Protein AF-A0A3M8SV12-F1 (afdb_monomer)

pLDDT: mean 85.82, std 16.97, range [22.94, 98.69]

Nearest PDB structures (foldseek):
  3gw4-assembly1_A  TM=4.735E-01  e=3.239E+00  Deinococcus radiodurans R1 = ATCC 13939 = DSM 20539

Secondary structure (DSSP, 8-state):
-PPPPP------TTS-BS--PPP-----HHHHHHHHHHHHHHHHHHHHHHHHHHHHHHTS-HHHHHHHHHHHHHHHHHHHHHHHHHHHHHHHHTT-EEEEEEETTEEEEE-SSSEEEEEPPTTS-S-EEEEEEPPTTT--HHHHHHHHHHHHHHHHHHHHHHHHHHHT--HHHHHHHHHHHHHHHHHHHHHHS---SSS--HHHHHHHHHTT-----TTHHHHHHHHHHHTT--GGGS-HHHHHHHHTSSTTHHHHHHHHHHHHHHHHT-HHHHHHTHHHHHHHHHHS-HHHHHHHHHHHHHHHHHHHHHHHHHHT-SHHHHSS---SSTTTT-TTHHHHHHHHHHHHTT-HHHHHHHHHHHHHHHHT-S-HHHHHHHHHHHHHHHTTSPP-

Solvent-accessible surface area (backbone atoms only — not comparable to full-atom values): 20528 Å² total; per-residue (Å²): 138,80,81,82,78,79,81,78,78,64,71,60,94,63,55,43,34,79,68,57,50,57,72,76,66,73,75,45,73,62,40,53,50,39,38,51,45,44,57,65,44,50,51,54,47,49,50,51,50,48,50,49,52,51,52,65,34,66,82,45,59,73,67,55,48,54,51,53,64,65,41,47,62,64,42,51,54,51,43,42,41,42,24,37,46,20,30,50,52,43,29,51,75,74,66,31,49,60,56,34,37,30,41,36,46,38,41,34,34,53,33,73,74,64,69,48,76,46,75,57,67,92,86,62,59,79,54,60,43,39,26,48,34,57,51,74,97,68,70,47,71,67,58,52,34,51,31,38,49,20,19,31,51,36,17,46,52,50,16,52,55,28,41,57,49,19,78,76,43,66,69,72,61,17,54,52,27,40,51,46,14,53,51,16,42,50,51,20,50,61,31,50,51,36,28,71,68,99,52,55,32,38,22,30,53,29,52,39,41,77,69,75,43,72,89,44,29,87,58,48,54,47,36,49,55,44,15,34,24,40,72,41,44,41,57,70,68,55,59,64,70,56,48,55,51,30,46,71,43,66,87,69,35,40,47,55,33,49,50,40,52,33,49,16,24,50,62,71,66,37,29,66,66,25,38,67,43,50,70,58,48,51,49,47,59,68,71,45,55,70,72,56,44,65,49,35,43,48,60,55,49,52,49,52,53,52,40,21,49,26,42,21,66,63,68,70,40,58,62,51,65,66,73,54,81,91,68,93,67,60,52,65,94,45,68,33,50,63,32,43,54,49,14,43,48,23,18,70,70,63,34,60,70,55,14,52,57,21,41,52,51,16,44,57,44,27,68,35,39,64,37,44,13,51,35,56,44,50,53,49,48,48,53,55,43,57,72,54,39,73,86,129

Organism: NCBI:txid1327343

Mean predicted aligned error: 7.26 Å

Sequence (392 aa):
MTEPAEPAGADAVGAATVGASVSPRQPSLVAKACSALHWLLGWPAYLLLMVWYLRALSGTSPGLVMAGLVAIGPVYVAVVAVHEFGHWLVARALGLRPLQVRIARWTLQPRRVGVRMRVLPRGEGWDGYVVVHPKPGVTTEREWVALLLAGAGANLVAMLVCGVWAGASDGAFSVLLNLFALMNLQTAISALVPTAKPRPNDGLMAWQLMRGGRLSVPGDEFALLNARSVHGVTADQLPEHELAALGRQPAPMPLFHDWLRLKAAQNRGDWAAAVALAPQIERNEAAMPPAMRELLDGASMALRVELAFSAAMLSRCPQPLETLPRGKGELWELPHLPPRLQALKAALAGDVAGCERALERSRRMADNSVDLSLRRSEKRLRAAVRAVLPAQ

Radius of gyration: 24.33 Å; Cα contacts (8 Å, |Δi|>4): 554; chains: 1; bounding box: 70×43×67 Å

Structure (mmCIF, N/CA/C/O backbone):
data_AF-A0A3M8SV12-F1
#
_entry.id   AF-A0A3M8SV12-F1
#
loop_
_atom_site.group_PDB
_atom_site.id
_atom_site.type_symbol
_atom_site.label_atom_id
_atom_site.label_alt_id
_atom_site.label_comp_id
_atom_site.label_asym_id
_atom_site.label_entity_id
_atom_site.label_seq_id
_atom_site.pdbx_PDB_ins_code
_atom_site.Cartn_x
_atom_site.Cartn_y
_atom_site.Cartn_z
_atom_site.occupancy
_atom_site.B_iso_or_equiv
_atom_site.auth_seq_id
_atom_site.auth_comp_id
_atom_site.auth_asym_id
_atom_site.auth_atom_id
_atom_site.pdbx_PDB_model_num
ATOM 1 N N . MET A 1 1 ? 34.765 13.343 6.347 1.00 29.98 1 MET A N 1
ATOM 2 C CA . MET A 1 1 ? 33.626 13.722 5.487 1.00 29.98 1 MET A CA 1
ATOM 3 C C . MET A 1 1 ? 32.795 12.474 5.277 1.00 29.98 1 MET A C 1
ATOM 5 O O . MET A 1 1 ? 33.172 11.620 4.493 1.00 29.98 1 MET A O 1
ATOM 9 N N . THR A 1 2 ? 31.772 12.305 6.106 1.00 27.20 2 THR A N 1
ATOM 10 C CA . THR A 1 2 ? 30.808 11.201 6.051 1.00 27.20 2 THR A CA 1
ATOM 11 C C . THR A 1 2 ? 29.759 11.530 4.994 1.00 27.20 2 THR A C 1
ATOM 13 O O . THR A 1 2 ? 29.167 12.608 5.060 1.00 27.20 2 THR A O 1
ATOM 16 N N . GLU A 1 3 ? 29.565 10.642 4.017 1.00 22.94 3 GLU A N 1
ATOM 17 C CA . GLU A 1 3 ? 28.469 10.742 3.046 1.00 22.94 3 GLU A CA 1
ATOM 18 C C . GLU A 1 3 ? 27.123 10.866 3.781 1.00 22.94 3 GLU A C 1
ATOM 20 O O . GLU A 1 3 ? 26.885 10.123 4.741 1.00 22.94 3 GLU A O 1
ATOM 25 N N . PRO A 1 4 ? 26.237 11.792 3.379 1.00 24.48 4 PRO A N 1
ATOM 26 C CA . PRO A 1 4 ? 24.879 11.813 3.896 1.00 24.48 4 PRO A CA 1
ATOM 27 C C . PRO A 1 4 ? 24.142 10.569 3.384 1.00 24.48 4 PRO A C 1
ATOM 29 O O . PRO A 1 4 ? 24.055 10.342 2.180 1.00 24.48 4 PRO A O 1
ATOM 32 N N . ALA A 1 5 ? 23.626 9.755 4.306 1.00 26.94 5 ALA A N 1
ATOM 33 C CA . ALA A 1 5 ? 22.747 8.642 3.974 1.00 26.94 5 ALA A CA 1
ATOM 34 C C . ALA A 1 5 ? 21.500 9.176 3.250 1.00 26.94 5 ALA A C 1
ATOM 36 O O . ALA A 1 5 ? 20.819 10.062 3.770 1.00 26.94 5 ALA A O 1
ATOM 37 N N . GLU A 1 6 ? 21.211 8.655 2.055 1.00 26.77 6 GLU A N 1
ATOM 38 C CA . GLU A 1 6 ? 19.977 8.968 1.333 1.00 26.77 6 GLU A CA 1
ATOM 39 C C . GLU A 1 6 ? 18.753 8.609 2.196 1.00 26.77 6 GLU A C 1
ATOM 41 O O . GLU A 1 6 ? 18.701 7.510 2.764 1.00 26.77 6 GLU A O 1
ATOM 46 N N . PRO A 1 7 ? 17.753 9.501 2.310 1.00 28.53 7 PRO A N 1
ATOM 47 C CA . PRO A 1 7 ? 16.522 9.194 3.020 1.00 28.53 7 PRO A CA 1
ATOM 48 C C . PRO A 1 7 ? 15.763 8.095 2.265 1.00 28.53 7 PRO A C 1
ATOM 50 O O . PRO A 1 7 ? 15.304 8.283 1.139 1.00 28.53 7 PRO A O 1
ATOM 53 N N . ALA A 1 8 ? 15.639 6.926 2.894 1.00 34.19 8 ALA A N 1
ATOM 54 C CA . ALA A 1 8 ? 14.804 5.840 2.404 1.00 34.19 8 ALA A CA 1
ATOM 55 C C . ALA A 1 8 ? 13.340 6.310 2.347 1.00 34.19 8 ALA A C 1
ATOM 57 O O . ALA A 1 8 ? 12.766 6.675 3.371 1.00 34.19 8 ALA A O 1
ATOM 58 N N . GLY A 1 9 ? 12.749 6.307 1.149 1.00 31.73 9 GLY A N 1
ATOM 59 C CA . GLY A 1 9 ? 11.364 6.722 0.918 1.00 31.73 9 GLY A CA 1
ATOM 60 C C . GLY A 1 9 ? 10.353 5.971 1.794 1.00 31.73 9 GLY A C 1
ATOM 61 O O . GLY A 1 9 ? 10.442 4.752 1.968 1.00 31.73 9 GLY A O 1
ATOM 62 N N . ALA A 1 10 ? 9.398 6.734 2.332 1.00 32.78 10 ALA A N 1
ATOM 63 C CA . ALA A 1 10 ? 8.313 6.335 3.229 1.00 32.78 10 ALA A CA 1
ATOM 64 C C . ALA A 1 10 ? 7.192 5.553 2.538 1.00 32.78 10 ALA A C 1
ATOM 66 O O . ALA A 1 10 ? 6.028 5.953 2.541 1.00 32.78 10 ALA A O 1
ATOM 67 N N . ASP A 1 11 ? 7.539 4.411 1.952 1.00 33.53 11 ASP A N 1
ATOM 68 C CA . ASP A 1 11 ? 6.558 3.543 1.315 1.00 33.53 11 ASP A CA 1
ATOM 69 C C . ASP A 1 11 ? 5.953 2.555 2.316 1.00 33.53 11 ASP A C 1
ATOM 71 O O . ASP A 1 11 ? 6.588 1.604 2.767 1.00 33.53 11 ASP A O 1
ATOM 75 N N . ALA A 1 12 ? 4.689 2.841 2.643 1.00 35.12 12 ALA A N 1
ATOM 76 C CA . ALA A 1 12 ? 3.653 1.930 3.118 1.00 35.12 12 ALA A CA 1
ATOM 77 C C . ALA A 1 12 ? 4.127 0.885 4.131 1.00 35.12 12 ALA A C 1
ATOM 79 O O . ALA A 1 12 ? 4.307 -0.298 3.824 1.00 35.12 12 ALA A O 1
ATOM 80 N N . VAL A 1 13 ? 4.249 1.313 5.384 1.00 34.31 13 VAL A N 1
ATOM 81 C CA . VAL A 1 13 ? 4.516 0.369 6.454 1.00 34.31 13 VAL A CA 1
ATOM 82 C C . VAL A 1 13 ? 3.340 -0.591 6.589 1.00 34.31 13 VAL A C 1
ATOM 84 O O . VAL A 1 13 ? 2.225 -0.217 6.955 1.00 34.31 13 VAL A O 1
ATOM 87 N N . GLY A 1 14 ? 3.620 -1.838 6.218 1.00 35.16 14 GLY A N 1
ATOM 88 C CA . GLY A 1 14 ? 2.728 -2.967 6.390 1.00 35.16 14 GLY A CA 1
ATOM 89 C C . GLY A 1 14 ? 2.296 -3.700 5.114 1.00 35.16 14 GLY A C 1
ATOM 90 O O . GLY A 1 14 ? 1.640 -4.748 5.143 1.00 35.16 14 GLY A O 1
ATOM 91 N N . ALA A 1 15 ? 2.668 -3.186 3.962 1.00 35.19 15 ALA A N 1
ATOM 92 C CA . ALA A 1 15 ? 2.459 -3.898 2.725 1.00 35.19 15 ALA A CA 1
ATOM 93 C C . ALA A 1 15 ? 3.729 -4.671 2.376 1.00 35.19 15 ALA A C 1
ATOM 95 O O . ALA A 1 15 ? 4.823 -4.114 2.428 1.00 35.19 15 ALA A O 1
ATOM 96 N N . ALA A 1 16 ? 3.590 -5.941 1.987 1.00 34.75 16 ALA A N 1
ATOM 97 C CA . ALA A 1 16 ? 4.614 -6.550 1.157 1.00 34.75 16 ALA A CA 1
ATOM 98 C C . ALA A 1 16 ? 4.599 -5.759 -0.160 1.00 34.75 16 ALA A C 1
ATOM 100 O O . ALA A 1 16 ? 3.818 -6.027 -1.076 1.00 34.75 16 ALA A O 1
ATOM 101 N N . THR A 1 17 ? 5.410 -4.706 -0.232 1.00 40.28 17 THR A N 1
ATOM 102 C CA . THR A 1 17 ? 5.942 -4.280 -1.516 1.00 40.28 17 THR A CA 1
ATOM 103 C C . THR A 1 17 ? 6.568 -5.521 -2.146 1.00 40.28 17 THR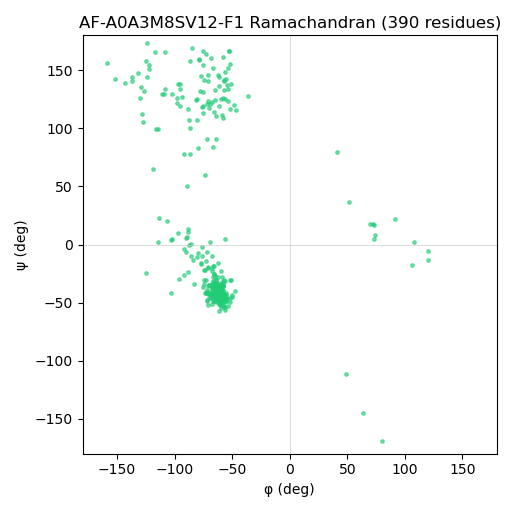 A C 1
ATOM 105 O O . THR A 1 17 ? 7.046 -6.420 -1.446 1.00 40.28 17 THR A O 1
ATOM 108 N N . VAL A 1 18 ? 6.671 -5.564 -3.469 1.00 39.69 18 VAL A N 1
ATOM 109 C CA . VAL A 1 18 ? 7.618 -6.482 -4.125 1.00 39.69 18 VAL A CA 1
ATOM 110 C C . VAL A 1 18 ? 9.078 -6.256 -3.620 1.00 39.69 18 VAL A C 1
ATOM 112 O O . VAL A 1 18 ? 9.991 -6.946 -4.024 1.00 39.69 18 VAL A O 1
ATOM 115 N N . GLY A 1 19 ? 9.317 -5.383 -2.629 1.00 33.50 19 GLY A N 1
ATOM 116 C CA . GLY A 1 19 ? 10.493 -5.340 -1.756 1.00 33.50 19 GLY A CA 1
ATOM 117 C C . GLY A 1 19 ? 10.378 -6.180 -0.475 1.00 33.50 19 GLY A C 1
ATOM 118 O O . GLY A 1 19 ? 10.679 -5.684 0.611 1.00 33.50 19 GLY A O 1
ATOM 119 N N . ALA A 1 20 ? 9.991 -7.453 -0.579 1.00 39.00 20 ALA A N 1
ATOM 120 C CA . ALA A 1 20 ? 10.215 -8.415 0.499 1.00 39.00 20 ALA A CA 1
ATOM 121 C C . ALA A 1 20 ? 11.730 -8.492 0.797 1.00 39.00 20 ALA A C 1
ATOM 123 O O . ALA A 1 20 ? 12.514 -8.988 -0.012 1.00 39.00 20 ALA A O 1
ATOM 124 N N . SER A 1 21 ? 12.180 -7.963 1.938 1.00 36.78 21 SER A N 1
ATOM 125 C CA . SER A 1 21 ? 13.578 -8.102 2.345 1.00 36.78 21 SER A CA 1
ATOM 126 C C . SER A 1 21 ? 13.788 -9.520 2.857 1.00 36.78 21 SER A C 1
ATOM 128 O O . SER A 1 21 ? 13.136 -9.958 3.787 1.00 36.78 21 SER A O 1
ATOM 130 N N . VAL A 1 22 ? 14.667 -10.281 2.219 1.00 39.84 22 VAL A N 1
ATOM 131 C CA . VAL A 1 22 ? 14.987 -11.639 2.665 1.00 39.84 22 VAL A CA 1
ATOM 132 C C . VAL A 1 22 ? 15.934 -11.534 3.854 1.00 39.84 22 VAL A C 1
ATOM 134 O O . VAL A 1 22 ? 16.917 -10.791 3.786 1.00 39.84 22 VAL A O 1
ATOM 137 N N . SER A 1 23 ? 15.656 -12.269 4.938 1.00 37.09 23 SER A N 1
ATOM 138 C CA . SER A 1 23 ? 16.598 -12.407 6.056 1.00 37.09 23 SER A CA 1
ATOM 139 C C . SER A 1 23 ? 17.978 -12.756 5.490 1.00 37.09 23 SER A C 1
ATOM 141 O O . SER A 1 23 ? 18.100 -13.753 4.766 1.00 37.09 23 SER A O 1
ATOM 143 N N . PRO A 1 24 ? 19.014 -11.933 5.733 1.00 38.06 24 PRO A N 1
ATOM 144 C CA . PRO A 1 24 ? 20.283 -12.087 5.058 1.00 38.06 24 PRO A CA 1
ATOM 145 C C . PRO A 1 24 ? 20.978 -13.335 5.603 1.00 38.06 24 PRO A C 1
ATOM 147 O O . PRO A 1 24 ? 21.798 -13.271 6.516 1.00 38.06 24 PRO A O 1
ATOM 150 N N . ARG A 1 25 ? 20.751 -14.491 4.968 1.00 47.59 25 ARG A N 1
ATOM 151 C CA . ARG A 1 25 ? 21.881 -15.400 4.767 1.00 47.59 25 ARG A CA 1
ATOM 152 C C . ARG A 1 25 ? 22.938 -14.547 4.085 1.00 47.59 25 ARG A C 1
ATOM 154 O O . ARG A 1 25 ? 22.619 -13.916 3.075 1.00 47.59 25 ARG A O 1
ATOM 161 N N . GLN A 1 26 ? 24.133 -14.463 4.682 1.00 51.62 26 GLN A N 1
ATOM 162 C CA . GLN A 1 26 ? 25.252 -13.697 4.132 1.00 51.62 26 GLN A CA 1
ATOM 163 C C . GLN A 1 26 ? 25.233 -13.818 2.607 1.00 51.62 26 GLN A C 1
ATOM 165 O O . GLN A 1 26 ? 25.121 -14.953 2.127 1.00 51.62 26 GLN A O 1
ATOM 170 N N . PRO A 1 27 ? 25.266 -12.694 1.859 1.00 55.16 27 PRO A N 1
ATOM 171 C CA . PRO A 1 27 ? 25.114 -12.733 0.416 1.00 55.16 27 PRO A CA 1
ATOM 172 C C . PRO A 1 27 ? 26.110 -13.752 -0.104 1.00 55.16 27 PRO A C 1
ATOM 174 O O . PRO A 1 27 ? 27.319 -13.612 0.123 1.00 55.16 27 PRO A O 1
ATOM 177 N N . SER A 1 28 ? 25.570 -14.818 -0.699 1.00 68.69 28 SER A N 1
ATOM 178 C CA . SER A 1 28 ? 26.377 -15.930 -1.171 1.00 68.69 28 SER A CA 1
ATOM 179 C C . SER A 1 28 ? 27.468 -15.369 -2.077 1.00 68.69 28 SER A C 1
ATOM 181 O O . SER A 1 28 ? 27.305 -14.316 -2.703 1.00 68.69 28 SER A O 1
ATOM 183 N N . LEU A 1 29 ? 28.603 -16.056 -2.152 1.00 75.81 29 LEU A N 1
ATOM 184 C CA . LEU A 1 29 ? 29.704 -15.649 -3.028 1.00 75.81 29 LEU A CA 1
ATOM 185 C C . LEU A 1 29 ? 29.202 -15.414 -4.470 1.00 75.81 29 LEU A C 1
ATOM 187 O O . LEU A 1 29 ? 29.641 -14.484 -5.139 1.00 75.81 29 LEU A O 1
ATOM 191 N N . VAL A 1 30 ? 28.161 -16.159 -4.863 1.00 71.38 30 VAL A N 1
ATOM 192 C CA . VAL A 1 30 ? 27.363 -15.975 -6.081 1.00 71.38 30 VAL A CA 1
ATOM 193 C C . VAL A 1 30 ? 26.681 -14.603 -6.152 1.00 71.38 30 VAL A C 1
ATOM 195 O O . VAL A 1 30 ? 26.882 -13.905 -7.132 1.00 71.38 30 VAL A O 1
ATOM 198 N N . ALA A 1 31 ? 25.929 -14.156 -5.140 1.00 67.75 31 ALA A N 1
ATOM 199 C CA . ALA A 1 31 ? 25.269 -12.842 -5.162 1.00 67.75 31 ALA A CA 1
ATOM 200 C C . ALA A 1 31 ? 26.271 -11.673 -5.236 1.00 67.75 31 ALA A C 1
ATOM 202 O O . ALA A 1 31 ? 26.016 -10.666 -5.902 1.00 67.75 31 ALA A O 1
ATOM 203 N N . LYS A 1 32 ? 27.437 -11.812 -4.588 1.00 74.94 32 LYS A N 1
ATOM 204 C CA . LYS A 1 32 ? 28.535 -10.837 -4.705 1.00 74.94 32 LYS A CA 1
ATOM 205 C C . LYS A 1 32 ? 29.145 -10.848 -6.108 1.00 74.94 32 LYS A C 1
ATOM 207 O O . LYS A 1 32 ? 29.334 -9.777 -6.678 1.00 74.94 32 LYS A O 1
ATOM 212 N N . ALA A 1 33 ? 29.393 -12.030 -6.673 1.00 78.69 33 ALA A N 1
ATOM 213 C CA . ALA A 1 33 ? 29.894 -12.185 -8.036 1.00 78.69 33 ALA A CA 1
ATOM 214 C C . ALA A 1 33 ? 28.897 -11.651 -9.077 1.00 78.69 33 ALA A C 1
ATOM 216 O O . ALA A 1 33 ? 29.302 -10.924 -9.971 1.00 78.69 33 ALA A O 1
ATOM 217 N N . CYS A 1 34 ? 27.596 -11.914 -8.926 1.00 75.00 34 CYS A N 1
ATOM 218 C CA . CYS A 1 34 ? 26.541 -11.369 -9.782 1.00 75.00 34 CYS A CA 1
ATOM 219 C C . CYS A 1 34 ? 26.415 -9.851 -9.647 1.00 75.00 34 CYS A C 1
ATOM 221 O O . CYS A 1 34 ? 26.234 -9.174 -10.651 1.00 75.00 34 CYS A O 1
ATOM 223 N N . SER A 1 35 ? 26.577 -9.296 -8.442 1.00 71.31 35 SER A N 1
ATOM 224 C CA . SER A 1 35 ? 26.625 -7.840 -8.259 1.00 71.31 35 SER A CA 1
ATOM 225 C C . SER A 1 35 ? 27.843 -7.237 -8.963 1.00 71.31 35 SER A C 1
ATOM 227 O O . SER A 1 35 ? 27.705 -6.252 -9.679 1.00 71.31 35 SER A O 1
ATOM 229 N N . ALA A 1 36 ? 29.027 -7.841 -8.818 1.00 75.44 36 ALA A N 1
ATOM 230 C CA . ALA A 1 36 ? 30.229 -7.402 -9.526 1.00 75.44 36 ALA A CA 1
ATOM 231 C C . ALA A 1 36 ? 30.064 -7.525 -11.048 1.00 75.44 36 ALA A C 1
ATOM 233 O O . ALA A 1 36 ? 30.403 -6.600 -11.774 1.00 75.44 36 ALA A O 1
ATOM 234 N N . LEU A 1 37 ? 29.470 -8.620 -11.526 1.00 74.19 37 LEU A N 1
ATOM 235 C CA . LEU A 1 37 ? 29.159 -8.838 -12.934 1.00 74.19 37 LEU A CA 1
ATOM 236 C C . LEU A 1 37 ? 28.138 -7.819 -13.452 1.00 74.19 37 LEU A C 1
ATOM 238 O O . LEU A 1 37 ? 28.299 -7.310 -14.549 1.00 74.19 37 LEU A O 1
ATOM 242 N N . HIS A 1 38 ? 27.121 -7.472 -12.664 1.00 70.38 38 HIS A N 1
ATOM 243 C CA . HIS A 1 38 ? 26.161 -6.427 -13.009 1.00 70.38 38 HIS A CA 1
ATOM 244 C C . HIS A 1 38 ? 26.839 -5.055 -13.115 1.00 70.38 38 HIS A C 1
ATOM 246 O O . HIS A 1 38 ? 26.566 -4.314 -14.049 1.00 70.38 38 HIS A O 1
ATOM 252 N N . TRP A 1 39 ? 27.777 -4.730 -12.224 1.00 72.19 39 TRP A N 1
ATOM 253 C CA . TRP A 1 39 ? 28.575 -3.507 -12.346 1.00 72.19 39 TRP A CA 1
ATOM 254 C C . TRP A 1 39 ? 29.507 -3.534 -13.565 1.00 72.19 39 TRP A C 1
ATOM 256 O O . TRP A 1 39 ? 29.595 -2.544 -14.286 1.00 72.19 39 TRP A O 1
ATOM 266 N N . LEU A 1 40 ? 30.162 -4.667 -13.824 1.00 69.31 40 LEU A N 1
ATOM 267 C CA . LEU A 1 40 ? 31.122 -4.836 -14.920 1.00 69.31 40 LEU A CA 1
ATOM 268 C C . LEU A 1 40 ? 30.466 -4.952 -16.297 1.00 69.31 40 LEU A C 1
ATOM 270 O O . LEU A 1 40 ? 31.073 -4.565 -17.287 1.00 69.31 40 LEU A O 1
ATOM 274 N N . LEU A 1 41 ? 29.255 -5.496 -16.381 1.00 68.06 41 LEU A N 1
ATOM 275 C CA . LEU A 1 41 ? 28.541 -5.674 -17.643 1.00 68.06 41 LEU A CA 1
ATOM 276 C C . LEU A 1 41 ? 27.451 -4.629 -17.822 1.00 68.06 41 LEU A C 1
ATOM 278 O O . LEU A 1 41 ? 27.318 -4.096 -18.910 1.00 68.06 41 LEU A O 1
ATOM 282 N N . GLY A 1 42 ? 26.689 -4.304 -16.781 1.00 67.94 42 GLY A N 1
ATOM 283 C CA . GLY A 1 42 ? 25.525 -3.426 -16.870 1.00 67.94 42 GLY A CA 1
ATOM 284 C C . GLY A 1 42 ? 25.886 -1.976 -17.177 1.00 67.94 42 GLY A C 1
ATOM 285 O O . GLY A 1 42 ? 25.289 -1.390 -18.076 1.00 67.94 42 GLY A O 1
ATOM 286 N N . TRP A 1 43 ? 26.881 -1.405 -16.489 1.00 67.62 43 TRP A N 1
ATOM 287 C CA . TRP A 1 43 ? 27.314 -0.024 -16.737 1.00 67.62 43 TRP A CA 1
ATOM 288 C C . TRP A 1 43 ? 28.062 0.134 -18.062 1.00 67.62 43 TRP A C 1
ATOM 290 O O . TRP A 1 43 ? 27.706 1.025 -18.831 1.00 67.62 43 TRP A O 1
ATOM 300 N N . PRO A 1 44 ? 29.045 -0.722 -18.397 1.00 69.69 44 PRO A N 1
ATOM 301 C CA . PRO A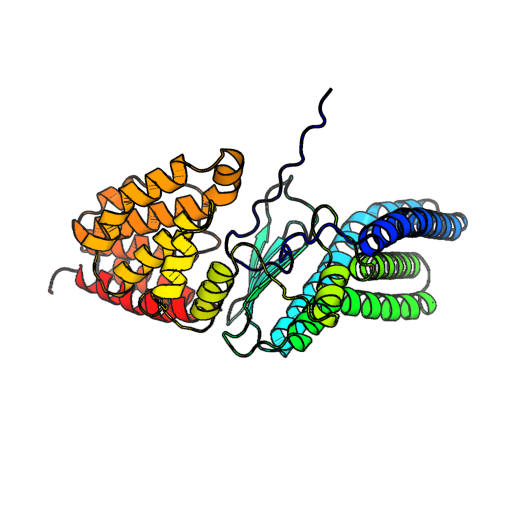 1 44 ? 29.676 -0.671 -19.708 1.00 69.69 44 PRO A CA 1
ATOM 302 C C . PRO A 1 44 ? 28.710 -0.992 -20.844 1.00 69.69 44 PRO A C 1
ATOM 304 O O . PRO A 1 44 ? 28.775 -0.315 -21.861 1.00 69.69 44 PRO A O 1
ATOM 307 N N . ALA A 1 45 ? 27.774 -1.936 -20.679 1.00 67.94 45 ALA A N 1
ATOM 308 C CA . ALA A 1 45 ? 26.726 -2.164 -21.672 1.00 67.94 45 ALA A CA 1
ATOM 309 C C . ALA A 1 45 ? 25.854 -0.923 -21.832 1.00 67.94 45 ALA A C 1
ATOM 311 O O . ALA A 1 45 ? 25.642 -0.517 -22.962 1.00 67.94 45 ALA A O 1
ATOM 312 N N . TYR A 1 46 ? 25.427 -0.273 -20.744 1.00 70.56 46 TYR A N 1
ATOM 313 C CA . TYR A 1 46 ? 24.671 0.981 -20.799 1.00 70.56 46 TYR A CA 1
ATOM 314 C C . TYR A 1 46 ? 25.438 2.089 -21.529 1.00 70.56 46 TYR A C 1
ATOM 316 O O . TYR A 1 46 ? 24.893 2.736 -22.420 1.00 70.56 46 TYR A O 1
ATOM 324 N N . LEU A 1 47 ? 26.717 2.284 -21.197 1.00 69.81 47 LEU A N 1
ATOM 325 C CA . LEU A 1 47 ? 27.573 3.271 -21.850 1.00 69.81 47 LEU A CA 1
ATOM 326 C C . LEU A 1 47 ? 27.786 2.938 -23.326 1.00 69.81 47 LEU A C 1
ATOM 328 O O . LEU A 1 47 ? 27.691 3.829 -24.158 1.00 69.81 47 LEU A O 1
ATOM 332 N N . LEU A 1 48 ? 28.013 1.671 -23.673 1.00 70.44 48 LEU A N 1
ATOM 333 C CA . LEU A 1 48 ? 28.138 1.220 -25.059 1.00 70.44 48 LEU A CA 1
ATOM 334 C C . LEU A 1 48 ? 26.830 1.396 -25.828 1.00 70.44 48 LEU A C 1
ATOM 336 O O . LEU A 1 48 ? 26.866 1.840 -26.969 1.00 70.44 48 LEU A O 1
ATOM 340 N N . LEU A 1 49 ? 25.686 1.111 -25.204 1.00 70.44 49 LEU A N 1
ATOM 341 C CA . LEU A 1 49 ? 24.356 1.319 -25.772 1.00 70.44 49 LEU A CA 1
ATOM 342 C C . LEU A 1 49 ? 24.108 2.800 -26.039 1.00 70.44 49 LEU A C 1
ATOM 344 O O . LEU A 1 49 ? 23.610 3.166 -27.098 1.00 70.44 49 LEU A O 1
ATOM 348 N N . MET A 1 50 ? 24.485 3.653 -25.086 1.00 70.69 50 MET A N 1
ATOM 349 C CA . MET A 1 50 ? 24.306 5.092 -25.188 1.00 70.69 50 MET A CA 1
ATOM 350 C C . MET A 1 50 ? 25.276 5.699 -26.199 1.00 70.69 50 MET A C 1
ATOM 352 O O . MET A 1 50 ? 24.880 6.543 -26.988 1.00 70.69 50 MET A O 1
ATOM 356 N N . VAL A 1 51 ? 26.521 5.226 -26.257 1.00 69.31 51 VAL A N 1
ATOM 357 C CA . VAL A 1 51 ? 27.494 5.602 -27.293 1.00 69.31 51 VAL A CA 1
ATOM 358 C C . VAL A 1 51 ? 27.034 5.122 -28.666 1.00 69.31 51 VAL A C 1
ATOM 360 O O . VAL A 1 51 ? 27.141 5.874 -29.628 1.00 69.31 51 VAL A O 1
ATOM 363 N N . TRP A 1 52 ? 26.490 3.910 -28.778 1.00 70.19 52 TRP A N 1
ATOM 364 C CA . TRP A 1 52 ? 25.923 3.394 -30.024 1.00 70.19 52 TRP A CA 1
ATOM 365 C C . TRP A 1 52 ? 24.716 4.221 -30.466 1.00 70.19 52 TRP A C 1
ATOM 367 O O . TRP A 1 52 ? 24.657 4.632 -31.620 1.00 70.19 52 TRP A O 1
ATOM 377 N N . TYR A 1 53 ? 23.815 4.552 -29.542 1.00 72.38 53 TYR A N 1
ATOM 378 C CA . TYR A 1 53 ? 22.671 5.428 -29.782 1.00 72.38 53 TYR A CA 1
ATOM 379 C C . TYR A 1 53 ? 23.111 6.838 -30.203 1.00 72.38 53 TYR A C 1
ATOM 381 O O . TYR A 1 53 ? 22.659 7.347 -31.225 1.00 72.38 53 TYR A O 1
ATOM 389 N N . LEU A 1 54 ? 24.065 7.444 -29.493 1.00 70.81 54 LEU A N 1
ATOM 390 C CA . LEU A 1 54 ? 24.640 8.750 -29.833 1.00 70.81 54 LEU A CA 1
ATOM 391 C C . LEU A 1 54 ? 25.401 8.722 -31.165 1.00 70.81 54 LEU A C 1
ATOM 393 O O . LEU A 1 54 ? 25.374 9.700 -31.905 1.00 70.81 54 LEU A O 1
ATOM 397 N N . ARG A 1 55 ? 26.049 7.606 -31.513 1.00 68.44 55 ARG A N 1
ATOM 398 C CA . ARG A 1 55 ? 26.725 7.423 -32.803 1.00 68.44 55 ARG A CA 1
ATOM 399 C C . ARG A 1 55 ? 25.725 7.231 -33.940 1.00 68.44 55 ARG A C 1
ATOM 401 O O . ARG A 1 55 ? 25.904 7.842 -34.989 1.00 68.44 55 ARG A O 1
ATOM 408 N N . ALA A 1 56 ? 24.661 6.459 -33.736 1.00 69.06 56 ALA A N 1
ATOM 409 C CA . ALA A 1 56 ? 23.548 6.366 -34.680 1.00 69.06 56 ALA A CA 1
ATOM 410 C C . ALA A 1 56 ? 22.914 7.748 -34.910 1.00 69.06 56 ALA A C 1
ATOM 412 O O . ALA A 1 56 ? 22.608 8.122 -36.039 1.00 69.06 56 ALA A O 1
ATOM 413 N N . LEU A 1 57 ? 22.833 8.552 -33.850 1.00 67.75 57 LEU A N 1
ATOM 414 C CA . LEU A 1 57 ? 22.393 9.938 -33.896 1.00 67.75 57 LEU A CA 1
ATOM 415 C C . LEU A 1 57 ? 23.425 10.913 -34.485 1.00 67.75 57 LEU A C 1
ATOM 417 O O . LEU A 1 57 ? 23.036 11.967 -34.975 1.00 67.75 57 LEU A O 1
ATOM 421 N N . SER A 1 58 ? 24.721 10.597 -34.496 1.00 63.62 58 SER A N 1
ATOM 422 C CA . SER A 1 58 ? 25.757 11.498 -35.033 1.00 63.62 58 SER A CA 1
ATOM 423 C C . SER A 1 58 ? 25.673 11.690 -36.555 1.00 63.62 58 SER A C 1
ATOM 425 O O . SER A 1 58 ? 26.156 12.694 -37.070 1.00 63.62 58 SER A O 1
ATOM 427 N N . GLY A 1 59 ? 25.008 10.771 -37.267 1.00 67.88 59 GLY A N 1
ATOM 428 C CA . GLY A 1 59 ? 24.617 10.939 -38.674 1.00 67.88 59 GLY A CA 1
ATOM 429 C C . GLY A 1 59 ? 23.283 11.671 -38.870 1.00 67.88 59 GLY A C 1
ATOM 430 O O . GLY A 1 59 ? 22.838 11.841 -40.002 1.00 67.88 59 GLY A O 1
ATOM 431 N N . THR A 1 60 ? 22.624 12.080 -37.782 1.00 67.62 60 THR A N 1
ATOM 432 C CA . THR A 1 60 ? 21.325 12.767 -37.786 1.00 67.62 60 THR A CA 1
ATOM 433 C C . THR A 1 60 ? 21.475 14.237 -37.395 1.00 67.62 60 THR A C 1
ATOM 435 O O . THR A 1 60 ? 22.525 14.672 -36.921 1.00 67.62 60 THR A O 1
ATOM 438 N N . SER A 1 61 ? 20.440 15.047 -37.630 1.00 78.00 61 SER A N 1
ATOM 439 C CA . SER A 1 61 ? 20.508 16.481 -37.342 1.00 78.00 61 SER A CA 1
ATOM 440 C C . SER A 1 61 ? 20.721 16.749 -35.837 1.00 78.00 61 SER A C 1
ATOM 442 O O . SER A 1 61 ? 20.155 16.039 -35.002 1.00 78.00 61 SER A O 1
ATOM 444 N N . PRO A 1 62 ? 21.461 17.809 -35.450 1.00 77.56 62 PRO A N 1
ATOM 445 C CA . PRO A 1 62 ? 21.675 18.167 -34.041 1.00 77.56 62 PRO A CA 1
ATOM 446 C C . PRO A 1 62 ? 20.381 18.289 -33.216 1.00 77.56 62 PRO A C 1
ATOM 448 O O . PRO A 1 62 ? 20.361 17.981 -32.025 1.00 77.56 62 PRO A O 1
ATOM 451 N N . GLY A 1 63 ? 19.274 18.687 -33.856 1.00 78.38 63 GLY A N 1
ATOM 452 C CA . GLY A 1 63 ? 17.956 18.756 -33.222 1.00 78.38 63 GLY A CA 1
ATOM 453 C C . GLY A 1 63 ? 17.420 17.395 -32.763 1.00 78.38 63 GLY A C 1
ATOM 454 O O . GLY A 1 63 ? 16.809 17.316 -31.700 1.00 78.38 63 GLY A O 1
ATOM 455 N N . LEU A 1 64 ? 17.688 16.316 -33.507 1.00 74.19 64 LEU A N 1
ATOM 456 C CA . LEU A 1 64 ? 17.280 14.957 -33.133 1.00 74.19 64 LEU A CA 1
ATOM 457 C C . LEU A 1 64 ? 18.077 14.430 -31.939 1.00 74.19 64 LEU A C 1
ATOM 459 O O . LEU A 1 64 ? 17.507 13.774 -31.068 1.00 74.19 64 LEU A O 1
ATOM 463 N N . VAL A 1 65 ? 19.361 14.787 -31.847 1.00 73.62 65 VAL A N 1
ATOM 464 C CA . VAL A 1 65 ? 20.199 14.465 -30.682 1.00 73.62 65 VAL A CA 1
ATOM 465 C C . VAL A 1 65 ? 19.633 15.112 -29.419 1.00 73.62 65 VAL A C 1
ATOM 467 O O . VAL A 1 65 ? 19.407 14.434 -28.417 1.00 73.62 65 VAL A O 1
ATOM 470 N N . MET A 1 66 ? 19.337 16.413 -29.482 1.00 77.25 66 MET A N 1
ATOM 471 C CA . MET A 1 66 ? 18.762 17.149 -28.353 1.00 77.25 66 MET A CA 1
ATOM 472 C C . MET A 1 66 ? 17.374 16.627 -27.969 1.00 77.25 66 MET A C 1
ATOM 474 O O . MET A 1 66 ? 17.096 16.462 -26.781 1.00 77.25 66 MET A O 1
ATOM 478 N N . ALA A 1 67 ? 16.522 16.313 -28.949 1.00 78.69 67 ALA A N 1
ATOM 479 C CA . ALA A 1 67 ? 15.217 15.705 -28.697 1.00 78.69 67 ALA A CA 1
ATOM 480 C C . ALA A 1 67 ? 15.349 14.346 -27.990 1.00 78.69 67 ALA A C 1
ATOM 482 O O . ALA A 1 67 ? 14.632 14.087 -27.025 1.00 78.69 67 ALA A O 1
ATOM 483 N N . GLY A 1 68 ? 16.306 13.512 -28.412 1.00 76.94 68 GLY A N 1
ATOM 484 C CA . GLY A 1 68 ? 16.612 12.235 -27.771 1.00 76.94 68 GLY A CA 1
ATOM 485 C C . GLY A 1 68 ? 17.044 12.393 -26.312 1.00 76.94 68 GLY A C 1
ATOM 486 O O . GLY A 1 68 ? 16.533 11.681 -25.453 1.00 76.94 68 GLY A O 1
ATOM 487 N N . LEU A 1 69 ? 17.925 13.355 -26.015 1.00 80.12 69 LEU A N 1
ATOM 488 C CA . LEU A 1 69 ? 18.372 13.638 -24.645 1.00 80.12 69 LEU A CA 1
ATOM 489 C C . LEU A 1 69 ? 17.226 14.122 -23.745 1.00 80.12 69 LEU A C 1
ATOM 491 O O . LEU A 1 69 ? 17.085 13.649 -22.618 1.00 80.12 69 LEU A O 1
ATOM 495 N N . VAL A 1 70 ? 16.374 15.021 -24.247 1.00 86.19 70 VAL A N 1
ATOM 496 C CA . VAL A 1 70 ? 15.192 15.510 -23.514 1.00 86.19 70 VAL A CA 1
ATOM 497 C C . VAL A 1 70 ? 14.177 14.384 -23.276 1.00 86.19 70 VAL A C 1
ATOM 499 O O . VAL A 1 70 ? 13.530 14.347 -22.228 1.00 86.19 70 VAL A O 1
ATOM 502 N N . ALA A 1 71 ? 14.061 13.435 -24.209 1.00 88.75 71 ALA A N 1
ATOM 503 C CA . ALA A 1 71 ? 13.135 12.313 -24.107 1.00 88.75 71 ALA A CA 1
ATOM 504 C C . ALA A 1 71 ? 13.527 11.271 -23.044 1.00 88.75 71 ALA A C 1
ATOM 506 O O . ALA A 1 71 ? 12.645 10.540 -22.595 1.00 88.75 71 ALA A O 1
ATOM 507 N N . ILE A 1 72 ? 14.788 11.216 -22.586 1.00 87.81 72 ILE A N 1
ATOM 508 C CA . ILE A 1 72 ? 15.259 10.201 -21.619 1.00 87.81 72 ILE A CA 1
ATOM 509 C C . ILE A 1 72 ? 14.394 10.172 -20.353 1.00 87.81 72 ILE A C 1
ATOM 511 O O . ILE A 1 72 ? 13.997 9.097 -19.913 1.00 87.81 72 ILE A O 1
ATOM 515 N N . GLY A 1 73 ? 14.068 11.333 -19.776 1.00 89.19 73 GLY A N 1
ATOM 516 C CA . GLY A 1 73 ? 13.270 11.412 -18.546 1.00 89.19 73 GLY A CA 1
ATOM 517 C C . GLY A 1 73 ? 11.858 10.824 -18.705 1.00 89.19 73 GLY A C 1
ATOM 518 O O . GLY A 1 73 ? 11.501 9.893 -17.981 1.00 89.19 73 GLY A O 1
ATOM 519 N N . PRO A 1 74 ? 11.043 11.320 -19.655 1.00 92.81 74 PRO A N 1
ATOM 520 C CA . PRO A 1 74 ? 9.728 10.748 -19.948 1.00 92.81 74 PRO A CA 1
ATOM 521 C C . PRO A 1 74 ? 9.768 9.264 -20.343 1.00 92.81 74 PRO A C 1
ATOM 523 O O . PRO A 1 74 ? 8.921 8.492 -19.897 1.00 92.81 74 PRO A O 1
ATOM 526 N N . VAL A 1 75 ? 10.761 8.852 -21.138 1.00 94.06 75 VAL A N 1
ATOM 527 C CA . VAL A 1 75 ? 10.957 7.450 -21.540 1.00 94.06 75 VAL A CA 1
ATOM 528 C C . VAL A 1 75 ? 11.266 6.582 -20.325 1.00 94.06 75 VAL A C 1
ATOM 530 O O . VAL A 1 75 ? 10.675 5.517 -20.187 1.00 94.06 75 VAL A O 1
ATOM 533 N N . TYR A 1 76 ? 12.117 7.042 -19.405 1.00 92.94 76 TYR A N 1
ATOM 534 C CA . TYR A 1 76 ? 12.405 6.330 -18.161 1.00 92.94 76 TYR A CA 1
ATOM 535 C C . TYR A 1 76 ? 11.137 6.085 -17.337 1.00 92.94 76 TYR A C 1
ATOM 537 O O . TYR A 1 76 ? 10.873 4.955 -16.934 1.00 92.94 76 TYR A O 1
ATOM 545 N N . VAL A 1 77 ? 10.303 7.115 -17.148 1.00 93.94 77 VAL A N 1
ATOM 546 C CA . VAL A 1 77 ? 9.009 6.976 -16.457 1.00 93.94 77 VAL A CA 1
ATOM 547 C C . VAL A 1 77 ? 8.121 5.944 -17.152 1.00 93.94 77 VAL A C 1
ATOM 549 O O . VAL A 1 77 ? 7.496 5.126 -16.481 1.00 93.94 77 VAL A O 1
ATOM 552 N N . ALA A 1 78 ? 8.069 5.961 -18.486 1.00 96.44 78 ALA A N 1
ATOM 553 C CA . ALA A 1 78 ? 7.295 4.991 -19.251 1.00 96.44 78 ALA A CA 1
ATOM 554 C C . ALA A 1 78 ? 7.843 3.558 -19.097 1.00 96.44 78 ALA A C 1
ATOM 556 O O . ALA A 1 78 ? 7.057 2.625 -18.978 1.00 96.44 78 ALA A O 1
ATOM 557 N N . VAL A 1 79 ? 9.166 3.374 -19.036 1.00 96.50 79 VAL A N 1
ATOM 558 C CA . VAL A 1 79 ? 9.808 2.069 -18.783 1.00 96.50 79 VAL A CA 1
ATOM 559 C C . VAL A 1 79 ? 9.458 1.549 -17.386 1.00 96.50 79 VAL A C 1
ATOM 561 O O . VAL A 1 79 ? 9.065 0.394 -17.246 1.00 96.50 79 VAL A O 1
ATOM 564 N N . VAL A 1 80 ? 9.529 2.399 -16.355 1.00 94.94 80 VAL A N 1
ATOM 565 C CA . VAL A 1 80 ? 9.089 2.040 -14.993 1.00 94.94 80 VAL A CA 1
ATOM 566 C C . VAL A 1 80 ? 7.602 1.677 -14.990 1.00 94.94 80 VAL A C 1
ATOM 568 O O . VAL A 1 80 ? 7.208 0.688 -14.381 1.00 94.94 80 VAL A O 1
ATOM 571 N N . ALA A 1 81 ? 6.769 2.426 -15.718 1.00 96.75 81 ALA A N 1
ATOM 572 C CA . ALA A 1 81 ? 5.346 2.125 -15.832 1.00 96.75 81 ALA A CA 1
ATOM 573 C C . ALA A 1 81 ? 5.084 0.740 -16.446 1.00 96.75 81 ALA A C 1
ATOM 575 O O . ALA A 1 81 ? 4.221 0.025 -15.942 1.00 96.75 81 ALA A O 1
ATOM 576 N N . VAL A 1 82 ? 5.820 0.346 -17.495 1.00 98.00 82 VAL A N 1
ATOM 577 C CA . VAL A 1 82 ? 5.722 -1.002 -18.087 1.00 98.00 82 VAL A CA 1
ATOM 578 C C . VAL A 1 82 ? 6.111 -2.074 -17.067 1.00 98.00 82 VAL A C 1
ATOM 580 O O . VAL A 1 82 ? 5.377 -3.053 -16.915 1.00 98.00 82 VAL A O 1
ATOM 583 N N . HIS A 1 83 ? 7.205 -1.860 -16.331 1.00 97.56 83 HIS A N 1
ATOM 584 C CA . HIS A 1 83 ? 7.698 -2.798 -15.318 1.00 97.56 83 HIS A CA 1
ATOM 585 C C . HIS A 1 83 ? 6.652 -3.041 -14.222 1.00 97.56 83 HIS A C 1
ATOM 587 O O . HIS A 1 83 ? 6.215 -4.171 -13.997 1.00 97.56 83 HIS A O 1
ATOM 593 N N . GLU A 1 84 ? 6.164 -1.972 -13.589 1.00 96.19 84 GLU A N 1
ATOM 594 C CA . GLU A 1 84 ? 5.168 -2.081 -12.517 1.00 96.19 84 GLU A CA 1
ATOM 595 C C . GLU A 1 84 ? 3.815 -2.592 -13.026 1.00 96.19 84 GLU A C 1
ATOM 597 O O . GLU A 1 84 ? 3.109 -3.333 -12.332 1.00 96.19 84 GLU A O 1
ATOM 602 N N . PHE A 1 85 ? 3.448 -2.259 -14.267 1.00 96.75 85 PHE A N 1
ATOM 603 C CA . PHE A 1 85 ? 2.251 -2.803 -14.898 1.00 96.75 85 PHE A CA 1
ATOM 604 C C . PHE A 1 85 ? 2.342 -4.323 -15.088 1.00 96.75 85 PHE A C 1
ATOM 606 O O . PHE A 1 85 ? 1.340 -5.012 -14.893 1.00 96.75 85 PHE A O 1
ATOM 613 N N . GLY A 1 86 ? 3.530 -4.860 -15.390 1.00 97.81 86 GLY A N 1
ATOM 614 C CA . GLY A 1 86 ? 3.783 -6.300 -15.444 1.00 97.81 86 GLY A CA 1
ATOM 615 C C . GLY A 1 86 ? 3.442 -6.998 -14.126 1.00 97.81 86 GLY A C 1
ATOM 616 O O . GLY A 1 86 ? 2.618 -7.919 -14.105 1.00 97.81 86 GLY A O 1
ATOM 617 N N . HIS A 1 87 ? 3.998 -6.512 -13.010 1.00 96.50 87 HIS A N 1
ATOM 618 C CA . HIS A 1 87 ? 3.677 -7.024 -11.673 1.00 96.50 87 HIS A CA 1
ATOM 619 C C . HIS A 1 87 ? 2.185 -6.920 -11.360 1.00 96.50 87 HIS A C 1
ATOM 621 O O . HIS A 1 87 ? 1.575 -7.886 -10.898 1.00 96.50 87 HIS A O 1
ATOM 627 N N . TRP A 1 88 ? 1.573 -5.768 -11.639 1.00 96.00 88 TRP A N 1
ATOM 628 C CA . TRP A 1 88 ? 0.149 -5.559 -11.402 1.00 96.00 88 TRP A CA 1
ATOM 629 C C . TRP A 1 88 ? -0.718 -6.546 -12.197 1.00 96.00 88 TRP A C 1
ATOM 631 O O . TRP A 1 88 ? -1.628 -7.158 -11.632 1.00 96.00 88 TRP A O 1
ATOM 641 N N . LEU A 1 89 ? -0.430 -6.739 -13.486 1.00 96.69 89 LEU A N 1
ATOM 642 C CA . LEU A 1 89 ? -1.198 -7.613 -14.369 1.00 96.69 89 LEU A CA 1
ATOM 643 C C . LEU A 1 89 ? -1.123 -9.072 -13.910 1.00 96.69 89 LEU A C 1
ATOM 645 O O . LEU A 1 89 ? -2.158 -9.727 -13.767 1.00 96.69 89 LEU A O 1
ATOM 649 N N . VAL A 1 90 ? 0.083 -9.569 -13.619 1.00 96.81 90 VAL A N 1
ATOM 650 C CA . VAL A 1 90 ? 0.272 -10.943 -13.133 1.00 96.81 90 VAL A CA 1
ATOM 651 C C . VAL A 1 90 ? -0.343 -11.119 -11.746 1.00 96.81 90 VAL A C 1
ATOM 653 O O . VAL A 1 90 ? -1.049 -12.101 -11.526 1.00 96.81 90 VAL A O 1
ATOM 656 N N . ALA A 1 91 ? -0.203 -10.147 -10.838 1.00 94.12 91 ALA A N 1
ATOM 657 C CA . ALA A 1 91 ? -0.886 -10.180 -9.544 1.00 94.12 91 ALA A CA 1
ATOM 658 C C . ALA A 1 91 ? -2.404 -10.341 -9.713 1.00 94.12 91 ALA A C 1
ATOM 660 O O . ALA A 1 91 ? -3.023 -11.180 -9.055 1.00 94.12 91 ALA A O 1
ATOM 661 N N . ARG A 1 92 ? -3.014 -9.578 -10.629 1.00 93.75 92 ARG A N 1
ATOM 662 C CA . ARG A 1 92 ? -4.447 -9.675 -10.932 1.00 93.75 92 ARG A CA 1
ATOM 663 C C . ARG A 1 92 ? -4.823 -11.033 -11.524 1.00 93.75 92 ARG A C 1
ATOM 665 O O . ARG A 1 92 ? -5.829 -11.595 -11.088 1.00 93.75 92 ARG A O 1
ATOM 672 N N . ALA A 1 93 ? -4.033 -11.552 -12.465 1.00 95.69 93 ALA A N 1
ATOM 673 C CA . ALA A 1 93 ? -4.265 -12.842 -13.116 1.00 95.69 93 ALA A CA 1
ATOM 674 C C . ALA A 1 93 ? -4.179 -14.020 -12.131 1.00 95.69 93 ALA A C 1
ATOM 676 O O . ALA A 1 93 ? -5.005 -14.926 -12.173 1.00 95.69 93 ALA A O 1
ATOM 677 N N . LEU A 1 94 ? -3.249 -13.960 -11.176 1.00 92.81 94 LEU A N 1
ATOM 678 C CA . LEU A 1 94 ? -3.102 -14.945 -10.101 1.00 92.81 94 LEU A CA 1
ATOM 679 C C . LEU A 1 94 ? -4.158 -14.781 -8.990 1.00 92.81 94 LEU A C 1
ATOM 681 O O . LEU A 1 94 ? -4.217 -15.553 -8.033 1.00 92.81 94 LEU A O 1
ATOM 685 N N . GLY A 1 95 ? -5.037 -13.780 -9.089 1.00 90.31 95 GLY A N 1
ATOM 686 C CA . GLY A 1 95 ? -6.050 -13.474 -8.079 1.00 90.31 95 GLY A CA 1
ATOM 687 C C . GLY A 1 95 ? -5.474 -12.911 -6.776 1.00 90.31 95 GLY A C 1
ATOM 688 O O . GLY A 1 95 ? -6.162 -12.940 -5.754 1.00 90.31 95 GLY A O 1
ATOM 689 N N . LEU A 1 96 ? -4.236 -12.417 -6.802 1.00 90.81 96 LEU A N 1
ATOM 690 C CA . LEU A 1 96 ? -3.667 -11.595 -5.741 1.00 90.81 96 LEU A CA 1
ATOM 691 C C . LEU A 1 96 ? -4.304 -10.197 -5.789 1.00 90.81 96 LEU A C 1
ATOM 693 O O . LEU A 1 96 ? -4.963 -9.807 -6.765 1.00 90.81 96 LEU A O 1
ATOM 697 N N . ARG A 1 97 ? -4.142 -9.432 -4.708 1.00 90.94 97 ARG A N 1
ATOM 698 C CA . ARG A 1 97 ? -4.784 -8.119 -4.564 1.00 90.94 97 ARG A CA 1
ATOM 699 C C . ARG A 1 97 ? -3.739 -7.008 -4.534 1.00 90.94 97 ARG A C 1
ATOM 701 O O . ARG A 1 97 ? -3.152 -6.785 -3.475 1.00 90.94 97 ARG A O 1
ATOM 708 N N . PRO A 1 98 ? -3.513 -6.310 -5.664 1.00 92.69 98 PRO A N 1
ATOM 709 C CA . PRO A 1 98 ? -2.704 -5.104 -5.657 1.00 92.69 98 PRO A CA 1
ATOM 710 C C . PRO A 1 98 ? -3.475 -3.979 -4.954 1.00 92.69 98 PRO A C 1
ATOM 712 O O . PRO A 1 98 ? -4.601 -3.662 -5.349 1.00 92.69 98 PRO A O 1
ATOM 715 N N . LEU A 1 99 ? -2.894 -3.395 -3.906 1.00 91.62 99 LEU A N 1
ATOM 716 C CA . LEU A 1 99 ? -3.513 -2.287 -3.159 1.00 91.62 99 LEU A CA 1
ATOM 717 C C . LEU A 1 99 ? -3.023 -0.920 -3.620 1.00 91.62 99 LEU A C 1
ATOM 719 O O . LEU A 1 99 ? -3.760 0.061 -3.532 1.00 91.62 99 LEU A O 1
ATOM 723 N N . GLN A 1 100 ? -1.785 -0.864 -4.097 1.00 93.50 100 GLN A N 1
ATOM 724 C CA . GLN A 1 100 ? -1.109 0.368 -4.457 1.00 93.50 100 GLN A CA 1
ATOM 725 C C . GLN A 1 100 ? -0.085 0.069 -5.548 1.00 93.50 100 GLN A C 1
ATOM 727 O O . GLN A 1 100 ? 0.549 -0.987 -5.543 1.00 93.50 100 GLN A O 1
ATOM 732 N N . VAL A 1 101 ? 0.050 0.993 -6.487 1.00 94.88 101 VAL A N 1
ATOM 733 C CA . VAL A 1 101 ? 1.075 0.990 -7.526 1.00 94.88 101 VAL A CA 1
ATOM 734 C C . VAL A 1 101 ? 1.704 2.370 -7.510 1.00 94.88 101 VAL A C 1
ATOM 736 O O . VAL A 1 101 ? 0.987 3.364 -7.619 1.00 94.88 101 VAL A O 1
ATOM 739 N N . ARG A 1 102 ? 3.020 2.456 -7.381 1.00 93.75 102 ARG A N 1
ATOM 740 C CA . ARG A 1 102 ? 3.756 3.702 -7.560 1.00 93.75 102 ARG A CA 1
ATOM 741 C C . ARG A 1 102 ? 4.546 3.627 -8.851 1.00 93.75 102 ARG A C 1
ATOM 743 O O . ARG A 1 102 ? 5.203 2.632 -9.121 1.00 93.75 102 ARG A O 1
ATOM 750 N N . ILE A 1 103 ? 4.465 4.691 -9.635 1.00 94.31 103 ILE A N 1
ATOM 751 C CA . ILE A 1 103 ? 5.252 4.894 -10.847 1.00 94.31 103 ILE A CA 1
ATOM 752 C C . ILE A 1 103 ? 5.904 6.256 -10.677 1.00 94.31 103 ILE A C 1
ATOM 754 O O . ILE A 1 103 ? 5.213 7.271 -10.760 1.00 94.31 103 ILE A O 1
ATOM 758 N N . ALA A 1 104 ? 7.203 6.301 -10.392 1.00 91.44 104 ALA A N 1
ATOM 759 C CA . ALA A 1 104 ? 7.913 7.531 -10.061 1.00 91.44 104 ALA A CA 1
ATOM 760 C C . ALA A 1 104 ? 7.167 8.349 -8.983 1.00 91.44 104 ALA A C 1
ATOM 762 O O . ALA A 1 104 ? 7.032 7.932 -7.834 1.00 91.44 104 ALA A O 1
ATOM 763 N N . ARG A 1 105 ? 6.618 9.509 -9.362 1.00 91.88 105 ARG A N 1
ATOM 764 C CA . ARG A 1 105 ? 5.897 10.418 -8.456 1.00 91.88 105 ARG A CA 1
ATOM 765 C C . ARG A 1 105 ? 4.393 10.170 -8.397 1.00 91.88 105 ARG A C 1
ATOM 767 O O . ARG A 1 105 ? 3.700 10.862 -7.655 1.00 91.88 105 ARG A O 1
ATOM 774 N N . TRP A 1 106 ? 3.863 9.250 -9.195 1.00 94.00 106 TRP A N 1
ATOM 775 C CA . TRP A 1 106 ? 2.441 8.930 -9.213 1.00 94.00 106 TRP A CA 1
ATOM 776 C C . TRP A 1 106 ? 2.166 7.732 -8.320 1.00 94.00 106 TRP A C 1
ATOM 778 O O . TRP A 1 106 ? 2.632 6.630 -8.587 1.00 94.00 106 TRP A O 1
ATOM 788 N N . THR A 1 107 ? 1.348 7.937 -7.295 1.00 93.69 107 THR A N 1
ATOM 789 C CA . THR A 1 107 ? 0.765 6.858 -6.502 1.00 93.69 107 THR A CA 1
ATOM 790 C C . THR A 1 107 ? -0.642 6.585 -7.010 1.00 93.69 107 THR A C 1
ATOM 792 O O . THR A 1 107 ? -1.504 7.468 -7.009 1.00 93.69 107 THR A O 1
ATOM 795 N N . LEU A 1 108 ? -0.884 5.350 -7.424 1.00 95.56 108 LEU A N 1
ATOM 796 C CA . LEU A 1 108 ? -2.161 4.825 -7.872 1.00 95.56 108 LEU A CA 1
ATOM 797 C C . LEU A 1 108 ? -2.683 3.850 -6.818 1.00 95.56 108 LEU A C 1
ATOM 799 O O . LEU A 1 108 ? -1.988 2.928 -6.407 1.00 95.56 108 LEU A O 1
ATOM 803 N N . GLN A 1 109 ? -3.929 4.024 -6.402 1.00 95.00 109 GLN A N 1
ATOM 804 C CA . GLN A 1 109 ? -4.624 3.131 -5.483 1.00 95.00 109 GLN A CA 1
ATOM 805 C C . GLN A 1 109 ? -5.807 2.505 -6.235 1.00 95.00 109 GLN A C 1
ATOM 807 O O . GLN A 1 109 ? -6.838 3.172 -6.425 1.00 95.00 109 GLN A O 1
ATOM 812 N N . PRO A 1 110 ? -5.664 1.258 -6.728 1.00 94.19 110 PRO A N 1
ATOM 813 C CA . PRO A 1 110 ? -6.752 0.525 -7.356 1.00 94.19 110 PRO A CA 1
ATOM 814 C C . PRO A 1 110 ? -7.971 0.414 -6.440 1.00 94.19 110 PRO A C 1
ATOM 816 O O . PRO A 1 110 ? -7.868 0.231 -5.226 1.00 94.19 110 PRO A O 1
ATOM 819 N N . ARG A 1 111 ? -9.156 0.509 -7.038 1.00 94.75 111 ARG A N 1
ATOM 820 C CA . ARG A 1 111 ? -10.444 0.323 -6.363 1.00 94.75 111 ARG A CA 1
ATOM 821 C C . ARG A 1 111 ? -11.225 -0.767 -7.080 1.00 94.75 111 ARG A C 1
ATOM 823 O O . ARG A 1 111 ? -10.816 -1.233 -8.139 1.00 94.75 111 ARG A O 1
ATOM 830 N N . ARG A 1 112 ? -12.367 -1.180 -6.526 1.00 92.81 112 ARG A N 1
ATOM 831 C CA . ARG A 1 112 ? -13.251 -2.108 -7.260 1.00 92.81 112 ARG A CA 1
ATOM 832 C C . ARG A 1 112 ? -13.768 -1.473 -8.549 1.00 92.81 112 ARG A C 1
ATOM 834 O O . ARG A 1 112 ? -13.904 -2.151 -9.558 1.00 92.81 112 ARG A O 1
ATOM 841 N N . VAL A 1 113 ? -14.038 -0.172 -8.486 1.00 94.19 113 VAL A N 1
ATOM 842 C CA . VAL A 1 113 ? -14.462 0.682 -9.589 1.00 94.19 113 VAL A CA 1
ATOM 843 C C . VAL A 1 113 ? -13.551 1.907 -9.619 1.00 94.19 113 VAL A C 1
ATOM 845 O O . VAL A 1 113 ? -13.587 2.747 -8.710 1.00 94.19 113 VAL A O 1
ATOM 848 N N . GLY A 1 114 ? -12.743 1.996 -10.675 1.00 95.00 114 GLY A N 1
ATOM 849 C CA . GLY A 1 114 ? -11.811 3.094 -10.927 1.00 95.00 114 GLY A CA 1
ATOM 850 C C . GLY A 1 114 ? -10.495 3.007 -10.147 1.00 95.00 114 GLY A C 1
ATOM 851 O O . GLY A 1 114 ? -10.163 1.998 -9.528 1.00 95.00 114 GLY A O 1
ATOM 852 N N . VAL A 1 115 ? -9.738 4.101 -10.189 1.00 95.81 115 VAL A N 1
ATOM 853 C CA . VAL A 1 115 ? -8.423 4.253 -9.552 1.00 95.81 115 VAL A CA 1
ATOM 854 C C . VAL A 1 115 ? -8.371 5.623 -8.884 1.00 95.81 115 VAL A C 1
ATOM 856 O O . VAL A 1 115 ? -8.887 6.601 -9.426 1.00 95.81 115 VAL A O 1
ATOM 859 N N . ARG A 1 116 ? -7.772 5.712 -7.694 1.00 95.12 116 ARG A N 1
ATOM 860 C CA . ARG A 1 116 ? -7.395 7.001 -7.097 1.00 95.12 116 ARG A CA 1
ATOM 861 C C . ARG A 1 116 ? -5.936 7.279 -7.395 1.00 95.12 116 ARG A C 1
ATOM 863 O O . ARG A 1 116 ? -5.115 6.383 -7.275 1.00 95.12 116 ARG A O 1
ATOM 870 N N . MET A 1 117 ? -5.628 8.518 -7.747 1.00 95.62 117 MET A N 1
ATOM 871 C CA . MET A 1 117 ? -4.272 8.944 -8.066 1.00 95.62 117 MET A CA 1
ATOM 872 C C . MET A 1 117 ? -3.866 10.119 -7.181 1.00 95.62 117 MET A C 1
ATOM 874 O O . MET A 1 117 ? -4.693 10.975 -6.855 1.00 95.62 117 MET A O 1
ATOM 878 N N . ARG A 1 118 ? -2.592 10.158 -6.799 1.00 93.38 118 ARG A N 1
ATOM 879 C CA . ARG A 1 118 ? -1.936 11.309 -6.179 1.00 93.38 118 ARG A CA 1
ATOM 880 C C . ARG A 1 118 ? -0.558 11.487 -6.793 1.00 93.38 118 ARG A C 1
ATOM 882 O O . ARG A 1 118 ? 0.110 10.508 -7.103 1.00 93.38 118 ARG A O 1
ATOM 889 N N . VAL A 1 119 ? -0.152 12.741 -6.945 1.00 92.00 119 VAL A N 1
ATOM 890 C CA . VAL A 1 119 ? 1.225 13.096 -7.280 1.00 92.00 119 VAL A CA 1
ATOM 891 C C . VAL A 1 119 ? 1.939 13.458 -5.986 1.00 92.00 119 VAL A C 1
ATOM 893 O O . VAL A 1 119 ? 1.451 14.301 -5.231 1.00 92.00 119 VAL A O 1
ATOM 896 N N . LEU A 1 120 ? 3.062 12.805 -5.727 1.00 86.94 120 LEU A N 1
ATOM 897 C CA . LEU A 1 120 ? 3.899 13.044 -4.561 1.00 86.94 120 LEU A CA 1
ATOM 898 C C . LEU A 1 120 ? 4.697 14.353 -4.718 1.00 86.94 120 LEU A C 1
ATOM 900 O O . LEU A 1 120 ? 4.941 14.798 -5.852 1.00 86.94 120 LEU A O 1
ATOM 904 N N . PRO A 1 121 ? 5.099 15.011 -3.614 1.00 83.38 121 PRO A N 1
ATOM 905 C CA . PRO A 1 121 ? 5.985 16.176 -3.639 1.00 83.38 121 PRO A CA 1
ATOM 906 C C . PRO A 1 121 ? 7.287 15.939 -4.431 1.00 83.38 121 PRO A C 1
ATOM 908 O O . PRO A 1 121 ? 7.615 14.825 -4.840 1.00 83.38 121 PRO A O 1
ATOM 911 N N . ARG A 1 122 ? 8.026 17.012 -4.738 1.00 77.06 122 ARG A N 1
ATOM 912 C CA . ARG A 1 122 ? 9.353 16.880 -5.371 1.00 77.06 122 ARG A CA 1
ATOM 913 C C . ARG A 1 122 ? 10.343 16.326 -4.341 1.00 77.06 122 ARG A C 1
ATOM 915 O O . ARG A 1 122 ? 10.304 16.765 -3.200 1.00 77.06 122 ARG A O 1
ATOM 922 N N . GLY A 1 123 ? 11.233 15.427 -4.761 1.00 73.56 123 GLY A N 1
ATOM 923 C CA . GLY A 1 123 ? 12.262 14.824 -3.900 1.00 73.56 123 GLY A CA 1
ATOM 924 C C . GLY A 1 123 ? 11.980 13.373 -3.508 1.00 73.56 123 GLY A C 1
ATOM 925 O O . GLY A 1 123 ? 12.910 12.659 -3.158 1.00 73.56 123 GLY A O 1
ATOM 926 N N . GLU A 1 124 ? 10.738 12.906 -3.650 1.00 68.81 124 GLU A N 1
ATOM 927 C CA . GLU A 1 124 ? 10.430 11.476 -3.580 1.00 68.81 124 GLU A CA 1
ATOM 928 C C . GLU A 1 124 ? 10.881 10.804 -4.888 1.00 68.81 124 GLU A C 1
ATOM 930 O O . GLU A 1 124 ? 10.641 11.344 -5.972 1.00 68.81 124 GLU A O 1
ATOM 935 N N . GLY A 1 125 ? 11.613 9.690 -4.773 1.00 73.25 125 GLY A N 1
ATOM 936 C CA . GLY A 1 125 ? 12.377 9.053 -5.852 1.00 73.25 125 GLY A CA 1
ATOM 937 C C . GLY A 1 125 ? 11.608 8.748 -7.146 1.00 73.25 125 GLY A C 1
ATOM 938 O O . GLY A 1 125 ? 10.377 8.784 -7.215 1.00 73.25 125 GLY A O 1
ATOM 939 N N . TRP A 1 126 ? 12.363 8.433 -8.203 1.00 77.44 126 TRP A N 1
ATOM 940 C CA . TRP A 1 126 ? 11.840 8.053 -9.527 1.00 77.44 126 TRP A CA 1
ATOM 941 C C . TRP A 1 126 ? 11.574 6.547 -9.670 1.00 77.44 126 TRP A C 1
ATOM 943 O O . TRP A 1 126 ? 11.376 6.051 -10.777 1.00 77.44 126 TRP A O 1
ATOM 953 N N . ASP A 1 127 ? 11.580 5.833 -8.552 1.00 85.38 127 ASP A N 1
ATOM 954 C CA . ASP A 1 127 ? 11.348 4.403 -8.457 1.00 85.38 127 ASP A CA 1
ATOM 955 C C . ASP A 1 127 ? 9.868 4.026 -8.622 1.00 85.38 127 ASP A C 1
ATOM 957 O O . ASP A 1 127 ? 8.962 4.867 -8.624 1.00 85.38 127 ASP A O 1
ATOM 961 N N . GLY A 1 128 ? 9.632 2.733 -8.818 1.00 90.12 128 GLY A N 1
ATOM 962 C CA . GLY A 1 128 ? 8.309 2.135 -8.879 1.00 90.12 128 GLY A CA 1
ATOM 963 C C . GLY A 1 128 ? 8.175 1.008 -7.864 1.00 90.12 128 GLY A C 1
ATOM 964 O O . GLY A 1 128 ? 9.171 0.465 -7.384 1.00 90.12 128 GLY A O 1
ATOM 965 N N . TYR A 1 129 ? 6.934 0.698 -7.504 1.00 92.25 129 TYR A N 1
ATOM 966 C CA . TYR A 1 129 ? 6.609 -0.552 -6.825 1.00 92.25 129 TYR A CA 1
ATOM 967 C C . TYR A 1 129 ? 5.137 -0.906 -6.998 1.00 92.25 129 TYR A C 1
ATOM 969 O O . TYR A 1 129 ? 4.264 -0.037 -7.101 1.00 92.25 129 TYR A O 1
ATOM 977 N N . VAL A 1 130 ? 4.839 -2.196 -6.874 1.00 92.81 130 VAL A N 1
ATOM 978 C CA . VAL A 1 130 ? 3.492 -2.695 -6.606 1.00 92.81 130 VAL A CA 1
ATOM 979 C C . VAL A 1 130 ? 3.433 -3.281 -5.201 1.00 92.81 130 VAL A C 1
ATOM 981 O O . VAL A 1 130 ? 4.239 -4.122 -4.808 1.00 92.81 130 VAL A O 1
ATOM 984 N N . VAL A 1 131 ? 2.433 -2.852 -4.439 1.00 90.69 131 VAL A N 1
ATOM 985 C CA . VAL A 1 131 ? 2.044 -3.484 -3.179 1.00 90.69 131 VAL A CA 1
ATOM 986 C C . VAL A 1 131 ? 1.033 -4.576 -3.479 1.00 90.69 131 VAL A C 1
ATOM 988 O O . VAL A 1 131 ? -0.077 -4.280 -3.936 1.00 90.69 131 VAL A O 1
ATOM 991 N N . VAL A 1 132 ? 1.384 -5.827 -3.182 1.00 90.12 132 VAL A N 1
ATOM 992 C CA . VAL A 1 132 ? 0.534 -6.993 -3.450 1.00 90.12 132 VAL A CA 1
ATOM 993 C C . VAL A 1 132 ? 0.342 -7.807 -2.180 1.00 90.12 132 VAL A C 1
ATOM 995 O O . VAL A 1 132 ? 1.303 -8.166 -1.509 1.00 90.12 132 VAL A O 1
ATOM 998 N N . HIS A 1 133 ? -0.909 -8.166 -1.885 1.00 87.94 133 HIS A N 1
ATOM 999 C CA . HIS A 1 133 ? -1.206 -9.104 -0.805 1.00 87.94 133 HIS A CA 1
ATOM 1000 C C . HIS A 1 133 ? -1.523 -10.507 -1.334 1.00 87.94 133 HIS A C 1
ATOM 1002 O O . HIS A 1 133 ? -2.394 -10.644 -2.209 1.00 87.94 133 HIS A O 1
ATOM 1008 N N . PRO A 1 134 ? -0.868 -11.548 -0.783 1.00 86.75 134 PRO A N 1
ATOM 1009 C CA . PRO A 1 134 ? -1.135 -12.931 -1.149 1.00 86.75 134 PRO A CA 1
ATOM 1010 C C . PRO A 1 134 ? -2.516 -13.394 -0.687 1.00 86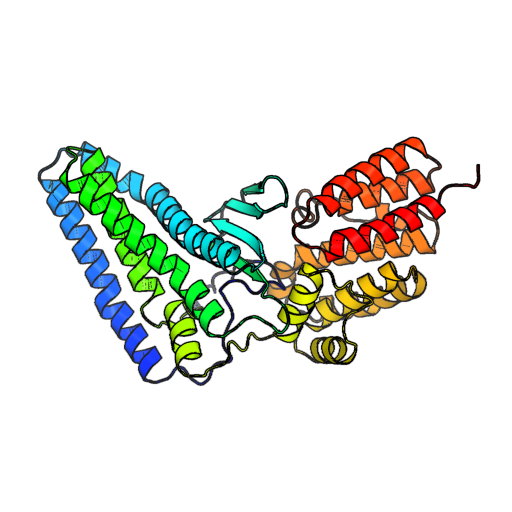.75 134 PRO A C 1
ATOM 1012 O O . PRO A 1 134 ? -3.102 -12.834 0.241 1.00 86.75 134 PRO A O 1
ATOM 1015 N N . LYS A 1 135 ? -3.024 -14.469 -1.296 1.00 87.06 135 LYS A N 1
ATOM 1016 C CA . LYS A 1 135 ? -4.157 -15.221 -0.740 1.00 87.06 135 LYS A CA 1
ATOM 1017 C C . LYS A 1 135 ? -3.667 -15.992 0.493 1.00 87.06 135 LYS A C 1
ATOM 1019 O O . LYS A 1 135 ? -2.752 -16.815 0.339 1.00 87.06 135 LYS A O 1
ATOM 1024 N N . PRO A 1 136 ? -4.244 -15.770 1.689 1.00 81.94 136 PRO A N 1
ATOM 1025 C CA . PRO A 1 136 ? -3.831 -16.470 2.901 1.00 81.94 136 PRO A CA 1
ATOM 1026 C C . PRO A 1 136 ? -3.929 -17.989 2.722 1.00 81.94 136 PRO A C 1
ATOM 1028 O O . PRO A 1 136 ? -4.987 -18.495 2.361 1.00 81.94 136 PRO A O 1
ATOM 1031 N N . GLY A 1 137 ? -2.827 -18.704 2.962 1.00 78.88 137 GLY A N 1
ATOM 1032 C CA . GLY A 1 137 ? -2.784 -20.173 2.964 1.00 78.88 137 GLY A CA 1
ATOM 1033 C C . GLY A 1 137 ? -2.867 -20.871 1.600 1.00 78.88 137 GLY A C 1
ATOM 1034 O O . GLY A 1 137 ? -2.924 -22.094 1.575 1.00 78.88 137 GLY A O 1
ATOM 1035 N N . VAL A 1 138 ? -2.882 -20.135 0.482 1.00 77.56 138 VAL A N 1
ATOM 1036 C CA . VAL A 1 138 ? -3.047 -20.725 -0.868 1.00 77.56 138 VAL A CA 1
ATOM 1037 C C . VAL A 1 138 ? -1.917 -20.349 -1.825 1.00 77.56 138 VAL A C 1
ATOM 1039 O O . VAL A 1 138 ? -1.659 -21.078 -2.776 1.00 77.56 138 VAL A O 1
ATOM 1042 N N . THR A 1 139 ? -1.238 -19.226 -1.584 1.00 80.38 139 THR A N 1
ATOM 1043 C CA . THR A 1 139 ? -0.256 -18.705 -2.545 1.00 80.38 139 THR A CA 1
ATOM 1044 C C . THR A 1 139 ? 0.974 -19.608 -2.608 1.00 80.38 139 THR A C 1
ATOM 1046 O O . THR A 1 139 ? 1.647 -19.819 -1.600 1.00 80.38 139 THR A O 1
ATOM 1049 N N . THR A 1 140 ? 1.266 -20.133 -3.792 1.00 85.81 140 THR A N 1
ATOM 1050 C CA . THR A 1 140 ? 2.389 -21.044 -4.033 1.00 85.81 140 THR A CA 1
ATOM 1051 C C . THR A 1 140 ? 3.680 -20.282 -4.331 1.00 85.81 140 THR A C 1
ATOM 1053 O O . THR A 1 140 ? 3.667 -19.143 -4.797 1.00 85.81 140 THR A O 1
ATOM 1056 N N . GLU A 1 141 ? 4.830 -20.927 -4.132 1.00 87.94 141 GLU A N 1
ATOM 1057 C CA . GLU A 1 141 ? 6.136 -20.364 -4.514 1.00 87.94 141 GLU A CA 1
ATOM 1058 C C . GLU A 1 141 ? 6.205 -20.041 -6.014 1.00 87.94 141 GLU A C 1
ATOM 1060 O O . GLU A 1 141 ? 6.789 -19.037 -6.410 1.00 87.94 141 GLU A O 1
ATOM 1065 N N . ARG A 1 142 ? 5.550 -20.852 -6.858 1.00 90.88 142 ARG A N 1
ATOM 1066 C CA . ARG A 1 142 ? 5.479 -20.630 -8.310 1.00 90.88 142 ARG A CA 1
ATOM 1067 C C . ARG A 1 142 ? 4.735 -19.344 -8.660 1.00 90.88 142 ARG A C 1
ATOM 1069 O O . ARG A 1 142 ? 5.156 -18.638 -9.569 1.00 90.88 142 ARG A O 1
ATOM 1076 N N . GLU A 1 143 ? 3.659 -19.035 -7.942 1.00 91.50 143 GLU A N 1
ATOM 1077 C CA . GLU A 1 143 ? 2.911 -17.785 -8.117 1.00 91.50 143 GLU A CA 1
ATOM 1078 C C . GLU A 1 143 ? 3.757 -16.570 -7.727 1.00 91.50 143 GLU A C 1
ATOM 1080 O O . GLU A 1 143 ? 3.760 -15.574 -8.446 1.00 91.50 143 GLU A O 1
ATOM 1085 N N . TRP A 1 144 ? 4.535 -16.668 -6.646 1.00 90.56 144 TRP A N 1
ATOM 1086 C CA . TRP A 1 144 ? 5.479 -15.616 -6.262 1.00 90.56 144 TRP A CA 1
ATOM 1087 C C . TRP A 1 144 ? 6.603 -15.430 -7.275 1.00 90.56 144 TRP A C 1
ATOM 1089 O O . TRP A 1 144 ? 6.904 -14.303 -7.650 1.00 90.56 144 TRP A O 1
ATOM 1099 N N . VAL A 1 145 ? 7.197 -16.520 -7.759 1.00 93.06 145 VAL A N 1
ATOM 1100 C CA . VAL A 1 145 ? 8.211 -16.465 -8.817 1.00 93.06 145 VAL A CA 1
ATOM 1101 C C . VAL A 1 145 ? 7.641 -15.824 -10.082 1.00 93.06 145 VAL A C 1
ATOM 1103 O O . VAL A 1 145 ? 8.275 -14.942 -10.654 1.00 93.06 145 VAL A O 1
ATOM 1106 N N . ALA A 1 146 ? 6.436 -16.220 -10.502 1.00 95.56 146 ALA A N 1
ATOM 1107 C CA . ALA A 1 146 ? 5.773 -15.622 -11.655 1.00 95.56 146 ALA A CA 1
ATOM 1108 C C . ALA A 1 146 ? 5.527 -14.121 -11.449 1.00 95.56 146 ALA A C 1
ATOM 1110 O O . ALA A 1 146 ? 5.784 -13.336 -12.358 1.00 95.56 146 ALA A O 1
ATOM 1111 N N . LEU A 1 147 ? 5.081 -13.716 -10.254 1.00 94.38 147 LEU A N 1
ATOM 1112 C CA . LEU A 1 147 ? 4.891 -12.311 -9.907 1.00 94.38 147 LEU A CA 1
ATOM 1113 C C . LEU A 1 147 ? 6.205 -11.523 -9.964 1.00 94.38 147 LEU A C 1
ATOM 1115 O O . LEU A 1 147 ? 6.216 -10.436 -10.528 1.00 94.38 147 LEU A O 1
ATOM 1119 N N . LEU A 1 148 ? 7.294 -12.056 -9.408 1.00 94.00 148 LEU A N 1
ATOM 1120 C CA . LEU A 1 148 ? 8.605 -11.398 -9.388 1.00 94.00 148 LEU A CA 1
ATOM 1121 C C . LEU A 1 148 ? 9.175 -11.238 -10.800 1.00 94.00 148 LEU A C 1
ATOM 1123 O O . LEU A 1 148 ? 9.668 -10.180 -11.162 1.00 94.00 148 LEU A O 1
ATOM 1127 N N . LEU A 1 149 ? 9.044 -12.254 -11.649 1.00 96.12 149 LEU A N 1
ATOM 1128 C CA . LEU A 1 149 ? 9.535 -12.183 -13.028 1.00 96.12 149 LEU A CA 1
ATOM 1129 C C . LEU A 1 149 ? 8.641 -11.339 -13.951 1.00 96.12 149 LEU A C 1
ATOM 1131 O O . LEU A 1 149 ? 9.037 -11.043 -15.080 1.00 96.12 149 LEU A O 1
ATOM 1135 N N . ALA A 1 150 ? 7.449 -10.946 -13.497 1.00 97.50 150 ALA A N 1
ATOM 1136 C CA . ALA A 1 150 ? 6.454 -10.276 -14.324 1.00 97.50 150 ALA A CA 1
ATOM 1137 C C . ALA A 1 150 ? 6.911 -8.907 -14.845 1.00 97.50 150 ALA A C 1
ATOM 1139 O O . ALA A 1 150 ? 6.682 -8.612 -16.017 1.00 97.50 150 ALA A O 1
ATOM 1140 N N . GLY A 1 151 ? 7.561 -8.088 -14.009 1.00 96.62 151 GLY A N 1
ATOM 1141 C CA . GLY A 1 151 ? 8.031 -6.761 -14.417 1.00 96.62 151 GLY A CA 1
ATOM 1142 C C . GLY A 1 151 ? 9.101 -6.843 -15.503 1.00 96.62 151 GLY A C 1
ATOM 1143 O O . GLY A 1 151 ? 8.950 -6.275 -16.586 1.00 96.62 151 GLY A O 1
ATOM 1144 N N . ALA A 1 152 ? 10.118 -7.681 -15.286 1.00 97.31 152 ALA A N 1
ATOM 1145 C CA . ALA A 1 152 ? 11.136 -7.947 -16.298 1.00 97.31 152 ALA A CA 1
ATOM 1146 C C . ALA A 1 152 ? 10.547 -8.542 -17.589 1.00 97.31 152 ALA A C 1
ATOM 1148 O O . ALA A 1 152 ? 10.931 -8.139 -18.687 1.00 97.31 152 ALA A O 1
ATOM 1149 N N . GLY A 1 153 ? 9.595 -9.473 -17.469 1.00 97.94 153 GLY A N 1
ATOM 1150 C CA . GLY A 1 153 ? 8.893 -10.057 -18.610 1.00 97.94 153 GLY A CA 1
ATOM 1151 C C . GLY A 1 153 ? 8.141 -9.013 -19.439 1.00 97.94 153 GLY A C 1
ATOM 1152 O O . GLY A 1 153 ? 8.254 -9.013 -20.664 1.00 97.94 153 GLY A O 1
ATOM 1153 N N . ALA A 1 154 ? 7.432 -8.085 -18.788 1.00 98.31 154 ALA A N 1
ATOM 1154 C CA . ALA A 1 154 ? 6.729 -6.993 -19.461 1.00 98.31 154 ALA A CA 1
ATOM 1155 C C . ALA A 1 154 ? 7.694 -6.083 -20.234 1.00 98.31 154 ALA A C 1
ATOM 1157 O O . ALA A 1 154 ? 7.438 -5.755 -21.394 1.00 98.31 154 ALA A O 1
ATOM 1158 N N . ASN A 1 155 ? 8.840 -5.753 -19.639 1.00 98.19 155 ASN A N 1
ATOM 1159 C CA . ASN A 1 155 ? 9.861 -4.951 -20.303 1.00 98.19 155 ASN A CA 1
ATOM 1160 C C . ASN A 1 155 ? 10.466 -5.667 -21.519 1.00 98.19 155 ASN A C 1
ATOM 1162 O O . ASN A 1 155 ? 10.650 -5.047 -22.563 1.00 98.19 155 ASN A O 1
ATOM 1166 N N . LEU A 1 156 ? 10.734 -6.976 -21.441 1.00 98.12 156 LEU A N 1
ATOM 1167 C CA . LEU A 1 156 ? 11.219 -7.740 -22.600 1.00 98.12 156 LEU A CA 1
ATOM 1168 C C . LEU A 1 156 ? 10.204 -7.740 -23.750 1.00 98.12 156 LEU A C 1
ATOM 1170 O O . LEU A 1 156 ? 10.592 -7.569 -24.905 1.00 98.12 156 LEU A O 1
ATOM 1174 N N . VAL A 1 157 ? 8.910 -7.876 -23.449 1.00 98.38 157 VAL A N 1
ATOM 1175 C CA . VAL A 1 157 ? 7.847 -7.778 -24.462 1.00 98.38 157 VAL A CA 1
ATOM 1176 C C . VAL A 1 157 ? 7.819 -6.382 -25.086 1.00 98.38 157 VAL A C 1
ATOM 1178 O O . VAL A 1 157 ? 7.804 -6.266 -26.311 1.00 98.38 157 VAL A O 1
ATOM 1181 N N . ALA A 1 158 ? 7.867 -5.323 -24.272 1.00 98.12 158 ALA A N 1
ATOM 1182 C CA . ALA A 1 158 ? 7.897 -3.947 -24.763 1.00 98.12 158 ALA A CA 1
ATOM 1183 C C . ALA A 1 158 ? 9.131 -3.672 -25.637 1.00 98.12 158 ALA A C 1
ATOM 1185 O O . ALA A 1 158 ? 9.012 -3.059 -26.696 1.00 98.12 158 ALA A O 1
ATOM 1186 N N . MET A 1 159 ? 10.297 -4.186 -25.240 1.00 96.94 159 MET A N 1
ATOM 1187 C CA . MET A 1 159 ? 11.529 -4.109 -26.020 1.00 96.94 159 MET A CA 1
ATOM 1188 C C . MET A 1 159 ? 11.377 -4.751 -27.399 1.00 96.94 159 MET A C 1
ATOM 1190 O O . MET A 1 159 ? 11.697 -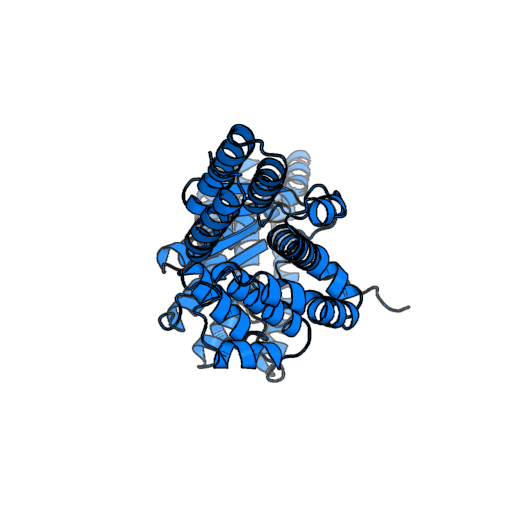4.106 -28.396 1.00 96.94 159 MET A O 1
ATOM 1194 N N . LEU A 1 160 ? 10.850 -5.977 -27.472 1.00 97.56 160 LEU A N 1
ATOM 1195 C CA . LEU A 1 160 ? 10.667 -6.680 -28.744 1.00 97.56 160 LEU A CA 1
ATOM 1196 C C . LEU A 1 160 ? 9.691 -5.937 -29.661 1.00 97.56 160 LEU A C 1
ATOM 1198 O O . LEU A 1 160 ? 9.997 -5.709 -30.830 1.00 97.56 160 LEU A O 1
ATOM 1202 N N . VAL A 1 161 ? 8.540 -5.518 -29.129 1.00 97.81 161 VAL A N 1
ATOM 1203 C CA . VAL A 1 161 ? 7.511 -4.803 -29.901 1.00 97.81 161 VAL A CA 1
ATOM 1204 C C . VAL A 1 161 ? 8.049 -3.473 -30.429 1.00 97.81 161 VAL A C 1
ATOM 1206 O O . VAL A 1 161 ? 7.922 -3.186 -31.620 1.00 97.81 161 VAL A O 1
ATOM 1209 N N . CYS A 1 162 ? 8.686 -2.671 -29.574 1.00 96.69 162 CYS A N 1
ATOM 1210 C CA . CYS A 1 162 ? 9.219 -1.373 -29.976 1.00 96.69 162 CYS A CA 1
ATOM 1211 C C . CYS A 1 162 ? 10.433 -1.498 -30.900 1.00 96.69 162 CYS A C 1
ATOM 1213 O O . CYS A 1 162 ? 10.551 -0.694 -31.817 1.00 96.69 162 CYS A O 1
ATOM 1215 N N . GLY A 1 163 ? 11.290 -2.507 -30.722 1.00 94.06 163 GLY A N 1
ATOM 1216 C CA . GLY A 1 163 ? 12.421 -2.766 -31.617 1.00 94.06 163 GLY A CA 1
ATOM 1217 C C . GLY A 1 163 ? 11.977 -3.155 -33.029 1.00 94.06 163 GLY A C 1
ATOM 1218 O O . GLY A 1 163 ? 12.474 -2.600 -34.007 1.00 94.06 163 GLY A O 1
ATOM 1219 N N . VAL A 1 164 ? 10.985 -4.047 -33.150 1.00 96.00 164 VAL A N 1
ATOM 1220 C CA . VAL A 1 164 ? 10.398 -4.413 -34.453 1.00 96.00 164 VAL A CA 1
ATOM 1221 C C . VAL A 1 164 ? 9.748 -3.198 -35.113 1.00 96.00 164 VAL A C 1
ATOM 1223 O O . VAL A 1 164 ? 9.977 -2.941 -36.294 1.00 96.00 164 VAL A O 1
ATOM 1226 N N . TRP A 1 165 ? 8.974 -2.416 -34.357 1.00 96.44 165 TRP A N 1
ATOM 1227 C CA . TRP A 1 165 ? 8.306 -1.235 -34.902 1.00 96.44 165 TRP A CA 1
ATOM 1228 C C . TRP A 1 165 ? 9.297 -0.128 -35.290 1.00 96.44 165 TRP A C 1
ATOM 1230 O O . TRP A 1 165 ? 9.098 0.552 -36.298 1.00 96.44 165 TRP A O 1
ATOM 1240 N N . ALA A 1 166 ? 10.401 0.020 -34.554 1.00 92.25 166 ALA A N 1
ATOM 1241 C CA . ALA A 1 166 ? 11.466 0.950 -34.908 1.00 92.25 166 ALA A CA 1
ATOM 1242 C C . ALA A 1 166 ? 12.090 0.608 -36.268 1.00 92.25 166 ALA A C 1
ATOM 1244 O O . ALA A 1 166 ? 12.328 1.513 -37.061 1.00 92.25 166 ALA A O 1
ATOM 1245 N N . GLY A 1 167 ? 12.285 -0.682 -36.572 1.00 89.81 167 GLY A N 1
ATOM 1246 C CA . GLY A 1 167 ? 12.798 -1.137 -37.871 1.00 89.81 167 GLY A CA 1
ATOM 1247 C C . GLY A 1 167 ? 11.858 -0.878 -39.055 1.00 89.81 167 GLY A C 1
ATOM 1248 O O . GLY A 1 167 ? 12.308 -0.877 -40.196 1.00 89.81 167 GLY A O 1
ATOM 1249 N N . ALA A 1 168 ? 10.571 -0.638 -38.790 1.00 93.69 168 ALA A N 1
ATOM 1250 C CA . ALA A 1 168 ? 9.564 -0.273 -39.788 1.00 93.69 168 ALA A CA 1
ATOM 1251 C C . ALA A 1 168 ? 9.232 1.233 -39.796 1.00 93.69 168 ALA A C 1
ATOM 1253 O O . ALA A 1 168 ? 8.305 1.653 -40.487 1.00 93.69 168 ALA A O 1
ATOM 1254 N N . SER A 1 169 ? 9.937 2.035 -38.995 1.00 91.38 169 SER A N 1
ATOM 1255 C CA . SER A 1 169 ? 9.697 3.469 -38.831 1.00 91.38 169 SER A CA 1
ATOM 1256 C C . SER A 1 169 ? 10.946 4.268 -39.186 1.00 91.38 169 SER A C 1
ATOM 1258 O O . SER A 1 169 ? 12.061 3.794 -38.986 1.00 91.38 169 SER A O 1
ATOM 1260 N N . ASP A 1 170 ? 10.764 5.528 -39.582 1.00 87.12 170 ASP A N 1
ATOM 1261 C CA . ASP A 1 170 ? 11.862 6.438 -39.917 1.00 87.12 170 ASP A CA 1
ATOM 1262 C C . ASP A 1 170 ? 11.941 7.656 -38.981 1.00 87.12 170 ASP A C 1
ATOM 1264 O O . ASP A 1 170 ? 11.017 7.986 -38.227 1.00 87.12 170 ASP A O 1
ATOM 1268 N N . GLY A 1 171 ? 13.080 8.350 -39.038 1.00 84.62 171 GLY A N 1
ATOM 1269 C CA . GLY A 1 171 ? 13.288 9.647 -38.397 1.00 84.62 171 GLY A CA 1
ATOM 1270 C C . GLY A 1 171 ? 13.206 9.629 -36.865 1.00 84.62 171 GLY A C 1
ATOM 1271 O O . GLY A 1 171 ? 13.626 8.682 -36.199 1.00 84.62 171 GLY A O 1
ATOM 1272 N N . ALA A 1 172 ? 12.672 10.714 -36.292 1.00 83.19 172 ALA A N 1
ATOM 1273 C CA . ALA A 1 172 ? 12.629 10.945 -34.843 1.00 83.19 172 ALA A CA 1
ATOM 1274 C C . ALA A 1 172 ? 11.850 9.871 -34.069 1.00 83.19 172 ALA A C 1
ATOM 1276 O O . ALA A 1 172 ? 12.188 9.546 -32.932 1.00 83.19 172 ALA A O 1
ATOM 1277 N N . PHE A 1 173 ? 10.800 9.323 -34.681 1.00 87.75 173 PHE A N 1
ATOM 1278 C CA . PHE A 1 173 ? 9.956 8.323 -34.041 1.00 87.75 173 PHE A CA 1
ATOM 1279 C C . PHE A 1 173 ? 10.680 6.979 -33.903 1.00 87.75 173 PHE A C 1
ATOM 1281 O O . PHE A 1 173 ? 10.650 6.379 -32.831 1.00 87.75 173 PHE A O 1
ATOM 1288 N N . SER A 1 174 ? 11.412 6.556 -34.941 1.00 87.19 174 SER A N 1
ATOM 1289 C CA . SER A 1 174 ? 12.266 5.361 -34.885 1.00 87.19 174 SER A CA 1
ATOM 1290 C C . SER A 1 174 ? 13.345 5.477 -33.807 1.00 87.19 174 SER A C 1
ATOM 1292 O O . SER A 1 174 ? 13.564 4.552 -33.026 1.00 87.19 174 SER A O 1
ATOM 1294 N N . VAL A 1 175 ? 13.974 6.650 -33.695 1.00 84.00 175 VAL A N 1
ATOM 1295 C CA . VAL A 1 175 ? 14.940 6.962 -32.631 1.00 84.00 175 VAL A CA 1
ATOM 1296 C C . VAL A 1 175 ? 14.310 6.800 -31.241 1.00 84.00 175 VAL A C 1
ATOM 1298 O O . VAL A 1 175 ? 14.891 6.138 -30.381 1.00 84.00 175 VAL A O 1
ATOM 1301 N N . LEU A 1 176 ? 13.109 7.348 -31.025 1.00 88.56 176 LEU A N 1
ATOM 1302 C CA . LEU A 1 176 ? 12.399 7.247 -29.746 1.00 88.56 176 LEU A CA 1
ATOM 1303 C C . LEU A 1 176 ? 12.026 5.798 -29.398 1.00 88.56 176 LEU A C 1
ATOM 1305 O O . LEU A 1 176 ? 12.212 5.376 -28.256 1.00 88.56 176 LEU A O 1
ATOM 1309 N N . LEU A 1 177 ? 11.527 5.030 -30.372 1.00 92.19 177 LEU A N 1
ATOM 1310 C CA . LEU A 1 177 ? 11.198 3.614 -30.195 1.00 92.19 177 LEU A CA 1
ATOM 1311 C C . LEU A 1 177 ? 12.439 2.782 -29.855 1.00 92.19 177 LEU A C 1
ATOM 1313 O O . LEU A 1 177 ? 12.380 1.957 -28.945 1.00 92.19 177 LEU A O 1
ATOM 1317 N N . ASN A 1 178 ? 13.564 3.036 -30.530 1.00 88.56 178 ASN A N 1
ATOM 1318 C CA . ASN A 1 178 ? 14.840 2.399 -30.217 1.00 88.56 178 ASN A CA 1
ATOM 1319 C C . ASN A 1 178 ? 15.298 2.742 -28.796 1.00 88.56 178 ASN A C 1
ATOM 1321 O O . ASN A 1 178 ? 15.625 1.836 -28.034 1.00 88.56 178 ASN A O 1
ATOM 13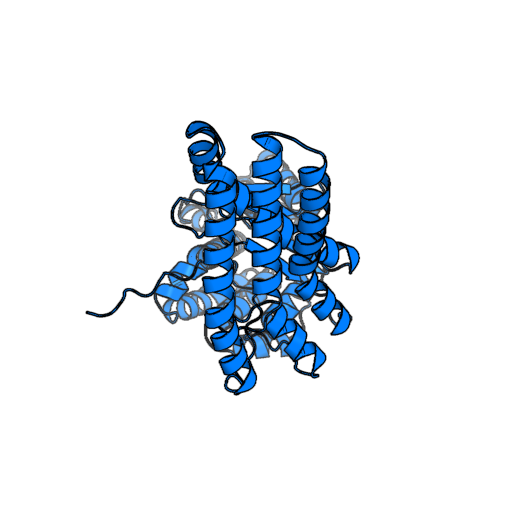25 N N . LEU A 1 179 ? 15.267 4.018 -28.396 1.00 88.75 179 LEU A N 1
ATOM 1326 C CA . LEU A 1 179 ? 15.612 4.429 -27.031 1.00 88.75 179 LEU A CA 1
ATOM 1327 C C . LEU A 1 179 ? 14.744 3.704 -25.991 1.00 88.75 179 LEU A C 1
ATOM 1329 O O . LEU A 1 179 ? 15.266 3.140 -25.030 1.00 88.75 179 LEU A O 1
ATOM 1333 N N . PHE A 1 180 ? 13.426 3.672 -26.199 1.00 93.75 180 PHE A N 1
ATOM 1334 C CA . PHE A 1 180 ? 12.498 2.986 -25.303 1.00 93.75 180 PHE A CA 1
ATOM 1335 C C . PHE A 1 180 ? 12.750 1.472 -25.256 1.00 93.75 180 PHE A C 1
ATOM 1337 O O . PHE A 1 180 ? 12.768 0.895 -24.167 1.00 93.75 180 PHE A O 1
ATOM 1344 N N . ALA A 1 181 ? 13.002 0.822 -26.396 1.00 94.31 181 ALA A N 1
ATOM 1345 C CA . ALA A 1 181 ? 13.317 -0.605 -26.455 1.00 94.31 181 ALA A CA 1
ATOM 1346 C C . ALA A 1 181 ? 14.612 -0.939 -25.698 1.00 94.31 181 ALA A C 1
ATOM 1348 O O . ALA A 1 181 ? 14.648 -1.866 -24.887 1.00 94.31 181 ALA A O 1
ATOM 1349 N N . LEU A 1 182 ? 15.656 -0.137 -25.909 1.00 91.06 182 LEU A N 1
ATOM 1350 C CA . LEU A 1 182 ? 16.955 -0.271 -25.258 1.00 91.06 182 LEU A CA 1
ATOM 1351 C C . LEU A 1 182 ? 16.867 -0.075 -23.738 1.00 91.06 182 LEU A C 1
ATOM 1353 O O . LEU A 1 182 ? 17.439 -0.856 -22.977 1.00 91.06 182 LEU A O 1
ATOM 1357 N N . MET A 1 183 ? 16.109 0.921 -23.276 1.00 91.94 183 MET A N 1
ATOM 1358 C CA . MET A 1 183 ? 15.897 1.138 -21.842 1.00 91.94 183 MET A CA 1
ATOM 1359 C C . MET A 1 183 ? 15.068 0.016 -21.204 1.00 91.94 183 MET A C 1
ATOM 1361 O O . MET A 1 183 ? 15.389 -0.418 -20.100 1.00 91.94 183 MET A O 1
ATOM 1365 N N . ASN A 1 184 ? 14.058 -0.514 -21.899 1.00 95.56 184 ASN A N 1
ATOM 1366 C CA . ASN A 1 184 ? 13.319 -1.689 -21.433 1.00 95.56 184 ASN A CA 1
ATOM 1367 C C . ASN A 1 184 ? 14.222 -2.929 -21.317 1.00 95.56 184 ASN A C 1
ATOM 1369 O O . ASN A 1 184 ? 14.163 -3.625 -20.303 1.00 95.56 184 ASN A O 1
ATOM 1373 N N . LEU A 1 185 ? 15.097 -3.180 -22.302 1.00 94.12 185 LEU A N 1
ATOM 1374 C CA . LEU A 1 185 ? 16.087 -4.263 -22.230 1.00 94.12 185 LEU A CA 1
ATOM 1375 C C . LEU A 1 185 ? 16.963 -4.126 -20.984 1.00 94.12 185 LEU A C 1
ATOM 1377 O O . LEU A 1 185 ? 17.120 -5.079 -20.222 1.00 94.12 185 LEU A O 1
ATOM 1381 N N . GLN A 1 186 ? 17.508 -2.928 -20.769 1.00 90.38 186 GLN A N 1
ATOM 1382 C CA . GLN A 1 186 ? 18.384 -2.646 -19.639 1.00 90.38 186 GLN A CA 1
ATOM 1383 C C . GLN A 1 186 ? 17.671 -2.880 -18.306 1.00 90.38 186 GLN A C 1
ATOM 1385 O O . GLN A 1 186 ? 18.224 -3.534 -17.418 1.00 90.38 186 GLN A O 1
ATOM 1390 N N . THR A 1 187 ? 16.442 -2.384 -18.160 1.00 91.62 187 THR A N 1
ATOM 1391 C CA . THR A 1 187 ? 15.655 -2.570 -16.937 1.00 91.62 187 THR A CA 1
ATOM 1392 C C . THR A 1 187 ? 15.322 -4.045 -16.722 1.00 91.62 187 THR A C 1
ATOM 1394 O O . THR A 1 187 ? 15.471 -4.535 -15.607 1.00 91.62 187 THR A O 1
ATOM 1397 N N . ALA A 1 188 ? 14.970 -4.792 -17.776 1.00 94.88 188 ALA A N 1
ATOM 1398 C CA . ALA A 1 188 ? 14.738 -6.233 -17.677 1.00 94.88 188 ALA A CA 1
ATOM 1399 C C . ALA A 1 188 ? 15.989 -6.998 -17.217 1.00 94.88 188 ALA A C 1
ATOM 1401 O O . ALA A 1 188 ? 15.907 -7.816 -16.304 1.00 94.88 188 ALA A O 1
ATOM 1402 N N . ILE A 1 189 ? 17.160 -6.711 -17.797 1.00 91.62 189 ILE A N 1
ATOM 1403 C CA . ILE A 1 189 ? 18.431 -7.322 -17.374 1.00 91.62 189 ILE A CA 1
ATOM 1404 C C . ILE A 1 189 ? 18.725 -6.970 -15.913 1.00 91.62 189 ILE A C 1
ATOM 1406 O O . ILE A 1 189 ? 19.055 -7.849 -15.119 1.00 91.62 189 ILE A O 1
ATOM 1410 N N . SER A 1 190 ? 18.566 -5.701 -15.540 1.00 88.75 190 SER A N 1
ATOM 1411 C CA . SER A 1 190 ? 18.809 -5.216 -14.175 1.00 88.75 190 SER A CA 1
ATOM 1412 C C . SER A 1 190 ? 17.877 -5.861 -13.151 1.00 88.75 190 SER A C 1
ATOM 1414 O O . SER A 1 190 ? 18.300 -6.139 -12.033 1.00 88.75 190 SER A O 1
ATOM 1416 N N . ALA A 1 191 ? 16.632 -6.143 -13.535 1.00 91.69 191 ALA A N 1
ATOM 1417 C CA . ALA A 1 191 ? 15.670 -6.837 -12.693 1.00 91.69 191 ALA A CA 1
ATOM 1418 C C . ALA A 1 191 ? 15.960 -8.344 -12.592 1.00 91.69 191 ALA A C 1
ATOM 1420 O O . ALA A 1 191 ? 15.795 -8.913 -11.520 1.00 91.69 191 ALA A O 1
ATOM 1421 N N . LEU A 1 192 ? 16.427 -8.995 -13.665 1.00 93.25 192 LEU A N 1
ATOM 1422 C CA . LEU A 1 192 ? 16.658 -10.448 -13.703 1.00 93.25 192 LEU A CA 1
ATOM 1423 C C . LEU A 1 192 ? 18.002 -10.889 -13.119 1.00 93.25 192 LEU A C 1
ATOM 1425 O O . LEU A 1 192 ? 18.085 -11.978 -12.553 1.00 93.25 192 LEU A O 1
ATOM 1429 N N . VAL A 1 193 ? 19.064 -10.092 -13.270 1.00 90.31 193 VAL A N 1
ATOM 1430 C CA . VAL A 1 193 ? 20.399 -10.444 -12.761 1.00 90.31 193 VAL A CA 1
ATOM 1431 C C . VAL A 1 193 ? 20.377 -10.374 -11.235 1.00 90.31 193 VAL A C 1
ATOM 1433 O O . VAL A 1 193 ? 20.185 -9.285 -10.711 1.00 90.31 193 VAL A O 1
ATOM 1436 N N . PRO A 1 194 ? 20.602 -11.470 -10.489 1.00 88.69 194 PRO A N 1
ATOM 1437 C CA . PRO A 1 194 ? 20.481 -11.456 -9.033 1.00 88.69 194 PRO A CA 1
ATOM 1438 C C . PRO A 1 194 ? 21.425 -10.445 -8.367 1.00 88.69 194 PRO A C 1
ATOM 1440 O O . PRO A 1 194 ? 22.643 -10.636 -8.352 1.00 88.69 194 PRO A O 1
ATOM 1443 N N . THR A 1 195 ? 20.873 -9.382 -7.781 1.00 83.56 195 THR A N 1
ATOM 1444 C CA . THR A 1 195 ? 21.643 -8.353 -7.067 1.00 83.56 195 THR A CA 1
ATOM 1445 C C . THR A 1 195 ? 21.030 -8.046 -5.706 1.00 83.56 195 THR A C 1
ATOM 1447 O O . THR A 1 195 ? 19.823 -8.154 -5.500 1.00 83.56 195 THR A O 1
ATOM 1450 N N . ALA A 1 196 ? 21.890 -7.713 -4.741 1.00 78.00 196 ALA A N 1
ATOM 1451 C CA . ALA A 1 196 ? 21.520 -7.618 -3.329 1.00 78.00 196 ALA A CA 1
ATOM 1452 C C . ALA A 1 196 ? 21.585 -6.187 -2.755 1.00 78.00 196 ALA A C 1
ATOM 1454 O O . ALA A 1 196 ? 21.800 -6.051 -1.553 1.00 78.00 196 ALA A O 1
ATOM 1455 N N . LYS A 1 197 ? 21.498 -5.113 -3.562 1.00 68.06 197 LYS A N 1
ATOM 1456 C CA . LYS A 1 197 ? 21.843 -3.760 -3.077 1.00 68.06 197 LYS A CA 1
ATOM 1457 C C . LYS A 1 197 ? 20.975 -2.619 -3.622 1.00 68.06 197 LYS A C 1
ATOM 1459 O O . LYS A 1 197 ? 20.768 -2.572 -4.828 1.00 68.06 197 LYS A O 1
ATOM 1464 N N . PRO A 1 198 ? 20.598 -1.635 -2.773 1.00 71.38 198 PRO A N 1
ATOM 1465 C CA . PRO A 1 198 ? 20.461 -1.703 -1.305 1.00 71.38 198 PRO A CA 1
ATOM 1466 C C . PRO A 1 198 ? 19.295 -2.610 -0.861 1.00 71.38 198 PRO A C 1
ATOM 1468 O O . PRO A 1 198 ? 19.176 -2.940 0.315 1.00 71.38 198 PRO A O 1
ATOM 1471 N N . ARG A 1 199 ? 18.454 -3.037 -1.807 1.00 74.44 199 ARG A N 1
ATOM 1472 C CA . ARG A 1 199 ? 17.376 -4.014 -1.637 1.00 74.44 199 ARG A CA 1
ATOM 1473 C C . ARG A 1 199 ? 17.602 -5.178 -2.613 1.00 74.44 199 ARG A C 1
ATOM 1475 O O . ARG A 1 199 ? 18.239 -4.963 -3.647 1.00 74.44 199 ARG A O 1
ATOM 1482 N N . PRO A 1 200 ? 17.155 -6.404 -2.291 1.00 84.19 200 PRO A N 1
ATOM 1483 C CA . PRO A 1 200 ? 17.170 -7.491 -3.261 1.00 84.19 200 PRO A CA 1
ATOM 1484 C C . PRO A 1 200 ? 16.277 -7.115 -4.447 1.00 84.19 200 PRO A C 1
ATOM 1486 O O . PRO A 1 200 ? 15.190 -6.578 -4.247 1.00 84.19 200 PRO A O 1
ATOM 1489 N N . ASN A 1 201 ? 16.744 -7.371 -5.666 1.00 89.12 201 ASN A N 1
ATOM 1490 C CA . ASN A 1 201 ? 15.913 -7.205 -6.854 1.00 89.12 201 ASN A CA 1
ATOM 1491 C C . ASN A 1 201 ? 15.061 -8.455 -7.133 1.00 89.12 201 ASN A C 1
ATOM 1493 O O . ASN A 1 201 ? 15.296 -9.530 -6.567 1.00 89.12 201 ASN A O 1
ATOM 1497 N N . ASP A 1 202 ? 14.115 -8.315 -8.060 1.00 92.62 202 ASP A N 1
ATOM 1498 C CA . ASP A 1 202 ? 13.170 -9.362 -8.457 1.00 92.62 202 ASP A CA 1
ATOM 1499 C C . ASP A 1 202 ? 13.853 -10.694 -8.792 1.00 92.62 202 ASP A C 1
ATOM 1501 O O . ASP A 1 202 ? 13.437 -11.759 -8.334 1.00 92.62 202 ASP A O 1
ATOM 1505 N N . GLY A 1 203 ? 14.940 -10.644 -9.563 1.00 92.25 203 GLY A N 1
ATOM 1506 C CA . GLY A 1 203 ? 15.694 -11.809 -10.009 1.00 92.25 203 GLY A CA 1
ATOM 1507 C C . GLY A 1 203 ? 16.374 -12.551 -8.864 1.00 92.25 203 GLY A C 1
ATOM 1508 O O . GLY A 1 203 ? 16.340 -13.782 -8.830 1.00 92.25 203 GLY A O 1
ATOM 1509 N N . LEU A 1 204 ? 16.942 -11.834 -7.886 1.00 90.75 204 LEU A N 1
ATOM 1510 C CA . LEU A 1 204 ? 17.505 -12.465 -6.692 1.00 90.75 204 LEU A CA 1
ATOM 1511 C C . LEU A 1 204 ? 16.416 -13.149 -5.865 1.00 90.75 204 LEU A C 1
ATOM 1513 O O . LEU A 1 204 ? 16.603 -14.291 -5.444 1.00 90.75 204 LEU A O 1
ATOM 1517 N N . MET A 1 205 ? 15.283 -12.480 -5.663 1.00 90.38 205 MET A N 1
ATOM 1518 C CA . MET A 1 205 ? 14.156 -13.023 -4.904 1.00 90.38 205 MET A CA 1
ATOM 1519 C C . MET A 1 205 ? 13.560 -14.259 -5.586 1.00 90.38 205 MET A C 1
ATOM 1521 O O . MET A 1 205 ? 13.345 -15.286 -4.940 1.00 90.38 205 MET A O 1
ATOM 1525 N N . ALA A 1 206 ? 13.360 -14.199 -6.905 1.00 92.25 206 ALA A N 1
ATOM 1526 C CA . ALA A 1 206 ? 12.855 -15.315 -7.695 1.00 92.25 206 ALA A CA 1
ATOM 1527 C C . ALA A 1 206 ? 13.833 -16.496 -7.664 1.00 92.25 206 ALA A C 1
ATOM 1529 O O . ALA A 1 206 ? 13.424 -17.633 -7.434 1.00 92.25 206 ALA A O 1
ATOM 1530 N N . TRP A 1 207 ? 15.134 -16.235 -7.823 1.00 91.75 207 TRP A N 1
ATOM 1531 C CA . TRP A 1 207 ? 16.169 -17.265 -7.748 1.00 91.75 207 TRP A CA 1
ATOM 1532 C C . TRP A 1 207 ? 16.214 -17.948 -6.376 1.00 91.75 207 TRP A C 1
ATOM 1534 O O . TRP A 1 207 ? 16.320 -19.173 -6.298 1.00 91.75 207 TRP A O 1
ATOM 1544 N N . GLN A 1 208 ? 16.103 -17.179 -5.290 1.00 89.25 208 GLN A N 1
ATOM 1545 C CA . GLN A 1 208 ? 16.071 -17.726 -3.933 1.00 89.25 208 GLN A CA 1
ATOM 1546 C C . GLN A 1 208 ? 14.848 -18.620 -3.714 1.00 89.25 208 GLN A C 1
ATOM 1548 O O . GLN A 1 208 ? 15.004 -19.723 -3.190 1.00 89.25 208 GLN A O 1
ATOM 1553 N N . LEU A 1 209 ? 13.665 -18.195 -4.166 1.00 89.56 209 LEU A N 1
ATOM 1554 C CA . LEU A 1 209 ? 12.452 -19.016 -4.125 1.00 89.56 209 LEU A CA 1
ATOM 1555 C C . LEU A 1 209 ? 12.600 -20.312 -4.925 1.00 89.56 209 LEU A C 1
ATOM 1557 O O . LEU A 1 209 ? 12.316 -21.389 -4.413 1.00 89.56 209 LEU A O 1
ATOM 1561 N N . MET A 1 210 ? 13.118 -20.237 -6.154 1.00 90.50 210 MET A N 1
ATOM 1562 C CA . MET A 1 210 ? 13.355 -21.424 -6.987 1.00 90.50 210 MET A CA 1
ATOM 1563 C C . MET A 1 210 ? 14.324 -22.429 -6.339 1.00 90.50 210 MET A C 1
ATOM 1565 O O . MET A 1 210 ? 14.302 -23.612 -6.671 1.00 90.50 210 MET A O 1
ATOM 1569 N N . ARG A 1 211 ? 15.181 -21.980 -5.413 1.00 90.19 211 ARG A N 1
ATOM 1570 C CA . ARG A 1 211 ? 16.114 -22.821 -4.644 1.00 90.19 211 ARG A CA 1
ATOM 1571 C C . ARG A 1 211 ? 15.509 -23.381 -3.348 1.00 90.19 211 ARG A C 1
ATOM 1573 O O . ARG A 1 211 ? 16.256 -23.906 -2.524 1.00 90.19 211 ARG A O 1
ATOM 1580 N N . GLY A 1 212 ? 14.196 -23.264 -3.149 1.00 84.50 212 GLY A N 1
ATOM 1581 C CA . GLY A 1 212 ? 13.521 -23.660 -1.909 1.00 84.50 212 GLY A CA 1
ATOM 1582 C C . GLY A 1 212 ? 13.801 -22.708 -0.743 1.00 84.50 212 GLY A C 1
ATOM 1583 O O . GLY A 1 212 ? 13.628 -23.068 0.423 1.00 84.50 212 GLY A O 1
ATOM 1584 N N . GLY A 1 213 ? 14.289 -21.499 -1.035 1.00 81.69 213 GLY A N 1
ATOM 1585 C CA . GLY A 1 213 ? 14.295 -20.411 -0.071 1.00 81.69 213 GLY A CA 1
ATOM 1586 C C . GLY A 1 213 ? 12.864 -19.984 0.234 1.00 81.69 213 GLY A C 1
ATOM 1587 O O . GLY A 1 213 ? 11.973 -20.103 -0.600 1.00 81.69 213 GLY A O 1
ATOM 1588 N N . ARG A 1 214 ? 12.641 -19.454 1.434 1.00 73.19 214 ARG A N 1
ATOM 1589 C CA . ARG A 1 214 ? 11.389 -18.773 1.761 1.00 73.19 214 ARG A CA 1
ATOM 1590 C C . ARG A 1 214 ? 11.594 -17.285 1.538 1.00 73.19 214 ARG A C 1
ATOM 1592 O O . ARG A 1 214 ? 12.631 -16.753 1.939 1.00 73.19 214 ARG A O 1
ATOM 1599 N N . LEU A 1 215 ? 10.607 -16.615 0.949 1.00 69.00 215 LEU A N 1
ATOM 1600 C CA . LEU A 1 215 ? 10.469 -15.174 1.134 1.00 69.00 215 LEU A CA 1
ATOM 1601 C C . LEU A 1 215 ? 10.114 -14.964 2.608 1.00 69.00 215 LEU A C 1
ATOM 1603 O O . LEU A 1 215 ? 8.941 -14.951 2.951 1.00 69.00 215 LEU A O 1
ATOM 1607 N N . SER A 1 216 ? 11.118 -14.929 3.485 1.00 56.50 216 SER A N 1
ATOM 1608 C CA . SER A 1 216 ? 10.909 -14.475 4.854 1.00 56.50 216 SER A CA 1
ATOM 1609 C C . SER A 1 216 ? 11.080 -12.968 4.846 1.00 56.50 216 SER A C 1
ATOM 1611 O O . SER A 1 216 ? 12.218 -12.491 4.793 1.00 56.50 216 SER A O 1
ATOM 1613 N N . VAL A 1 217 ? 9.982 -12.233 4.842 1.00 53.12 217 VAL A N 1
ATOM 1614 C CA . VAL A 1 217 ? 9.995 -10.792 5.052 1.00 53.12 217 VAL A CA 1
ATOM 1615 C C . VAL A 1 217 ? 10.090 -10.575 6.563 1.00 53.12 217 VAL A C 1
ATOM 1617 O O . VAL A 1 217 ? 9.277 -11.117 7.307 1.00 53.12 217 VAL A O 1
ATOM 1620 N N . PRO A 1 218 ? 11.059 -9.818 7.098 1.00 44.09 218 PRO A N 1
ATOM 1621 C CA . PRO A 1 218 ? 10.933 -9.242 8.428 1.00 44.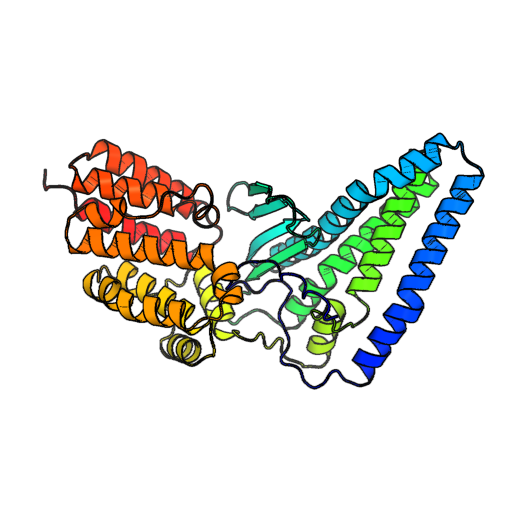09 218 PRO A CA 1
ATOM 1622 C C . PRO A 1 218 ? 9.542 -8.600 8.567 1.00 44.09 218 PRO A C 1
ATOM 1624 O O . PRO A 1 218 ? 9.216 -7.681 7.817 1.00 44.09 218 PRO A O 1
ATOM 1627 N N . GLY A 1 219 ? 8.705 -9.117 9.471 1.00 55.59 219 GLY A N 1
ATOM 1628 C CA . GLY A 1 219 ? 7.285 -8.750 9.546 1.00 55.59 219 GLY A CA 1
ATOM 1629 C C . GLY A 1 219 ? 6.331 -9.642 8.736 1.00 55.59 219 GLY A C 1
ATOM 1630 O O . GLY A 1 219 ? 5.224 -9.199 8.425 1.00 55.59 219 GLY A O 1
ATOM 1631 N N . ASP A 1 220 ? 6.714 -10.879 8.402 1.00 72.81 220 ASP A N 1
ATOM 1632 C CA . ASP A 1 220 ? 5.867 -11.895 7.749 1.00 72.81 220 ASP A CA 1
ATOM 1633 C C . ASP A 1 220 ? 4.491 -12.021 8.414 1.00 72.81 220 ASP A C 1
ATOM 1635 O O . ASP A 1 220 ? 3.466 -12.127 7.740 1.00 72.81 220 ASP A O 1
ATOM 1639 N N . GLU A 1 221 ? 4.451 -11.949 9.741 1.00 83.75 221 GLU A N 1
ATOM 1640 C CA . GLU A 1 221 ? 3.228 -11.972 10.529 1.00 83.75 221 GLU A CA 1
ATOM 1641 C C . GLU A 1 221 ? 2.347 -10.771 10.201 1.00 83.75 221 GLU A C 1
ATOM 1643 O O . GLU A 1 221 ? 1.145 -10.935 9.994 1.00 83.75 221 GLU A O 1
ATOM 1648 N N . PHE A 1 222 ? 2.921 -9.572 10.067 1.00 88.00 222 PHE A N 1
ATOM 1649 C CA . PHE A 1 222 ? 2.152 -8.411 9.636 1.00 88.00 222 PHE A CA 1
ATOM 1650 C C . PHE A 1 222 ? 1.618 -8.596 8.216 1.00 88.00 222 PHE A C 1
ATOM 1652 O O . PHE A 1 222 ? 0.432 -8.375 7.970 1.00 88.00 222 PHE A O 1
ATOM 1659 N N . ALA A 1 223 ? 2.465 -9.034 7.281 1.00 84.06 223 ALA A N 1
ATOM 1660 C CA . ALA A 1 223 ? 2.065 -9.252 5.895 1.00 84.06 223 ALA A CA 1
ATOM 1661 C C . ALA A 1 223 ? 0.935 -10.291 5.785 1.00 84.06 223 ALA A C 1
ATOM 1663 O O . ALA A 1 223 ? -0.020 -10.082 5.030 1.00 84.06 223 ALA A O 1
ATOM 1664 N N . LEU A 1 224 ? 0.996 -11.368 6.576 1.00 86.12 224 LEU A N 1
ATOM 1665 C CA . LEU A 1 224 ? -0.031 -12.403 6.666 1.00 86.12 224 LEU A CA 1
ATOM 1666 C C . LEU A 1 224 ? -1.334 -11.868 7.273 1.00 86.12 224 LEU A C 1
ATOM 1668 O O . LEU A 1 224 ? -2.407 -12.070 6.698 1.00 86.12 224 LEU A O 1
ATOM 1672 N N . LEU A 1 225 ? -1.263 -11.160 8.403 1.00 91.50 225 LEU A N 1
ATOM 1673 C CA . LEU A 1 225 ? -2.430 -10.563 9.064 1.00 91.50 225 LEU A CA 1
ATOM 1674 C C . LEU A 1 225 ? -3.104 -9.514 8.165 1.00 91.50 225 LEU A C 1
ATOM 1676 O O . LEU A 1 225 ? -4.335 -9.474 8.046 1.00 91.50 225 LEU A O 1
ATOM 1680 N N . ASN A 1 226 ? -2.310 -8.711 7.457 1.00 90.38 226 ASN A N 1
ATOM 1681 C CA . ASN A 1 226 ? -2.808 -7.750 6.482 1.00 90.38 226 ASN A CA 1
ATOM 1682 C C . ASN A 1 226 ? -3.416 -8.465 5.262 1.00 90.38 226 ASN A C 1
ATOM 1684 O O . ASN A 1 226 ? -4.517 -8.134 4.829 1.00 90.38 226 ASN A O 1
ATOM 1688 N N . ALA A 1 227 ? -2.789 -9.536 4.765 1.00 89.88 227 ALA A N 1
ATOM 1689 C CA . ALA A 1 227 ? -3.354 -10.364 3.701 1.00 89.88 227 ALA A CA 1
ATOM 1690 C C . ALA A 1 227 ? -4.712 -10.974 4.091 1.00 89.88 227 ALA A C 1
ATOM 1692 O O . ALA A 1 227 ? -5.648 -10.943 3.287 1.00 89.88 227 ALA A O 1
ATOM 1693 N N . ARG A 1 228 ? -4.864 -11.477 5.325 1.00 92.81 228 ARG A N 1
ATOM 1694 C CA . ARG A 1 228 ? -6.155 -11.941 5.869 1.00 92.81 228 ARG A CA 1
ATOM 1695 C C . ARG A 1 228 ? -7.191 -10.814 5.879 1.00 92.81 228 ARG A C 1
ATOM 1697 O O . ARG A 1 228 ? -8.327 -11.031 5.448 1.00 92.81 228 ARG A O 1
ATOM 1704 N N . SER A 1 229 ? -6.784 -9.615 6.294 1.00 93.00 229 SER A N 1
ATOM 1705 C CA . SER A 1 229 ? -7.638 -8.420 6.320 1.00 93.00 229 SER A CA 1
ATOM 1706 C C . SER A 1 229 ? -8.134 -8.045 4.927 1.00 93.00 229 SER A C 1
ATOM 1708 O O . SER A 1 229 ? -9.338 -8.016 4.666 1.00 93.00 229 SER A O 1
ATOM 1710 N N . VAL A 1 230 ? -7.221 -7.933 3.968 1.00 92.00 230 VAL A N 1
ATOM 1711 C CA . VAL A 1 230 ? -7.540 -7.659 2.563 1.00 92.00 230 VAL A CA 1
ATOM 1712 C C . VAL A 1 230 ? -8.506 -8.705 1.974 1.00 92.00 230 VAL A C 1
ATOM 1714 O O . VAL A 1 230 ? -9.345 -8.371 1.130 1.00 92.00 230 VAL A O 1
ATOM 1717 N N . HIS A 1 231 ? -8.455 -9.950 2.462 1.00 92.31 231 HIS A N 1
ATOM 1718 C CA . HIS A 1 231 ? -9.353 -11.049 2.087 1.00 92.31 231 HIS A CA 1
ATOM 1719 C C . HIS A 1 231 ? -10.621 -11.179 2.950 1.00 92.31 231 HIS A C 1
ATOM 1721 O O . HIS A 1 231 ? -11.431 -12.076 2.720 1.00 92.31 231 HIS A O 1
ATOM 1727 N N . GLY A 1 232 ? -10.874 -10.246 3.869 1.00 94.31 232 GLY A N 1
ATOM 1728 C CA . GLY A 1 232 ? -12.171 -10.077 4.530 1.00 94.31 232 GLY A CA 1
ATOM 1729 C C . GLY A 1 232 ? -12.236 -10.504 5.990 1.00 94.31 232 GLY A C 1
ATOM 1730 O O . GLY A 1 232 ? -13.317 -10.402 6.579 1.00 94.31 232 GLY A O 1
ATOM 1731 N N . VAL A 1 233 ? -11.125 -10.956 6.572 1.00 96.50 233 VAL A N 1
ATOM 1732 C CA . VAL A 1 233 ? -11.027 -11.249 8.008 1.00 96.50 233 VAL A CA 1
ATOM 1733 C C . VAL A 1 233 ? -10.904 -9.927 8.756 1.00 96.50 233 VAL A C 1
ATOM 1735 O O . VAL A 1 233 ? -9.977 -9.167 8.514 1.00 96.50 233 VAL A O 1
ATOM 1738 N N . THR A 1 234 ? -11.850 -9.593 9.627 1.00 97.31 234 THR A N 1
ATOM 1739 C CA . THR A 1 234 ? -11.748 -8.344 10.396 1.00 97.31 234 THR A CA 1
ATOM 1740 C C . THR A 1 234 ? -10.774 -8.502 11.564 1.00 97.31 234 THR A C 1
ATOM 1742 O O . THR A 1 234 ? -10.503 -9.616 11.999 1.00 97.31 234 THR A O 1
ATOM 1745 N N . ALA A 1 235 ? -10.240 -7.395 12.088 1.00 97.25 235 ALA A N 1
ATOM 1746 C CA . ALA A 1 235 ? -9.204 -7.428 13.128 1.00 97.25 235 ALA A CA 1
ATOM 1747 C C . ALA A 1 235 ? -9.603 -8.210 14.401 1.00 97.25 235 ALA A C 1
ATOM 1749 O O . ALA A 1 235 ? -8.770 -8.848 15.028 1.00 97.25 235 ALA A O 1
ATOM 1750 N N . ASP A 1 236 ? -10.892 -8.219 14.749 1.00 98.12 236 ASP A N 1
ATOM 1751 C CA . ASP A 1 236 ? -11.495 -8.997 15.843 1.00 98.12 236 ASP A CA 1
ATOM 1752 C C . ASP A 1 236 ? -11.591 -10.509 15.579 1.00 98.12 236 ASP A C 1
ATOM 1754 O O . ASP A 1 236 ? -11.992 -11.252 16.467 1.00 98.12 236 ASP A O 1
ATOM 1758 N N . GLN A 1 237 ? -11.248 -10.954 14.371 1.00 97.75 237 GLN A N 1
ATOM 1759 C CA . GLN A 1 237 ? -11.269 -12.351 13.929 1.00 97.75 237 GLN A CA 1
ATOM 1760 C C . GLN A 1 237 ? -9.862 -12.884 13.622 1.00 97.75 237 GLN A C 1
ATOM 1762 O O . GLN A 1 237 ? -9.723 -14.013 13.147 1.00 97.75 237 GLN A O 1
ATOM 1767 N N . LEU A 1 238 ? -8.823 -12.068 13.823 1.00 95.56 238 LEU A N 1
ATOM 1768 C CA . LEU A 1 238 ? -7.448 -12.487 13.588 1.00 95.56 238 LEU A CA 1
ATOM 1769 C C . LEU A 1 238 ? -7.009 -13.502 14.658 1.00 95.56 238 LEU A C 1
ATOM 1771 O O . LEU A 1 238 ? -7.434 -13.391 15.809 1.00 95.56 238 LEU A O 1
ATOM 1775 N N . PRO A 1 239 ? -6.165 -14.492 14.312 1.00 94.06 239 PRO A N 1
ATOM 1776 C CA . PRO A 1 239 ? -5.698 -15.468 15.287 1.00 94.06 239 PRO A CA 1
ATOM 1777 C C . PRO A 1 239 ? -4.831 -14.812 16.369 1.00 94.06 239 PRO A C 1
ATOM 1779 O O . PRO A 1 239 ? -3.806 -14.203 16.066 1.00 94.06 239 PRO A O 1
ATOM 1782 N N . GLU A 1 240 ? -5.204 -14.992 17.638 1.00 94.12 240 GLU A N 1
ATOM 1783 C CA . GLU A 1 240 ? -4.519 -14.357 18.777 1.00 94.12 240 GLU A CA 1
ATOM 1784 C C . GLU A 1 240 ? -3.027 -14.714 18.841 1.00 94.12 240 GLU A C 1
ATOM 1786 O O . GLU A 1 240 ? -2.196 -13.877 19.169 1.00 94.12 240 GLU A O 1
ATOM 1791 N N . HIS A 1 241 ? -2.657 -15.945 18.473 1.00 93.00 241 HIS A N 1
ATOM 1792 C CA . HIS A 1 241 ? -1.258 -16.374 18.475 1.00 93.00 241 HIS A CA 1
ATOM 1793 C C . HIS A 1 241 ? -0.405 -15.656 17.411 1.00 93.00 241 HIS A C 1
ATOM 1795 O O . HIS A 1 241 ? 0.752 -15.341 17.689 1.00 93.00 241 HIS A O 1
ATOM 1801 N N . GLU A 1 242 ? -0.966 -15.370 16.225 1.00 92.00 242 GLU A N 1
ATOM 1802 C CA . GLU A 1 242 ? -0.304 -14.588 15.165 1.00 92.00 242 GLU A CA 1
ATOM 1803 C C . GLU A 1 242 ? -0.165 -13.123 15.604 1.00 92.00 242 GLU A C 1
ATOM 1805 O O . GLU A 1 242 ? 0.899 -12.521 15.463 1.00 92.00 242 GLU A O 1
ATOM 1810 N N . LEU A 1 243 ? -1.216 -12.565 16.214 1.00 93.75 243 LEU A N 1
ATOM 1811 C CA . LEU A 1 243 ? -1.200 -11.207 16.751 1.00 93.75 243 LEU A CA 1
ATOM 1812 C C . LEU A 1 243 ? -0.161 -11.064 17.878 1.00 93.75 243 LEU A C 1
ATOM 1814 O O . LEU A 1 243 ? 0.672 -10.161 17.849 1.00 93.75 243 LEU A O 1
ATOM 1818 N N . ALA A 1 244 ? -0.127 -12.003 18.823 1.00 93.94 244 ALA A N 1
ATOM 1819 C CA . ALA A 1 244 ? 0.860 -12.018 19.897 1.00 93.94 244 ALA A CA 1
ATOM 1820 C C . ALA A 1 244 ? 2.298 -12.177 19.374 1.00 93.94 244 ALA A C 1
ATOM 1822 O O . ALA A 1 244 ? 3.227 -11.634 19.971 1.00 93.94 244 ALA A O 1
ATOM 1823 N N . ALA A 1 245 ? 2.506 -12.914 18.276 1.00 92.06 245 ALA A N 1
ATOM 1824 C CA . ALA A 1 245 ? 3.811 -13.014 17.625 1.00 92.06 245 ALA A CA 1
ATOM 1825 C C . ALA A 1 245 ? 4.260 -11.669 17.041 1.00 92.06 245 ALA A C 1
ATOM 1827 O O . ALA A 1 245 ? 5.393 -11.260 17.294 1.00 92.06 245 ALA A O 1
ATOM 1828 N N . LEU A 1 246 ? 3.358 -10.946 16.369 1.00 92.62 246 LEU A N 1
ATOM 1829 C CA . LEU A 1 246 ? 3.626 -9.602 15.852 1.00 92.62 246 LEU A CA 1
ATOM 1830 C C . LEU A 1 246 ? 4.055 -8.631 16.967 1.00 92.62 246 LEU A C 1
ATOM 1832 O O . LEU A 1 246 ? 5.020 -7.889 16.807 1.00 92.62 246 LEU A O 1
ATOM 1836 N N . GLY A 1 247 ? 3.385 -8.670 18.123 1.00 93.44 247 GLY A N 1
ATOM 1837 C CA . GLY A 1 247 ? 3.705 -7.802 19.263 1.00 93.44 247 GLY A CA 1
ATOM 1838 C C . GLY A 1 247 ? 5.075 -8.060 19.909 1.00 93.44 247 GLY A C 1
ATOM 1839 O O . GLY A 1 247 ? 5.586 -7.192 20.610 1.00 93.44 247 GLY A O 1
ATOM 1840 N N . ARG A 1 248 ? 5.687 -9.231 19.674 1.00 93.31 248 ARG A N 1
ATOM 1841 C CA . ARG A 1 248 ? 7.029 -9.584 20.182 1.00 93.31 248 ARG A CA 1
ATOM 1842 C C . ARG A 1 248 ? 8.164 -9.189 19.238 1.00 93.31 248 ARG A C 1
ATOM 1844 O O . ARG A 1 248 ? 9.329 -9.366 19.588 1.00 93.31 248 ARG A O 1
ATOM 1851 N N . GLN A 1 249 ? 7.848 -8.707 18.041 1.00 90.50 249 GLN A N 1
ATOM 1852 C CA . GLN A 1 249 ? 8.860 -8.325 17.063 1.00 90.50 249 GLN A CA 1
ATOM 1853 C C . GLN A 1 249 ? 9.473 -6.954 17.380 1.00 90.50 249 GLN A C 1
ATOM 1855 O O . GLN A 1 249 ? 8.866 -6.154 18.095 1.00 90.50 249 GLN A O 1
ATOM 1860 N N . PRO A 1 250 ? 10.672 -6.655 16.846 1.00 90.38 250 PRO A N 1
ATOM 1861 C CA . PRO A 1 250 ? 11.268 -5.330 16.964 1.00 90.38 250 PRO A CA 1
ATOM 1862 C C . PRO A 1 250 ? 10.375 -4.225 16.382 1.00 90.38 250 PRO A C 1
ATOM 1864 O O . PRO A 1 250 ? 9.495 -4.471 15.552 1.00 90.38 250 PRO A O 1
ATOM 1867 N N . ALA A 1 251 ? 10.638 -2.980 16.784 1.00 89.00 251 ALA A N 1
ATOM 1868 C CA . ALA A 1 251 ? 10.005 -1.816 16.172 1.00 89.00 251 ALA A CA 1
ATOM 1869 C C . ALA A 1 251 ? 10.149 -1.856 14.631 1.00 89.00 251 ALA A C 1
ATOM 1871 O O . ALA A 1 251 ? 11.223 -2.210 14.137 1.00 89.00 251 ALA A O 1
ATOM 1872 N N . PRO A 1 252 ? 9.091 -1.516 13.868 1.00 91.7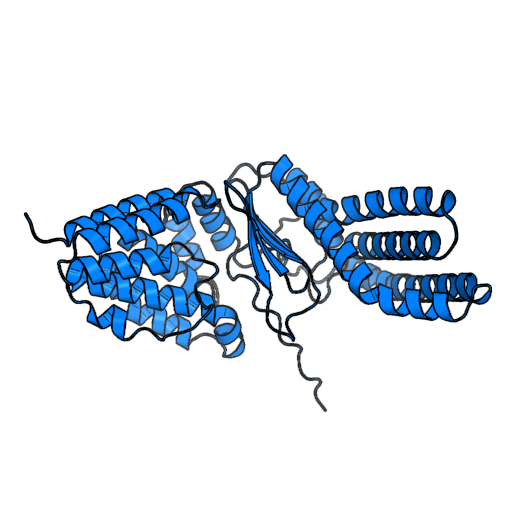5 252 PRO A N 1
ATOM 1873 C CA . PRO A 1 252 ? 7.855 -0.865 14.318 1.00 91.75 252 PRO A CA 1
ATOM 1874 C C . PRO A 1 252 ? 6.678 -1.821 14.600 1.00 91.75 252 PRO A C 1
ATOM 1876 O O . PRO A 1 252 ? 5.552 -1.372 14.795 1.00 91.75 252 PRO A O 1
ATOM 1879 N N . MET A 1 253 ? 6.895 -3.136 14.623 1.00 92.56 253 MET A N 1
ATOM 1880 C CA . MET A 1 253 ? 5.812 -4.131 14.672 1.00 92.56 253 MET A CA 1
ATOM 1881 C C . MET A 1 253 ? 4.880 -4.045 15.898 1.00 92.56 253 MET A C 1
ATOM 1883 O O . MET A 1 253 ? 3.672 -4.218 15.715 1.00 92.56 253 MET A O 1
ATOM 1887 N N . PRO A 1 254 ? 5.346 -3.686 17.114 1.00 94.31 254 PRO A N 1
ATOM 1888 C CA . PRO A 1 254 ? 4.455 -3.467 18.255 1.00 94.31 254 PRO A CA 1
ATOM 1889 C C . PRO A 1 254 ? 3.395 -2.378 18.020 1.00 94.31 254 PRO A C 1
ATOM 1891 O O . PRO A 1 254 ? 2.269 -2.509 18.495 1.00 94.31 254 PRO A O 1
ATOM 1894 N N . LEU A 1 255 ? 3.704 -1.343 17.228 1.00 94.25 255 LEU A N 1
ATOM 1895 C CA . LEU A 1 255 ? 2.734 -0.305 16.861 1.00 94.25 255 LEU A CA 1
ATOM 1896 C C . LEU A 1 255 ? 1.607 -0.879 15.988 1.00 94.25 255 LEU A C 1
ATOM 1898 O O . LEU A 1 255 ? 0.433 -0.576 16.187 1.00 94.25 255 LEU A O 1
ATOM 1902 N N . PHE A 1 256 ? 1.954 -1.752 15.041 1.00 94.50 256 PHE A N 1
ATOM 1903 C CA . PHE A 1 256 ? 0.986 -2.437 14.182 1.00 94.50 256 PHE A CA 1
ATOM 1904 C C . PHE A 1 256 ? 0.156 -3.479 14.925 1.00 94.50 256 PHE A C 1
ATOM 1906 O O . PHE A 1 256 ? -1.027 -3.659 14.637 1.00 94.50 256 PHE A O 1
ATOM 1913 N N . HIS A 1 257 ? 0.756 -4.148 15.902 1.00 95.94 257 HIS A N 1
ATOM 1914 C CA . HIS A 1 257 ? 0.026 -4.985 16.839 1.00 95.94 257 HIS A CA 1
ATOM 1915 C C . HIS A 1 257 ? -1.051 -4.175 17.575 1.00 95.94 257 HIS A C 1
ATOM 1917 O O . HIS A 1 257 ? -2.221 -4.567 17.585 1.00 95.94 257 HIS A O 1
ATOM 1923 N N . ASP A 1 258 ? -0.693 -3.009 18.119 1.00 96.88 258 ASP A N 1
ATOM 1924 C CA . ASP A 1 258 ? -1.651 -2.149 18.816 1.00 96.88 258 ASP A CA 1
ATOM 1925 C C . ASP A 1 258 ? -2.711 -1.571 17.873 1.00 96.88 258 ASP A C 1
ATOM 1927 O O . ASP A 1 258 ? -3.883 -1.507 18.249 1.00 96.88 258 ASP A O 1
ATOM 1931 N N . TRP A 1 259 ? -2.345 -1.245 16.626 1.00 96.81 259 TRP A N 1
ATOM 1932 C CA . TRP A 1 259 ? -3.300 -0.893 15.572 1.00 96.81 259 TRP A CA 1
ATOM 1933 C C . TRP A 1 259 ? -4.369 -1.976 15.415 1.00 96.81 259 TRP A C 1
ATOM 1935 O O . TRP A 1 259 ? -5.568 -1.694 15.455 1.00 96.81 259 TRP A O 1
ATOM 1945 N N . LEU A 1 260 ? -3.960 -3.236 15.245 1.00 97.50 260 LEU A N 1
ATOM 1946 C CA . LEU A 1 260 ? -4.892 -4.345 15.050 1.00 97.50 260 LEU A CA 1
ATOM 1947 C C . LEU A 1 260 ? -5.769 -4.568 16.289 1.00 97.50 260 LEU A C 1
ATOM 1949 O O . LEU A 1 260 ? -6.976 -4.774 16.143 1.00 97.50 260 LEU A O 1
ATOM 1953 N N . ARG A 1 261 ? -5.218 -4.437 17.503 1.00 98.12 261 ARG A N 1
ATOM 1954 C CA . ARG A 1 261 ? -6.000 -4.506 18.752 1.00 98.12 261 ARG A CA 1
ATOM 1955 C C . ARG A 1 261 ? -7.019 -3.376 18.869 1.00 98.12 261 ARG A C 1
ATOM 1957 O O . ARG A 1 261 ? -8.162 -3.637 19.248 1.00 98.12 261 ARG A O 1
ATOM 1964 N N . LEU A 1 262 ? -6.646 -2.156 18.484 1.00 98.44 262 LEU A N 1
ATOM 1965 C CA . LEU A 1 262 ? -7.547 -1.007 18.429 1.00 98.44 262 LEU A CA 1
ATOM 1966 C C . LEU A 1 262 ? -8.703 -1.278 17.463 1.00 98.44 262 LEU A C 1
ATOM 1968 O O . LEU A 1 262 ? -9.869 -1.186 17.852 1.00 98.44 262 LEU A O 1
ATOM 1972 N N . LYS A 1 263 ? -8.405 -1.694 16.225 1.00 98.38 263 LYS A N 1
ATOM 1973 C CA . LYS A 1 263 ? -9.439 -2.039 15.236 1.00 98.38 263 LYS A CA 1
ATOM 1974 C C . LYS A 1 263 ? -10.326 -3.192 15.712 1.00 98.38 263 LYS A C 1
ATOM 1976 O O . LYS A 1 263 ? -11.529 -3.172 15.462 1.00 98.38 263 LYS A O 1
ATOM 1981 N N . ALA A 1 264 ? -9.768 -4.179 16.410 1.00 98.38 264 ALA A N 1
ATOM 1982 C CA . ALA A 1 264 ? -10.524 -5.291 16.977 1.00 98.38 264 ALA A CA 1
ATOM 1983 C C . ALA A 1 264 ? -11.508 -4.824 18.065 1.00 98.38 264 ALA A C 1
ATOM 1985 O O . ALA A 1 264 ? -12.682 -5.191 18.023 1.00 98.38 264 ALA A O 1
ATOM 1986 N N . ALA A 1 265 ? -11.062 -3.978 18.999 1.00 98.62 265 ALA A N 1
ATOM 1987 C CA . ALA A 1 265 ? -11.917 -3.392 20.033 1.00 98.62 265 ALA A CA 1
ATOM 1988 C C . ALA A 1 265 ? -13.045 -2.546 19.418 1.00 98.62 265 ALA A C 1
ATOM 1990 O O . ALA A 1 265 ? -14.220 -2.757 19.719 1.00 98.62 265 ALA A O 1
ATOM 1991 N N . GLN A 1 266 ? -12.711 -1.690 18.450 1.00 98.50 266 GLN A N 1
ATOM 1992 C CA . GLN A 1 266 ? -13.683 -0.906 17.686 1.00 98.50 266 GLN A CA 1
ATOM 1993 C C . GLN A 1 266 ? -14.720 -1.776 16.955 1.00 98.50 266 GLN A C 1
ATOM 1995 O O . GLN A 1 266 ? -15.913 -1.478 16.975 1.00 98.50 266 GLN A O 1
ATOM 2000 N N . ASN A 1 267 ? -14.293 -2.874 16.325 1.00 98.44 267 ASN A N 1
ATOM 2001 C CA . ASN A 1 267 ? -15.191 -3.796 15.627 1.00 98.44 267 ASN A CA 1
ATOM 2002 C C . ASN A 1 267 ? -16.157 -4.530 16.565 1.00 98.44 267 ASN A C 1
ATOM 2004 O O . ASN A 1 267 ? -17.220 -4.952 16.102 1.00 98.44 267 ASN A O 1
ATOM 2008 N N . ARG A 1 268 ? -15.784 -4.694 17.840 1.00 98.50 268 ARG A N 1
ATOM 2009 C CA . ARG A 1 268 ? -16.637 -5.229 18.911 1.00 98.50 268 ARG A CA 1
ATOM 2010 C C . ARG A 1 268 ? -17.505 -4.159 19.582 1.00 98.50 268 ARG A C 1
ATOM 2012 O O . ARG A 1 268 ? -18.392 -4.510 20.348 1.00 98.50 268 ARG A O 1
ATOM 2019 N N . GLY A 1 269 ? -17.271 -2.877 19.295 1.00 98.19 269 GLY A N 1
ATOM 2020 C CA . GLY A 1 269 ? -17.916 -1.761 19.991 1.00 98.19 269 GLY A CA 1
ATOM 2021 C C . GLY A 1 269 ? -17.389 -1.529 21.411 1.00 98.19 269 GLY A C 1
ATOM 2022 O O . GLY A 1 269 ? -18.037 -0.838 22.191 1.00 98.19 269 GLY A O 1
ATOM 2023 N N . ASP A 1 270 ? -16.227 -2.090 21.754 1.00 98.62 270 ASP A N 1
ATOM 2024 C CA . ASP A 1 270 ? -15.579 -1.914 23.054 1.00 98.62 270 ASP A CA 1
ATOM 2025 C C . ASP A 1 270 ? -14.710 -0.647 23.043 1.00 98.62 270 ASP A C 1
ATOM 2027 O O . ASP A 1 270 ? -13.490 -0.678 22.854 1.00 98.62 270 ASP A O 1
ATOM 2031 N N . TRP A 1 271 ? -15.371 0.505 23.174 1.00 98.50 271 TRP A N 1
ATOM 2032 C CA . TRP A 1 271 ? -14.712 1.813 23.119 1.00 98.50 271 TRP A CA 1
ATOM 2033 C C . TRP A 1 271 ? -13.766 2.040 24.300 1.00 98.50 271 TRP A C 1
ATOM 2035 O O . TRP A 1 271 ? -12.743 2.701 24.137 1.00 98.50 271 TRP A O 1
ATOM 2045 N N . ALA A 1 272 ? -14.074 1.471 25.468 1.00 98.69 272 ALA A N 1
ATOM 2046 C CA . ALA A 1 272 ? -13.228 1.573 26.652 1.00 98.69 272 ALA A CA 1
ATOM 2047 C C . ALA A 1 272 ? -11.891 0.852 26.434 1.00 98.69 272 ALA A C 1
ATOM 2049 O O . ALA A 1 272 ? -10.836 1.458 26.632 1.00 98.69 272 ALA A O 1
ATOM 2050 N N . ALA A 1 273 ? -11.915 -0.390 25.937 1.00 98.50 273 ALA A N 1
ATOM 2051 C CA . ALA A 1 273 ? -10.687 -1.109 25.605 1.00 98.50 273 ALA A CA 1
ATOM 2052 C C . ALA A 1 273 ? -9.899 -0.430 24.476 1.00 98.50 273 ALA A C 1
ATOM 2054 O O . ALA A 1 273 ? -8.672 -0.392 24.527 1.00 98.50 273 ALA A O 1
ATOM 2055 N N . ALA A 1 274 ? -10.586 0.137 23.478 1.00 98.50 274 ALA A N 1
ATOM 2056 C CA . ALA A 1 274 ? -9.946 0.898 22.406 1.00 98.50 274 ALA A CA 1
ATOM 2057 C C . ALA A 1 274 ? -9.171 2.116 22.943 1.00 98.50 274 ALA A C 1
ATOM 2059 O O . ALA A 1 274 ? -8.011 2.314 22.589 1.00 98.50 274 ALA A O 1
ATOM 2060 N N . VAL A 1 275 ? -9.786 2.911 23.824 1.00 98.56 275 VAL A N 1
ATOM 2061 C CA . VAL A 1 275 ? -9.157 4.098 24.432 1.00 98.56 275 VAL A CA 1
ATOM 2062 C C . VAL A 1 275 ? -8.014 3.715 25.375 1.00 98.56 275 VAL A C 1
ATOM 2064 O O . VAL A 1 275 ? -6.988 4.392 25.392 1.00 98.56 275 VAL A O 1
ATOM 2067 N N . ALA A 1 276 ? -8.137 2.603 26.105 1.00 98.44 276 ALA A N 1
ATOM 2068 C CA . ALA A 1 276 ? -7.102 2.121 27.021 1.00 98.44 276 ALA A CA 1
ATOM 2069 C C . ALA A 1 276 ? -5.767 1.766 26.330 1.00 98.44 276 ALA A C 1
ATOM 2071 O O . ALA A 1 276 ? -4.741 1.661 27.002 1.00 98.44 276 ALA A O 1
ATOM 2072 N N . LEU A 1 277 ? -5.753 1.608 25.000 1.00 98.19 277 LEU A N 1
ATOM 2073 C CA . LEU A 1 277 ? -4.531 1.376 24.224 1.00 98.19 277 LEU A CA 1
ATOM 2074 C C . LEU A 1 277 ? -3.696 2.646 23.998 1.00 98.19 277 LEU A C 1
ATOM 2076 O O . LEU A 1 277 ? -2.516 2.518 23.672 1.00 98.19 277 LEU A O 1
ATOM 2080 N N . ALA A 1 278 ? -4.252 3.850 24.185 1.00 98.06 278 ALA A N 1
ATOM 2081 C CA . ALA A 1 278 ? -3.555 5.104 23.873 1.00 98.06 278 ALA A CA 1
ATOM 2082 C C . ALA A 1 278 ? -2.176 5.236 24.557 1.00 98.06 278 ALA A C 1
ATOM 2084 O O . ALA A 1 278 ? -1.198 5.448 23.839 1.00 98.06 278 ALA A O 1
ATOM 2085 N N . PRO A 1 279 ? -2.018 4.984 25.877 1.00 98.12 279 PRO A N 1
ATOM 2086 C CA . PRO A 1 279 ? -0.709 5.098 26.525 1.00 98.12 279 PRO A CA 1
ATOM 2087 C C . PRO A 1 279 ? 0.320 4.092 25.994 1.00 98.12 279 PRO A C 1
ATOM 2089 O O . PRO A 1 279 ? 1.520 4.351 26.020 1.00 98.12 279 PRO A O 1
ATOM 2092 N N . GLN A 1 280 ? -0.126 2.913 25.545 1.00 97.44 280 GLN A N 1
ATOM 2093 C CA . GLN A 1 280 ? 0.765 1.905 24.971 1.00 97.44 280 GLN A CA 1
ATOM 2094 C C . GLN A 1 280 ? 1.226 2.309 23.566 1.00 97.44 280 GLN A C 1
ATOM 2096 O O . GLN A 1 280 ? 2.414 2.193 23.269 1.00 97.44 280 GLN A O 1
ATOM 2101 N N . ILE A 1 281 ? 0.314 2.836 22.745 1.00 96.50 281 ILE A N 1
ATOM 2102 C CA . ILE A 1 281 ? 0.624 3.363 21.412 1.00 96.50 281 ILE A CA 1
ATOM 2103 C C . ILE A 1 281 ? 1.619 4.521 21.520 1.00 96.50 281 ILE A C 1
ATOM 2105 O O . ILE A 1 281 ? 2.642 4.499 20.844 1.00 96.50 281 ILE A O 1
ATOM 2109 N N . GLU A 1 282 ? 1.389 5.475 22.423 1.00 96.75 282 GLU A N 1
ATOM 2110 C CA . GLU A 1 282 ? 2.301 6.604 22.659 1.00 96.75 282 GLU A CA 1
ATOM 2111 C C . GLU A 1 282 ? 3.705 6.143 23.074 1.00 96.75 282 GLU A C 1
ATOM 2113 O O . GLU A 1 282 ? 4.702 6.644 22.553 1.00 96.75 282 GLU A O 1
ATOM 2118 N N . ARG A 1 283 ? 3.806 5.145 23.966 1.00 96.62 283 ARG A N 1
ATOM 2119 C CA . ARG A 1 283 ? 5.098 4.542 24.338 1.00 96.62 283 ARG A CA 1
ATOM 2120 C C . ARG A 1 283 ? 5.796 3.903 23.141 1.00 96.62 283 ARG A C 1
ATOM 2122 O O . ARG A 1 283 ? 6.996 4.104 22.965 1.00 96.62 283 ARG A O 1
ATOM 2129 N N . ASN A 1 284 ? 5.056 3.150 22.330 1.00 95.19 284 ASN A N 1
ATOM 2130 C CA . ASN A 1 284 ? 5.599 2.504 21.140 1.00 95.19 284 ASN A CA 1
ATOM 2131 C C . ASN A 1 284 ? 6.067 3.538 20.105 1.00 95.19 284 ASN A C 1
ATOM 2133 O O . ASN A 1 284 ? 7.152 3.376 19.554 1.00 95.19 284 ASN A O 1
ATOM 2137 N N . GLU A 1 285 ? 5.328 4.634 19.900 1.00 93.56 285 GLU A N 1
ATOM 2138 C CA . GLU A 1 285 ? 5.759 5.749 19.047 1.00 93.56 285 GLU A CA 1
ATOM 2139 C C . GLU A 1 285 ? 7.023 6.435 19.576 1.00 93.56 285 GLU A C 1
ATOM 2141 O O . GLU A 1 285 ? 7.966 6.680 18.819 1.00 93.56 285 GLU A O 1
ATOM 2146 N N . ALA A 1 286 ? 7.074 6.720 20.878 1.00 94.94 286 ALA A N 1
ATOM 2147 C CA . ALA A 1 286 ? 8.211 7.383 21.508 1.00 94.94 286 ALA A CA 1
ATOM 2148 C C . ALA A 1 286 ? 9.497 6.541 21.447 1.00 94.94 286 ALA A C 1
ATOM 2150 O O . ALA A 1 286 ? 10.583 7.103 21.292 1.00 94.94 286 ALA A O 1
ATOM 2151 N N . ALA A 1 287 ? 9.373 5.212 21.517 1.00 94.25 287 ALA A N 1
ATOM 2152 C CA . ALA A 1 287 ? 10.490 4.272 21.444 1.00 94.25 287 ALA A CA 1
ATOM 2153 C C . ALA A 1 287 ? 11.093 4.124 20.032 1.00 94.25 287 ALA A C 1
ATOM 2155 O O . ALA A 1 287 ? 12.188 3.577 19.891 1.00 94.25 287 ALA A O 1
ATOM 2156 N N . MET A 1 288 ? 10.411 4.596 18.980 1.00 93.12 288 MET A N 1
ATOM 2157 C CA . MET A 1 288 ? 10.930 4.512 17.614 1.00 93.12 288 MET A CA 1
ATOM 2158 C C . MET A 1 288 ? 12.052 5.534 17.353 1.00 93.12 288 MET A C 1
ATOM 2160 O O . MET A 1 288 ? 11.943 6.694 17.772 1.00 93.12 288 MET A O 1
ATOM 2164 N N . PRO A 1 289 ? 13.098 5.162 16.586 1.00 94.06 289 PRO A N 1
ATOM 2165 C CA . PRO A 1 289 ? 14.102 6.109 16.105 1.00 94.06 289 PRO A CA 1
ATOM 2166 C C . PRO A 1 289 ? 13.475 7.264 15.299 1.00 94.06 289 PRO A C 1
ATOM 2168 O O . PRO A 1 289 ? 12.497 7.030 14.585 1.00 94.06 289 PRO A O 1
ATOM 2171 N N . PRO A 1 290 ? 14.047 8.487 15.320 1.00 91.81 290 PRO A N 1
ATOM 2172 C CA . PRO A 1 290 ? 13.487 9.645 14.615 1.00 91.81 290 PRO A CA 1
ATOM 2173 C C . PRO A 1 290 ? 13.189 9.401 13.131 1.00 91.81 290 PRO A C 1
ATOM 2175 O O . PRO A 1 290 ? 12.083 9.689 12.687 1.00 91.81 290 PRO A O 1
ATOM 2178 N N . ALA A 1 291 ? 14.123 8.787 12.397 1.00 88.75 291 ALA A N 1
ATOM 2179 C CA . ALA A 1 291 ? 13.939 8.464 10.980 1.00 88.75 291 ALA A CA 1
ATOM 2180 C C . ALA A 1 291 ? 12.763 7.500 10.740 1.00 88.75 291 ALA A C 1
ATOM 2182 O O . ALA A 1 291 ? 12.049 7.608 9.750 1.00 88.75 291 ALA A O 1
ATOM 2183 N N . MET A 1 292 ? 12.527 6.567 11.667 1.00 88.00 292 MET A N 1
ATOM 2184 C CA . MET A 1 292 ? 11.404 5.636 11.577 1.00 88.00 292 MET A CA 1
ATOM 2185 C C . MET A 1 292 ? 10.073 6.315 11.900 1.00 88.00 292 MET A C 1
ATOM 2187 O O . MET A 1 292 ? 9.068 5.972 11.291 1.00 88.00 292 MET A O 1
ATOM 2191 N N . ARG A 1 293 ? 10.061 7.294 12.813 1.00 89.56 293 ARG A N 1
ATOM 2192 C CA . ARG A 1 293 ? 8.870 8.115 13.078 1.00 89.56 293 ARG A CA 1
ATOM 2193 C C . ARG A 1 293 ? 8.479 8.952 11.870 1.00 89.56 293 ARG A C 1
ATOM 2195 O O . ARG A 1 293 ? 7.304 8.993 11.543 1.00 89.56 293 ARG A O 1
ATOM 2202 N N . GLU A 1 294 ? 9.451 9.565 11.199 1.00 86.69 294 GLU A N 1
ATOM 2203 C CA . GLU A 1 294 ? 9.211 10.313 9.960 1.00 86.69 294 GLU A CA 1
ATOM 2204 C C . GLU A 1 294 ? 8.634 9.403 8.866 1.00 86.69 294 GLU A C 1
ATOM 2206 O O . GLU A 1 294 ? 7.618 9.730 8.258 1.00 86.69 294 GLU A O 1
ATOM 2211 N N . LEU A 1 295 ? 9.206 8.203 8.702 1.00 82.56 295 LEU A N 1
ATOM 2212 C CA . LEU A 1 295 ? 8.698 7.174 7.787 1.00 82.56 295 LEU A CA 1
ATOM 2213 C C . LEU A 1 295 ? 7.242 6.766 8.086 1.00 82.56 295 LEU A C 1
ATOM 2215 O O . LEU A 1 295 ? 6.491 6.393 7.187 1.00 82.56 295 LEU A O 1
ATOM 2219 N N . LEU A 1 296 ? 6.861 6.793 9.363 1.00 88.88 296 LEU A N 1
ATOM 2220 C CA . LEU A 1 296 ? 5.582 6.308 9.878 1.00 88.88 296 LEU A CA 1
ATOM 2221 C C . LEU A 1 296 ? 4.571 7.401 10.199 1.00 88.88 296 LEU A C 1
ATOM 2223 O O . LEU A 1 296 ? 3.485 7.075 10.676 1.00 88.88 296 LEU A O 1
ATOM 2227 N N . ASP A 1 297 ? 4.877 8.664 9.916 1.00 87.88 297 ASP A N 1
ATOM 2228 C CA . ASP A 1 297 ? 4.067 9.796 10.367 1.00 87.88 297 ASP A CA 1
ATOM 2229 C C . ASP A 1 297 ? 2.599 9.677 9.924 1.00 87.88 297 ASP A C 1
ATOM 2231 O O . ASP A 1 297 ? 1.680 9.825 10.730 1.00 87.88 297 ASP A O 1
ATOM 2235 N N . GLY A 1 298 ? 2.355 9.252 8.679 1.00 87.94 298 GLY A N 1
ATOM 2236 C CA . GLY A 1 298 ? 0.999 9.006 8.179 1.00 87.94 298 GLY A CA 1
ATOM 2237 C C . GLY A 1 298 ? 0.253 7.878 8.912 1.00 87.94 298 GLY A C 1
ATOM 2238 O O . GLY A 1 298 ? -0.947 7.996 9.175 1.00 87.94 298 GLY A O 1
ATOM 2239 N N . ALA A 1 299 ? 0.944 6.796 9.284 1.00 89.56 299 ALA A N 1
ATOM 2240 C CA . ALA A 1 299 ? 0.352 5.694 10.046 1.00 89.56 299 ALA A CA 1
ATOM 2241 C C . ALA A 1 299 ? 0.067 6.112 11.500 1.00 89.56 299 ALA A C 1
ATOM 2243 O O . ALA A 1 299 ? -1.020 5.851 12.018 1.00 89.56 299 ALA A O 1
ATOM 2244 N N . SER A 1 300 ? 1.004 6.830 12.122 1.00 90.75 300 SER A N 1
ATOM 2245 C CA . SER A 1 300 ? 0.854 7.442 13.445 1.00 90.75 300 SER A CA 1
ATOM 2246 C C . SER A 1 300 ? -0.311 8.429 13.492 1.00 90.75 300 SER A C 1
ATOM 2248 O O . SER A 1 300 ? -1.147 8.381 14.396 1.00 90.75 300 SER A O 1
ATOM 2250 N N . MET A 1 301 ? -0.447 9.280 12.473 1.00 91.44 301 MET A N 1
ATOM 2251 C CA . MET A 1 301 ? -1.592 10.177 12.346 1.00 91.44 301 MET A CA 1
ATOM 2252 C C . MET A 1 301 ? -2.904 9.397 12.291 1.00 91.44 301 MET A C 1
ATOM 2254 O O . MET A 1 301 ? -3.852 9.701 13.017 1.00 91.44 301 MET A O 1
ATOM 2258 N N . ALA A 1 302 ? -2.963 8.356 11.462 1.00 92.62 302 ALA A N 1
ATOM 2259 C CA . ALA A 1 302 ? -4.159 7.543 11.345 1.00 92.62 302 ALA A CA 1
ATOM 2260 C C . ALA A 1 302 ? -4.521 6.829 12.665 1.00 92.62 302 ALA A C 1
ATOM 2262 O O . ALA A 1 302 ? -5.705 6.768 13.004 1.00 92.62 302 ALA A O 1
ATOM 2263 N N . LEU A 1 303 ?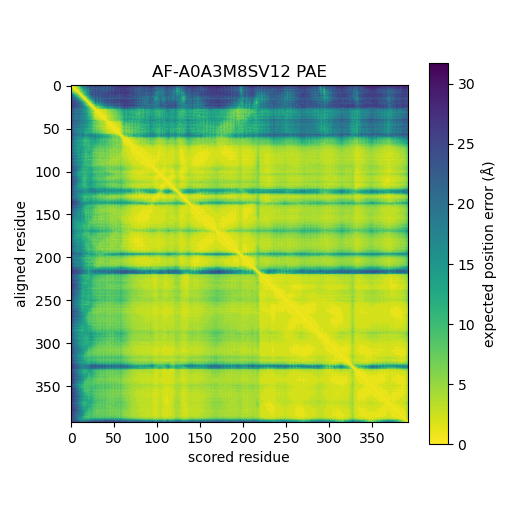 -3.536 6.384 13.458 1.00 94.31 303 LEU A N 1
ATOM 2264 C CA . LEU A 1 303 ? -3.761 5.850 14.811 1.00 94.31 303 LEU A CA 1
ATOM 2265 C C . LEU A 1 303 ? -4.380 6.881 15.743 1.00 94.31 303 LEU A C 1
ATOM 2267 O O . LEU A 1 303 ? -5.382 6.596 16.396 1.00 94.31 303 LEU A O 1
ATOM 2271 N N . ARG A 1 304 ? -3.811 8.087 15.792 1.00 94.56 304 ARG A N 1
ATOM 2272 C CA . ARG A 1 304 ? -4.308 9.174 16.648 1.00 94.56 304 ARG A CA 1
ATOM 2273 C C . ARG A 1 304 ? -5.747 9.537 16.303 1.00 94.56 304 ARG A C 1
ATOM 2275 O O . ARG A 1 304 ? -6.571 9.718 17.196 1.00 94.56 304 ARG A O 1
ATOM 2282 N N . VAL A 1 305 ? -6.077 9.568 15.014 1.00 95.81 305 VAL A N 1
ATOM 2283 C CA . VAL A 1 305 ? -7.444 9.793 14.532 1.00 95.81 305 VAL A CA 1
ATOM 2284 C C . VAL A 1 305 ? -8.397 8.670 14.969 1.00 95.81 305 VAL A C 1
ATOM 2286 O O . VAL A 1 305 ? -9.516 8.944 15.405 1.00 95.81 305 VAL A O 1
ATOM 2289 N N . GLU A 1 306 ? -7.976 7.409 14.872 1.00 97.62 306 GLU A N 1
ATOM 2290 C CA . GLU A 1 306 ? -8.762 6.247 15.309 1.00 97.62 306 GLU A CA 1
ATOM 2291 C C . GLU A 1 306 ? -8.967 6.214 16.839 1.00 97.62 306 GLU A C 1
ATOM 2293 O O . GLU A 1 306 ? -10.060 5.891 17.322 1.00 97.62 306 GLU A O 1
ATOM 2298 N N . LEU A 1 307 ? -7.956 6.610 17.616 1.00 97.94 307 LEU A N 1
ATOM 2299 C CA . LEU A 1 307 ? -8.054 6.774 19.069 1.00 97.94 307 LEU A CA 1
ATOM 2300 C C . LEU A 1 307 ? -9.006 7.912 19.443 1.00 97.94 307 LEU A C 1
ATOM 2302 O O . LEU A 1 307 ? -9.906 7.705 20.254 1.00 97.94 307 LEU A O 1
ATOM 2306 N N . ALA A 1 308 ? -8.881 9.078 18.806 1.00 97.94 308 ALA A N 1
ATOM 2307 C CA . ALA A 1 308 ? -9.780 10.212 19.011 1.00 97.94 308 ALA A CA 1
ATOM 2308 C C . ALA A 1 308 ? -11.239 9.863 18.678 1.00 97.94 308 ALA A C 1
ATOM 2310 O O . ALA A 1 308 ? -12.152 10.228 19.418 1.00 97.94 308 ALA A O 1
ATOM 2311 N N . PHE A 1 309 ? -11.467 9.105 17.600 1.00 98.56 309 PHE A N 1
ATOM 2312 C CA . PHE A 1 309 ? -12.783 8.554 17.276 1.00 98.56 309 PHE A CA 1
ATOM 2313 C C . PHE A 1 309 ? -13.324 7.673 18.406 1.00 98.56 309 PHE A C 1
ATOM 2315 O O . PHE A 1 309 ? -14.462 7.853 18.836 1.00 98.56 309 PHE A O 1
ATOM 2322 N N . SER A 1 310 ? -12.504 6.758 18.921 1.00 98.69 310 SER A N 1
ATOM 2323 C CA . SER A 1 310 ? -12.900 5.850 20.004 1.00 98.69 310 SER A CA 1
ATOM 2324 C C . SER A 1 310 ? -13.181 6.606 21.311 1.00 98.69 310 SER A C 1
ATOM 2326 O O . SER A 1 310 ? -14.160 6.314 21.993 1.00 98.69 310 SER A O 1
ATOM 2328 N N . ALA A 1 311 ? -12.381 7.629 21.623 1.00 98.56 311 ALA A N 1
ATOM 2329 C CA . ALA A 1 311 ? -12.570 8.497 22.783 1.00 98.56 311 ALA A CA 1
ATOM 2330 C C . ALA A 1 311 ? -13.857 9.326 22.692 1.00 98.56 311 ALA A C 1
ATOM 2332 O O . ALA A 1 311 ? -14.586 9.434 23.677 1.00 98.56 311 ALA A O 1
ATOM 2333 N N . ALA A 1 312 ? -14.173 9.873 21.516 1.00 98.44 312 ALA A N 1
ATOM 2334 C CA . ALA A 1 312 ? -15.424 10.590 21.279 1.00 98.44 312 ALA A CA 1
ATOM 2335 C C . ALA A 1 312 ? -16.656 9.671 21.363 1.00 98.44 312 ALA A C 1
ATOM 2337 O O . ALA A 1 312 ? -17.677 10.062 21.926 1.00 98.44 312 ALA A O 1
ATOM 2338 N N . MET A 1 313 ? -16.553 8.431 20.869 1.00 98.56 313 MET A N 1
ATOM 2339 C CA . MET A 1 313 ? -17.597 7.410 21.036 1.00 98.56 313 MET A CA 1
ATOM 2340 C C . MET A 1 313 ? -17.840 7.070 22.511 1.00 98.56 313 MET A C 1
ATOM 2342 O O . MET A 1 313 ? -18.993 6.993 22.933 1.00 98.56 313 MET A O 1
ATOM 2346 N N . LEU A 1 314 ? -16.768 6.893 23.291 1.00 98.31 314 LEU A N 1
ATOM 2347 C CA . LEU A 1 314 ? -16.841 6.549 24.713 1.00 98.31 314 LEU A CA 1
ATOM 2348 C C . LEU A 1 314 ? -17.420 7.694 25.555 1.00 98.31 314 LEU A C 1
ATOM 2350 O O . LEU A 1 314 ? -18.350 7.488 26.328 1.00 98.31 314 LEU A O 1
ATOM 2354 N N . SER A 1 315 ? -16.869 8.898 25.394 1.00 97.94 315 SER A N 1
ATOM 2355 C CA . SER A 1 315 ? -17.221 10.082 26.192 1.00 97.94 315 SER A CA 1
ATOM 2356 C C . SER A 1 315 ? -18.500 10.782 25.740 1.00 97.94 315 SER A C 1
ATOM 2358 O O . SER A 1 315 ? -18.973 11.675 26.436 1.00 97.94 315 SER A O 1
ATOM 2360 N N . ARG A 1 316 ? -19.041 10.416 24.568 1.00 97.50 316 ARG A N 1
ATOM 2361 C CA . ARG A 1 316 ? -20.131 11.144 23.896 1.00 97.50 316 ARG A CA 1
ATOM 2362 C C . ARG A 1 316 ? -19.822 12.643 23.744 1.00 97.50 316 ARG A C 1
ATOM 2364 O O . ARG A 1 316 ? -20.714 13.478 23.832 1.00 97.50 316 ARG A O 1
ATOM 2371 N N . CYS A 1 317 ? -18.557 12.980 23.492 1.00 97.12 317 CYS A N 1
ATOM 2372 C CA . CYS A 1 317 ? -18.075 14.354 23.374 1.00 97.12 317 CYS A CA 1
ATOM 2373 C C . CYS A 1 317 ? -17.275 14.541 22.071 1.00 97.12 317 CYS A C 1
ATOM 2375 O O . CYS A 1 317 ? -16.445 13.687 21.747 1.00 97.12 317 CYS A O 1
ATOM 2377 N N . PRO A 1 318 ? -17.480 15.632 21.302 1.00 96.69 318 PRO A N 1
ATOM 2378 C CA . PRO A 1 318 ? -16.749 15.859 20.054 1.00 96.69 318 PRO A CA 1
ATOM 2379 C C . PRO A 1 318 ? -15.310 16.348 20.269 1.00 96.69 318 PRO A C 1
ATOM 2381 O O . PRO A 1 318 ? -14.507 16.250 19.341 1.00 96.69 318 PRO A O 1
ATOM 2384 N N . GLN A 1 319 ? -14.964 16.828 21.469 1.00 97.12 319 GLN A N 1
ATOM 2385 C CA . GLN A 1 319 ? -13.679 17.464 21.780 1.00 97.12 319 GLN A CA 1
ATOM 2386 C C . GLN A 1 319 ? -12.443 16.653 21.334 1.00 97.12 319 GLN A C 1
ATOM 2388 O O . GLN A 1 319 ? -11.560 17.250 20.715 1.00 97.12 319 GLN A O 1
ATOM 2393 N N . PRO A 1 320 ? -12.356 15.315 21.522 1.00 96.62 320 PRO A N 1
ATOM 2394 C CA . PRO A 1 320 ? -11.205 14.542 21.043 1.00 96.62 320 PRO A CA 1
ATOM 2395 C C . PRO A 1 320 ? -10.986 14.638 19.526 1.00 96.62 320 PRO A C 1
ATOM 2397 O O . PRO A 1 320 ? -9.867 14.520 19.043 1.00 96.62 320 PRO A O 1
ATOM 2400 N N . LEU A 1 321 ? -12.050 14.862 18.751 1.00 95.75 321 LEU A N 1
ATOM 2401 C CA . LEU A 1 321 ? -11.980 15.014 17.297 1.00 95.75 321 LEU A CA 1
ATOM 2402 C C . LEU A 1 321 ? -11.620 16.440 16.855 1.00 95.75 321 LEU A C 1
ATOM 2404 O O . LEU A 1 321 ? -11.403 16.680 15.662 1.00 95.75 321 LEU A O 1
ATOM 2408 N N . GLU A 1 322 ? -11.675 17.413 17.760 1.00 93.56 322 GLU A N 1
ATOM 2409 C CA . GLU A 1 322 ? -11.382 18.826 17.498 1.00 93.56 322 GLU A CA 1
ATOM 2410 C C . GLU A 1 322 ? -9.917 19.163 17.762 1.00 93.56 322 GLU A C 1
ATOM 2412 O O . GLU A 1 322 ? -9.378 20.055 17.111 1.00 93.56 322 GLU A O 1
ATOM 2417 N N . THR A 1 323 ? -9.270 18.402 18.646 1.00 91.44 323 THR A N 1
ATOM 2418 C CA . THR A 1 323 ? -7.842 18.518 18.971 1.00 91.44 323 THR A CA 1
ATOM 2419 C C . THR A 1 323 ? -6.927 17.850 17.944 1.00 91.44 323 THR A C 1
ATOM 2421 O O . THR A 1 323 ? -5.709 18.004 18.018 1.00 91.44 323 THR A O 1
ATOM 2424 N N . LEU A 1 324 ? -7.490 17.121 16.974 1.00 90.56 324 LEU A N 1
ATOM 2425 C CA . LEU A 1 324 ? -6.711 16.487 15.916 1.00 90.56 324 LEU A CA 1
ATOM 2426 C C . LEU A 1 324 ? -6.021 17.544 15.032 1.00 90.56 324 LEU A C 1
ATOM 2428 O O . LEU A 1 324 ? -6.682 18.488 14.578 1.00 90.56 324 LEU A O 1
ATOM 2432 N N . PRO A 1 325 ? -4.719 17.381 14.735 1.00 83.44 325 PRO A N 1
ATOM 2433 C CA . PRO A 1 325 ? -4.010 18.269 13.826 1.00 83.44 325 PRO A CA 1
ATOM 2434 C C . PRO A 1 325 ? -4.686 18.318 12.450 1.00 83.44 325 PRO A C 1
ATOM 2436 O O . PRO A 1 325 ? -5.188 17.324 11.924 1.00 83.44 325 PRO A O 1
ATOM 2439 N N . ARG A 1 326 ? -4.732 19.518 11.860 1.00 75.06 326 ARG A N 1
ATOM 2440 C CA . ARG A 1 326 ? -5.336 19.755 10.542 1.00 75.06 326 ARG A CA 1
ATOM 2441 C C . ARG A 1 326 ? -4.275 19.633 9.448 1.00 75.06 326 ARG A C 1
ATOM 2443 O O . ARG A 1 326 ? -3.824 20.645 8.920 1.00 75.06 326 ARG A O 1
ATOM 2450 N N . GLY A 1 327 ? -3.900 18.410 9.085 1.00 67.00 327 GLY A N 1
ATOM 2451 C CA . GLY A 1 327 ? -3.006 18.152 7.956 1.00 67.00 327 GLY A CA 1
ATOM 2452 C C . GLY A 1 327 ? -3.753 17.879 6.649 1.00 67.00 327 GLY A C 1
ATOM 2453 O O . GLY A 1 327 ? -4.628 17.014 6.562 1.00 67.00 327 GLY A O 1
ATOM 2454 N N . LYS A 1 328 ? -3.414 18.612 5.580 1.00 54.41 328 LYS A N 1
ATOM 2455 C CA . LYS A 1 328 ? -3.891 18.299 4.223 1.00 54.41 328 LYS A CA 1
ATOM 2456 C C . LYS A 1 328 ? -3.030 17.171 3.648 1.00 54.41 328 LYS A C 1
ATOM 2458 O O . LYS A 1 328 ? -1.903 17.414 3.246 1.00 54.41 328 LYS A O 1
ATOM 2463 N N . GLY A 1 329 ? -3.580 15.961 3.550 1.00 66.50 329 GLY A N 1
ATOM 2464 C CA . GLY A 1 329 ? -2.972 14.850 2.796 1.00 66.50 329 GLY A CA 1
ATOM 2465 C C . GLY A 1 329 ? -2.646 13.592 3.602 1.00 66.50 329 GLY A C 1
ATOM 2466 O O . GLY A 1 329 ? -2.465 12.537 2.995 1.00 66.50 329 GLY A O 1
ATOM 2467 N N . GLU A 1 330 ? -2.667 13.675 4.932 1.00 71.25 330 GLU A N 1
ATOM 2468 C CA . GLU A 1 330 ? -2.264 12.591 5.848 1.00 71.25 330 GLU A CA 1
ATOM 2469 C C . GLU A 1 330 ? -3.167 11.353 5.758 1.00 71.25 330 GLU A C 1
ATOM 2471 O O . GLU A 1 330 ? -2.722 10.231 5.963 1.00 71.25 330 GLU A O 1
ATOM 2476 N N . LEU A 1 331 ? -4.433 11.529 5.368 1.00 87.50 331 LEU A N 1
ATOM 2477 C CA . LEU A 1 331 ? -5.410 10.438 5.281 1.00 87.50 331 LEU A CA 1
ATOM 2478 C C . LEU A 1 331 ? -5.730 10.024 3.839 1.00 87.50 331 LEU A C 1
ATOM 2480 O O . LEU A 1 331 ? -6.783 9.435 3.587 1.00 87.50 331 LEU A O 1
ATOM 2484 N N . TRP A 1 332 ? -4.861 10.336 2.865 1.00 89.56 332 TRP A N 1
ATOM 2485 C CA . TRP A 1 332 ? -5.118 9.966 1.467 1.00 89.56 332 TRP A CA 1
ATOM 2486 C C . TRP A 1 332 ? -5.309 8.454 1.301 1.00 89.56 332 TRP A C 1
ATOM 2488 O O . TRP A 1 332 ? -6.229 8.058 0.583 1.00 89.56 332 TRP A O 1
ATOM 2498 N N . GLU A 1 333 ? -4.531 7.634 2.013 1.00 88.56 333 GLU A N 1
ATOM 2499 C CA . GLU A 1 333 ? -4.629 6.165 1.993 1.00 88.56 333 GLU A CA 1
ATOM 2500 C C . GLU A 1 333 ? -5.937 5.636 2.608 1.00 88.56 333 GLU A C 1
ATOM 2502 O O . GLU A 1 333 ? -6.408 4.559 2.244 1.00 88.56 333 GLU A O 1
ATOM 2507 N N . LEU A 1 334 ? -6.584 6.423 3.478 1.00 92.44 334 LEU A N 1
ATOM 2508 C CA . LEU A 1 334 ? -7.782 6.053 4.238 1.00 92.44 334 LEU A CA 1
ATOM 2509 C C . LEU A 1 334 ? -8.968 6.974 3.891 1.00 92.44 334 LEU A C 1
ATOM 2511 O O . LEU A 1 334 ? -9.477 7.700 4.748 1.00 92.44 334 LEU A O 1
ATOM 2515 N N . PRO A 1 335 ? -9.481 6.948 2.644 1.00 93.81 335 PRO A N 1
ATOM 2516 C CA . PRO A 1 335 ? -10.486 7.912 2.186 1.00 93.81 335 PRO A CA 1
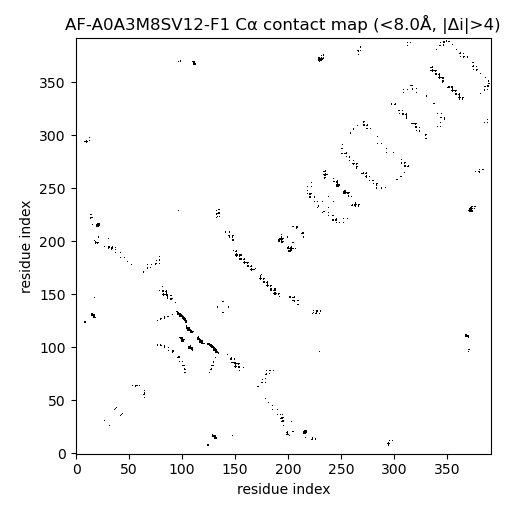ATOM 2517 C C . PRO A 1 335 ? -11.802 7.844 2.966 1.00 93.81 335 PRO A C 1
ATOM 2519 O O . PRO A 1 335 ? -12.507 8.841 3.067 1.00 93.81 335 PRO A O 1
ATOM 2522 N N . HIS A 1 336 ? -12.138 6.677 3.515 1.00 95.38 336 HIS A N 1
ATOM 2523 C CA . HIS A 1 336 ? -13.358 6.446 4.287 1.00 95.38 336 HIS A CA 1
ATOM 2524 C C . HIS A 1 336 ? -13.342 7.139 5.659 1.00 95.38 336 HIS A C 1
ATOM 2526 O O . HIS A 1 336 ? -14.406 7.366 6.236 1.00 95.38 336 HIS A O 1
ATOM 2532 N N . LEU A 1 337 ? -12.159 7.486 6.175 1.00 94.94 337 LEU A N 1
ATOM 2533 C CA . LEU A 1 337 ? -11.981 7.972 7.535 1.00 94.94 337 LEU A CA 1
ATOM 2534 C C . LEU A 1 337 ? -12.547 9.394 7.730 1.00 94.94 337 LEU A C 1
ATOM 2536 O O . LEU A 1 337 ? -13.422 9.547 8.583 1.00 94.94 337 LEU A O 1
ATOM 2540 N N . PRO A 1 338 ? -12.203 10.420 6.918 1.00 95.31 338 PRO A N 1
ATOM 2541 C CA . PRO A 1 338 ? -12.778 11.760 7.070 1.00 95.31 338 PRO A CA 1
ATOM 2542 C C . PRO A 1 338 ? -14.319 11.824 7.111 1.00 95.31 338 PRO A C 1
ATOM 2544 O O . PRO A 1 338 ? -14.850 12.436 8.041 1.00 95.31 338 PRO A O 1
ATOM 2547 N N . PRO A 1 339 ? -15.082 11.201 6.183 1.00 97.25 339 PRO A N 1
ATOM 2548 C CA . PRO A 1 339 ? -16.541 11.230 6.271 1.00 97.25 339 PRO A CA 1
ATOM 2549 C C . PRO A 1 339 ? -17.083 10.470 7.491 1.00 97.25 339 PRO A C 1
ATOM 2551 O O . PRO A 1 339 ? -18.127 10.852 8.009 1.00 97.25 339 PRO A O 1
ATOM 2554 N N . ARG A 1 340 ? -16.384 9.448 8.001 1.00 97.69 340 ARG A N 1
ATOM 2555 C CA . ARG A 1 340 ? -16.773 8.765 9.246 1.00 97.69 340 ARG A CA 1
ATOM 2556 C C . ARG A 1 340 ? -16.626 9.677 10.467 1.00 97.69 340 ARG A C 1
ATOM 2558 O O . ARG A 1 340 ? -17.525 9.723 11.301 1.00 97.69 340 ARG A O 1
ATOM 2565 N N . LEU A 1 341 ? -15.538 10.447 10.548 1.00 97.44 341 LEU A N 1
ATOM 2566 C CA . LEU A 1 341 ? -15.349 11.438 11.616 1.00 97.44 341 LEU A CA 1
ATOM 2567 C C . LEU A 1 341 ? -16.395 12.556 11.537 1.00 97.44 341 LEU A C 1
ATOM 2569 O O . LEU A 1 341 ? -16.943 12.958 12.558 1.00 97.44 341 LEU A O 1
ATOM 2573 N N . GLN A 1 342 ? -16.700 13.038 10.325 1.00 97.19 342 GLN A N 1
ATOM 2574 C CA . GLN A 1 342 ? -17.769 14.020 10.105 1.00 97.19 342 GLN A CA 1
ATOM 2575 C C . GLN A 1 342 ? -19.128 13.490 10.564 1.00 97.19 342 GLN A C 1
ATOM 2577 O O . GLN A 1 342 ? -19.881 14.231 11.187 1.00 97.19 342 GLN A O 1
ATOM 2582 N N . ALA A 1 343 ? -19.423 12.217 10.285 1.00 98.50 343 ALA A N 1
ATOM 2583 C CA . ALA A 1 343 ? -20.655 11.589 10.736 1.00 98.50 343 ALA A CA 1
ATOM 2584 C C . ALA A 1 343 ? -20.760 11.574 12.264 1.00 98.50 343 ALA A C 1
ATOM 2586 O O . ALA A 1 343 ? -21.796 11.956 12.796 1.00 98.50 343 ALA A O 1
ATOM 2587 N N . LEU A 1 344 ? -19.685 11.204 12.968 1.00 98.50 344 LEU A N 1
ATOM 2588 C CA . LEU A 1 344 ? -19.679 11.208 14.431 1.00 98.50 344 LEU A CA 1
ATOM 2589 C C . LEU A 1 344 ? -19.846 12.620 15.009 1.00 98.50 344 LEU A C 1
ATOM 2591 O O . LEU A 1 344 ? -20.649 12.803 15.916 1.00 98.50 344 LEU A O 1
ATOM 2595 N N . LYS A 1 345 ? -19.160 13.630 14.456 1.00 97.81 345 LYS A N 1
ATOM 2596 C CA . LYS A 1 345 ? -19.348 15.032 14.875 1.00 97.81 345 LYS A CA 1
ATOM 2597 C C . LYS A 1 345 ? -20.798 15.488 14.708 1.00 97.81 345 LYS A C 1
ATOM 2599 O O . LYS A 1 345 ? -21.361 16.060 15.632 1.00 97.81 345 LYS A O 1
ATOM 2604 N N . ALA A 1 346 ? -21.402 15.204 13.553 1.00 97.75 346 ALA A N 1
ATOM 2605 C CA . ALA A 1 346 ? -22.798 15.542 13.290 1.00 97.75 346 ALA A CA 1
ATOM 2606 C C . ALA A 1 346 ? -23.749 14.802 14.244 1.00 97.75 346 ALA A C 1
ATOM 2608 O O . ALA A 1 346 ? -24.652 15.418 14.798 1.00 97.75 346 ALA A O 1
ATOM 2609 N N . ALA A 1 347 ? -23.502 13.513 14.503 1.00 98.19 347 ALA A N 1
ATOM 2610 C CA . ALA A 1 347 ? -24.306 12.730 15.434 1.00 98.19 347 ALA A CA 1
ATOM 2611 C C . ALA A 1 347 ? -24.261 13.291 16.864 1.00 98.19 347 ALA A C 1
ATOM 2613 O O . ALA A 1 347 ? -25.305 13.446 17.490 1.00 98.19 347 ALA A O 1
ATOM 2614 N N . LEU A 1 348 ? -23.069 13.649 17.351 1.00 97.50 348 LEU A N 1
ATOM 2615 C CA . LEU A 1 348 ? -22.871 14.257 18.673 1.00 97.50 348 LEU A CA 1
ATOM 2616 C C . LEU A 1 348 ? -23.504 15.651 18.794 1.00 97.50 348 LEU A C 1
ATOM 2618 O O . LEU A 1 348 ? -23.863 16.062 19.891 1.00 97.50 348 LEU A O 1
ATOM 2622 N N . ALA A 1 349 ? -23.668 16.361 17.676 1.00 96.94 349 ALA A N 1
ATOM 2623 C CA . ALA A 1 349 ? -24.369 17.641 17.611 1.00 96.94 349 ALA A CA 1
ATOM 2624 C C . ALA A 1 349 ? -25.892 17.503 17.397 1.00 96.94 349 ALA A C 1
ATOM 2626 O O . ALA A 1 349 ? -26.580 18.514 17.284 1.00 96.94 349 ALA A O 1
ATOM 2627 N N . GLY A 1 350 ? -26.426 16.280 17.285 1.00 96.69 350 GLY A N 1
ATOM 2628 C CA . GLY A 1 350 ? -27.839 16.037 16.969 1.00 96.69 350 GLY A CA 1
ATOM 2629 C C . GLY A 1 350 ? -28.229 16.297 15.504 1.00 96.69 350 GLY A C 1
ATOM 2630 O O . GLY A 1 350 ? -29.408 16.221 15.162 1.00 96.69 350 GLY A O 1
ATOM 2631 N N . ASP A 1 351 ? -27.271 16.557 14.608 1.00 97.75 351 ASP A N 1
ATOM 2632 C CA . ASP A 1 351 ? -27.516 16.733 13.171 1.00 97.75 351 ASP A CA 1
ATOM 2633 C C . ASP A 1 351 ? -27.678 15.370 12.477 1.00 97.75 351 ASP A C 1
ATOM 2635 O O . ASP A 1 351 ? -26.749 14.813 11.878 1.00 97.75 351 ASP A O 1
ATOM 2639 N N . VAL A 1 352 ? -28.896 14.829 12.551 1.00 97.75 352 VAL A N 1
ATOM 2640 C CA . VAL A 1 352 ? -29.282 13.549 11.933 1.00 97.75 352 VAL A CA 1
ATOM 2641 C C . VAL A 1 352 ? -28.990 13.548 10.429 1.00 97.75 352 VAL A C 1
ATOM 2643 O O . VAL A 1 352 ? -28.406 12.601 9.895 1.00 97.75 352 VAL A O 1
ATOM 2646 N N . ALA A 1 353 ? -29.363 14.619 9.726 1.00 97.69 353 ALA A N 1
ATOM 2647 C CA . ALA A 1 353 ? -29.245 14.683 8.274 1.00 97.69 353 ALA A CA 1
ATOM 2648 C C . ALA A 1 353 ? -27.776 14.770 7.826 1.00 97.69 353 ALA A C 1
ATOM 2650 O O . ALA A 1 353 ? -27.376 14.125 6.851 1.00 97.69 353 ALA A O 1
ATOM 2651 N N . GLY A 1 354 ? -26.954 15.552 8.531 1.00 98.25 354 GLY A N 1
ATOM 2652 C CA . GLY A 1 354 ? -25.512 15.614 8.313 1.00 98.25 354 GLY A CA 1
ATOM 2653 C C . GLY A 1 354 ? -24.822 14.290 8.604 1.00 98.25 354 GLY A C 1
ATOM 2654 O O . GLY A 1 354 ? -23.990 13.859 7.797 1.00 98.25 354 GLY A O 1
ATOM 2655 N N . CYS A 1 355 ? -25.218 13.617 9.688 1.00 98.38 355 CYS A N 1
ATOM 2656 C CA . CYS A 1 355 ? -24.730 12.291 10.042 1.00 98.38 355 CYS A CA 1
ATOM 2657 C C . CYS A 1 355 ? -24.972 11.297 8.898 1.00 98.38 355 CYS A C 1
ATOM 2659 O O . CYS A 1 355 ? -24.011 10.754 8.349 1.00 98.38 355 CYS A O 1
ATOM 2661 N N . GLU A 1 356 ? -26.217 11.128 8.444 1.00 98.44 356 GLU A N 1
ATOM 2662 C CA . GLU A 1 356 ? -26.544 10.146 7.402 1.00 98.44 356 GLU A CA 1
ATOM 2663 C C . GLU A 1 356 ? -25.857 10.440 6.061 1.00 98.44 356 GLU A C 1
ATOM 2665 O O . GLU A 1 356 ? -25.300 9.532 5.434 1.00 98.44 356 GLU A O 1
ATOM 2670 N N . ARG A 1 357 ? -25.790 11.712 5.638 1.00 98.50 357 ARG A N 1
ATOM 2671 C CA . ARG A 1 357 ? -25.040 12.090 4.425 1.00 98.50 357 ARG A CA 1
ATOM 2672 C C . ARG A 1 357 ? -23.564 11.701 4.526 1.00 98.50 357 ARG A C 1
ATOM 2674 O O . ARG A 1 357 ? -22.975 11.236 3.546 1.00 98.50 357 ARG A O 1
ATOM 2681 N N . ALA A 1 358 ? -22.949 11.913 5.686 1.00 98.50 358 ALA A N 1
ATOM 2682 C CA . ALA A 1 358 ? -21.548 11.592 5.915 1.00 98.50 358 ALA A CA 1
ATOM 2683 C C . ALA A 1 358 ? -21.313 10.071 6.014 1.00 98.50 358 ALA A C 1
ATOM 2685 O O . ALA A 1 358 ? -20.383 9.561 5.382 1.00 98.50 358 ALA A O 1
ATOM 2686 N N . LEU A 1 359 ? -22.198 9.326 6.687 1.00 98.50 359 LEU A N 1
ATOM 2687 C CA . LEU A 1 359 ? -22.169 7.858 6.732 1.00 98.50 359 LEU A CA 1
ATOM 2688 C C . LEU A 1 359 ? -22.294 7.244 5.336 1.00 98.50 359 LEU A C 1
ATOM 2690 O O . LEU A 1 359 ? -21.571 6.301 5.014 1.00 98.50 359 LEU A O 1
ATOM 2694 N N . GLU A 1 360 ? -23.148 7.801 4.478 1.00 98.50 360 GLU A N 1
ATOM 2695 C CA . GLU A 1 360 ? -23.302 7.339 3.100 1.00 98.50 360 GLU A CA 1
ATOM 2696 C C . GLU A 1 360 ? -22.046 7.604 2.252 1.00 98.50 360 GLU A C 1
ATOM 2698 O O . GLU A 1 360 ? -21.644 6.777 1.427 1.00 98.50 360 GLU A O 1
ATOM 2703 N N . ARG A 1 361 ? -21.350 8.729 2.474 1.00 98.25 361 ARG A N 1
ATOM 2704 C CA . ARG A 1 361 ? -20.029 8.966 1.863 1.00 98.25 361 ARG A CA 1
ATOM 2705 C C . ARG A 1 361 ? -18.994 7.938 2.331 1.00 98.25 361 ARG A C 1
ATOM 2707 O O . ARG A 1 361 ? -18.330 7.348 1.477 1.00 98.25 361 ARG A O 1
ATOM 2714 N N . SER A 1 362 ? -18.891 7.684 3.641 1.00 97.88 362 SER A N 1
ATOM 2715 C CA . SER A 1 362 ? -18.007 6.636 4.192 1.00 97.88 362 SER A CA 1
ATOM 2716 C C . SER A 1 362 ? -18.339 5.269 3.580 1.00 97.88 362 SER A C 1
ATOM 2718 O O . SER A 1 362 ? -17.440 4.579 3.095 1.00 97.88 362 SER A O 1
ATOM 2720 N N . ARG A 1 363 ? -19.629 4.909 3.494 1.00 98.06 363 ARG A N 1
ATOM 2721 C CA . ARG A 1 363 ? -20.092 3.648 2.898 1.00 98.06 363 ARG A CA 1
ATOM 2722 C C . ARG A 1 363 ? -19.614 3.486 1.465 1.00 98.06 363 ARG A C 1
ATOM 2724 O O . ARG A 1 363 ? -18.980 2.480 1.165 1.00 98.06 363 ARG A O 1
ATOM 2731 N N . ARG A 1 364 ? -19.868 4.467 0.593 1.00 97.69 364 ARG A N 1
ATOM 2732 C CA . ARG A 1 364 ? -19.431 4.415 -0.814 1.00 97.69 364 ARG A CA 1
ATOM 2733 C C . ARG A 1 364 ? -17.919 4.257 -0.936 1.00 97.69 364 ARG A C 1
ATOM 2735 O O . ARG A 1 364 ? -17.437 3.568 -1.833 1.00 97.69 364 ARG A O 1
ATOM 2742 N N . MET A 1 365 ? -17.158 4.871 -0.030 1.00 96.56 365 MET A N 1
ATOM 2743 C CA . MET A 1 365 ? -15.704 4.747 -0.026 1.00 96.56 365 MET A CA 1
ATOM 2744 C C . MET A 1 365 ? -15.233 3.354 0.394 1.00 96.56 365 MET A C 1
ATOM 2746 O O . MET A 1 365 ? -14.392 2.784 -0.304 1.00 96.56 365 MET A O 1
ATOM 2750 N N . ALA A 1 366 ? -15.808 2.806 1.466 1.00 96.56 366 ALA A N 1
ATOM 2751 C CA . ALA A 1 366 ? -15.494 1.481 1.993 1.00 96.56 366 ALA A CA 1
ATOM 2752 C C . ALA A 1 366 ? -15.957 0.342 1.067 1.00 96.56 366 ALA A C 1
ATOM 2754 O O . ALA A 1 366 ? -15.208 -0.602 0.828 1.00 96.56 366 ALA A O 1
ATOM 2755 N N . ASP A 1 367 ? -17.161 0.440 0.493 1.00 96.88 367 ASP A N 1
ATOM 2756 C CA . ASP A 1 367 ? -17.708 -0.559 -0.438 1.00 96.88 367 ASP A CA 1
ATOM 2757 C C . ASP A 1 367 ? -16.878 -0.656 -1.728 1.00 96.88 367 ASP A C 1
ATOM 2759 O O . ASP A 1 367 ? -16.774 -1.735 -2.314 1.00 96.88 367 ASP A O 1
ATOM 2763 N N . ASN A 1 368 ? -16.252 0.449 -2.145 1.00 96.31 368 ASN A N 1
ATOM 2764 C CA . ASN A 1 368 ? -15.370 0.499 -3.310 1.00 96.31 368 ASN A CA 1
ATOM 2765 C C . ASN A 1 368 ? -13.891 0.190 -2.971 1.00 96.31 368 ASN A C 1
ATOM 2767 O O . ASN A 1 368 ? -13.017 0.327 -3.826 1.00 96.31 368 ASN A O 1
ATOM 2771 N N . SER A 1 369 ? -13.574 -0.209 -1.736 1.00 94.75 369 SER A N 1
ATOM 2772 C CA . SER A 1 369 ? -12.218 -0.634 -1.371 1.00 94.75 369 SER A CA 1
ATOM 2773 C C . SER A 1 369 ? -11.906 -2.048 -1.870 1.00 94.75 369 SER A C 1
ATOM 2775 O O . SER A 1 369 ? -12.770 -2.935 -1.890 1.00 94.75 369 SER A O 1
ATOM 2777 N N . VAL A 1 370 ? -10.648 -2.267 -2.253 1.00 92.88 370 VAL A N 1
ATOM 2778 C CA . VAL A 1 370 ? -10.090 -3.596 -2.547 1.00 92.88 370 VAL A CA 1
ATOM 2779 C C . VAL A 1 370 ? -9.858 -4.424 -1.277 1.00 92.88 370 VAL A C 1
ATOM 2781 O O . VAL A 1 370 ? -9.878 -5.653 -1.350 1.00 92.88 370 VAL A O 1
ATOM 2784 N N . ASP A 1 371 ? -9.735 -3.777 -0.116 1.00 94.56 371 ASP A N 1
ATOM 2785 C CA . ASP A 1 371 ? -9.752 -4.429 1.196 1.00 94.56 371 ASP A CA 1
ATOM 2786 C C . ASP A 1 371 ? -11.191 -4.830 1.563 1.00 94.56 371 ASP A C 1
ATOM 2788 O O . ASP A 1 371 ? -12.078 -3.987 1.750 1.00 94.56 371 ASP A O 1
ATOM 2792 N N . LEU A 1 372 ? -11.448 -6.141 1.634 1.00 94.31 372 LEU A N 1
ATOM 2793 C CA . LEU A 1 372 ? -12.773 -6.658 1.975 1.00 94.31 372 LEU A CA 1
ATOM 2794 C C . LEU A 1 372 ? -13.125 -6.480 3.455 1.00 94.31 372 LEU A C 1
ATOM 2796 O O . LEU A 1 372 ? -14.316 -6.362 3.766 1.00 94.31 372 LEU A O 1
ATOM 2800 N N . SER A 1 373 ? -12.141 -6.490 4.360 1.00 96.56 373 SER A N 1
ATOM 2801 C CA . SER A 1 373 ? -12.399 -6.342 5.797 1.00 96.56 373 SER A CA 1
ATOM 2802 C C . SER A 1 373 ? -12.899 -4.940 6.111 1.00 96.56 373 SER A C 1
ATOM 2804 O O . SER A 1 373 ? -13.828 -4.793 6.910 1.00 96.56 373 SER A O 1
ATOM 2806 N N . LEU A 1 374 ? -12.387 -3.929 5.400 1.00 96.44 374 LEU A N 1
ATOM 2807 C CA . LEU A 1 374 ? -12.787 -2.541 5.583 1.00 96.44 374 LEU A CA 1
ATOM 2808 C C . LEU A 1 374 ? -14.298 -2.358 5.430 1.00 96.44 374 LEU A C 1
ATOM 2810 O O . LEU A 1 374 ? -14.935 -1.713 6.258 1.00 96.44 374 LEU A O 1
ATOM 2814 N N . ARG A 1 375 ? -14.910 -2.983 4.418 1.00 96.12 375 ARG A N 1
ATOM 2815 C CA . ARG A 1 375 ? -16.367 -2.935 4.214 1.00 96.12 375 ARG A CA 1
ATOM 2816 C C . ARG A 1 375 ? -17.138 -3.427 5.442 1.00 96.12 375 ARG A C 1
ATOM 2818 O O . ARG A 1 375 ? -18.153 -2.834 5.814 1.00 96.12 375 ARG A O 1
ATOM 2825 N N . ARG A 1 376 ? -16.682 -4.531 6.042 1.00 97.69 376 ARG A N 1
ATOM 2826 C CA . ARG A 1 376 ? -17.318 -5.160 7.209 1.00 97.69 376 ARG A CA 1
ATOM 2827 C C . ARG A 1 376 ? -17.117 -4.315 8.464 1.00 97.69 376 ARG A C 1
ATOM 2829 O O . ARG A 1 376 ? -18.099 -4.029 9.143 1.00 97.69 376 ARG A O 1
ATOM 2836 N N . SER A 1 377 ? -15.883 -3.884 8.719 1.00 98.06 377 SER A N 1
ATOM 2837 C CA . SER A 1 377 ? -15.530 -3.009 9.842 1.00 98.06 377 SER A CA 1
ATOM 2838 C C . SER A 1 377 ? -16.326 -1.703 9.788 1.00 98.06 377 SER A C 1
ATOM 2840 O O . SER A 1 377 ? -17.080 -1.391 10.707 1.00 98.06 377 SER A O 1
ATOM 2842 N N . GLU A 1 378 ? -16.307 -1.011 8.648 1.00 98.25 378 GLU A N 1
ATOM 2843 C CA . GLU A 1 378 ? -17.031 0.247 8.472 1.00 98.25 378 GLU A CA 1
ATOM 2844 C C . GLU A 1 378 ? -18.549 0.076 8.589 1.00 98.25 378 GLU A C 1
ATOM 2846 O O . GLU A 1 378 ? -19.229 0.963 9.094 1.00 98.25 378 GLU A O 1
ATOM 2851 N N . LYS A 1 379 ? -19.120 -1.064 8.173 1.00 98.31 379 LYS A N 1
ATOM 2852 C CA . LYS A 1 379 ? -20.550 -1.338 8.401 1.00 98.31 379 LYS A CA 1
ATOM 2853 C C . LYS A 1 379 ? -20.893 -1.334 9.894 1.00 98.31 379 LYS A C 1
ATOM 2855 O O . LYS A 1 379 ? -21.912 -0.750 10.256 1.00 98.31 379 LYS A O 1
ATOM 2860 N N . ARG A 1 380 ? -20.059 -1.954 10.736 1.00 98.50 380 ARG A N 1
ATOM 2861 C CA . ARG A 1 380 ? -20.251 -1.987 12.196 1.00 98.50 380 ARG A CA 1
ATOM 2862 C C . ARG A 1 380 ? -20.050 -0.602 12.810 1.00 98.50 380 ARG A C 1
ATOM 2864 O O . ARG A 1 380 ? -20.905 -0.145 13.560 1.00 98.50 380 ARG A O 1
ATOM 2871 N N . LEU A 1 381 ? -18.993 0.102 12.406 1.00 98.50 381 LEU A N 1
ATOM 2872 C CA . LEU A 1 381 ? -18.707 1.457 12.883 1.00 98.50 381 LEU A CA 1
ATOM 2873 C C . LEU A 1 381 ? -19.826 2.446 12.546 1.00 98.50 381 LEU A C 1
ATOM 2875 O O . LEU A 1 381 ? -20.239 3.218 13.403 1.00 98.50 381 LEU A O 1
ATOM 2879 N N . ARG A 1 382 ? -20.381 2.394 11.330 1.00 98.44 382 ARG A N 1
ATOM 2880 C CA . ARG A 1 382 ? -21.526 3.242 10.961 1.00 98.44 382 ARG A CA 1
ATOM 2881 C C . ARG A 1 382 ? -22.760 2.952 11.816 1.00 98.44 382 ARG A C 1
ATOM 2883 O O . ARG A 1 382 ? -23.452 3.887 12.197 1.00 98.44 382 ARG A O 1
ATOM 2890 N N . ALA A 1 383 ? -23.037 1.682 12.122 1.00 98.38 383 ALA A N 1
ATOM 2891 C CA . ALA A 1 383 ? -24.140 1.320 13.013 1.00 98.38 383 ALA A CA 1
ATOM 2892 C C . ALA A 1 383 ? -23.924 1.877 14.429 1.00 98.38 383 ALA A C 1
ATOM 2894 O O . ALA A 1 383 ? -24.847 2.441 15.008 1.00 98.38 383 ALA A O 1
ATOM 2895 N N . ALA A 1 384 ? -22.695 1.801 14.942 1.00 98.38 384 ALA A N 1
ATOM 2896 C CA . ALA A 1 384 ? -22.354 2.384 16.232 1.00 98.38 384 ALA A CA 1
ATOM 2897 C C . ALA A 1 384 ? -22.510 3.912 16.256 1.00 98.38 384 ALA A C 1
ATOM 2899 O O . ALA A 1 384 ? -23.069 4.443 17.208 1.00 98.38 384 ALA A O 1
ATOM 2900 N N . VAL A 1 385 ? -22.082 4.617 15.202 1.00 98.44 385 VAL A N 1
ATOM 2901 C CA . VAL A 1 385 ? -22.273 6.075 15.087 1.00 98.44 385 VAL A CA 1
ATOM 2902 C C . VAL A 1 385 ? -23.760 6.438 15.059 1.00 98.44 385 VAL A C 1
ATOM 2904 O O . VAL A 1 385 ? -24.160 7.390 15.720 1.00 98.44 385 VAL A O 1
ATOM 2907 N N . ARG A 1 386 ? -24.610 5.671 14.362 1.00 98.12 386 ARG A N 1
ATOM 2908 C CA . ARG A 1 386 ? -26.068 5.899 14.392 1.00 98.12 386 ARG A CA 1
ATOM 2909 C C . ARG A 1 386 ? -26.657 5.754 15.787 1.00 98.12 386 ARG A C 1
ATOM 2911 O O . ARG A 1 386 ? -27.505 6.551 16.156 1.00 98.12 386 ARG A O 1
ATOM 2918 N N . ALA A 1 387 ? -26.162 4.804 16.576 1.00 97.44 387 ALA A N 1
ATOM 2919 C CA . ALA A 1 387 ? -26.564 4.621 17.971 1.00 97.44 387 ALA A CA 1
ATOM 2920 C C . ALA A 1 387 ? -26.086 5.751 18.915 1.00 97.44 387 ALA A C 1
ATOM 2922 O O . ALA A 1 387 ? -26.273 5.670 20.128 1.00 97.44 387 ALA A O 1
ATOM 2923 N N . VAL A 1 388 ? -25.413 6.784 18.394 1.00 96.94 388 VAL A N 1
ATOM 2924 C CA . VAL A 1 388 ? -25.117 8.037 19.109 1.00 96.94 388 VAL A CA 1
ATOM 2925 C C . VAL A 1 388 ? -26.235 9.060 18.952 1.00 96.94 388 VAL A C 1
ATOM 2927 O O . VAL A 1 388 ? -26.360 9.930 19.808 1.00 96.94 388 VAL A O 1
ATOM 2930 N N . LEU A 1 389 ? -27.041 8.967 17.891 1.00 94.75 389 LEU A N 1
ATOM 2931 C CA . LEU A 1 389 ? -28.141 9.897 17.680 1.00 94.75 389 LEU A CA 1
ATOM 2932 C C . LEU A 1 389 ? -29.153 9.797 18.833 1.00 94.75 389 LEU A C 1
ATOM 2934 O O . LEU A 1 389 ? -29.386 8.696 19.341 1.00 94.75 389 LEU A O 1
ATOM 2938 N N . PRO A 1 390 ? -29.759 10.925 19.242 1.00 84.62 390 PRO A N 1
ATOM 2939 C CA . PRO A 1 390 ? -30.841 10.902 20.214 1.00 84.62 390 PRO A CA 1
ATOM 2940 C C . PRO A 1 390 ? -31.981 10.011 19.704 1.00 84.62 390 PRO A C 1
ATOM 2942 O O . PRO A 1 390 ? -32.268 9.992 18.503 1.00 84.62 390 PRO A O 1
ATOM 2945 N N . ALA A 1 391 ? -32.608 9.262 20.615 1.00 78.31 391 ALA A N 1
ATOM 2946 C CA . ALA A 1 391 ? -33.836 8.541 20.302 1.00 78.31 391 ALA A CA 1
ATOM 2947 C C . ALA A 1 391 ? -34.880 9.563 19.823 1.00 78.31 391 ALA A C 1
ATOM 2949 O O . ALA A 1 391 ? -35.081 10.578 20.492 1.00 78.31 391 ALA A O 1
ATOM 2950 N N . GLN A 1 392 ? -35.444 9.326 18.636 1.00 61.25 392 GLN A N 1
ATOM 2951 C CA . GLN A 1 392 ? -36.496 10.170 18.064 1.00 61.25 392 GLN A CA 1
ATOM 2952 C C . GLN A 1 392 ? -37.821 9.974 18.784 1.00 61.25 392 GLN A C 1
ATOM 2954 O O . GLN A 1 392 ? -38.095 8.818 19.187 1.00 61.25 392 GLN A O 1
#

Foldseek 3Di:
DDDPDQQDALPDPQFPWVQLFADDPPCPPLQVVLQVVCVVCLVVVVVVLVVVLVVVCVPPDPVLVVVLVVCLVVLLLVLLVLLQVQLVVLCVVVVWFWQWKDRQQWIWGAWLPDIDIDGHDPPRGRHIITGIADQQPPDDLVSLLSSLLRSLVSLQVLLVVLQVVLVVDDDSSSSSSNSSSSSSNSVSCVQQRFHPPPTTHSNVSSVCSVVVHDSPGQCVLSSNQVSVQLVAQWLLRDDPVSLVVQCPGDPPSVLVSLVSQLLNCLLVVNLVSNLVCVVVNVVSLVPDDPSVCVSCVLVNLVSQLSNLLSVCLVVLHLVSVVPRDDDDPSCVSPQLSVLLNQLLVCQSVLNPVSNVVSLVSSQVVQVRHSRNNSNSSSVSSSVSSNVSHPDD